Protein 4CP6 (pdb70)

Secondary structure (DSSP, 8-state):
--TT-EEEETTEEEEEEEEETTEEEEEES-SSSPPPPPGGGTTSEEE---EEEETTEEEEEEEEPTTTT-----TT-------SEEEEPTT--EE-TTTTTT---SEEEEPTT----EE-TTTTTT----EEEE-TT--EE-TTTTTT-TT--EEEE-TT----EE-TTTT-S-SS--EEEE-TT--EE-TTTTTT----SEEEE-TT-SSEEEETTEEEETTSSEEEE--TT---SEEE--TT--EEPTTTTTT--S--EEEPPTT--EE-TTTTTT--S--EEE--TT--EE-TTSEES-TT--EEEE-TT--EE-TT-EE--TT--EEEE-TT--EE-TT-EES--TT--EEEE----TT-EE-TTSB---TT-EEEES-HHHHHHHHHH-SS---EEEPP-

Sequence (405 aa):
TKVGSIIQQNNIKYKVLTVEGNIGTVQVGNGVTPVEFEAGQDGKPFTIPTKITVGDKVFTVTEVASQAFSSYYPDETGRIVYYPSSITIPSSSIKKIQKKGFHGSKAKTIIFDKGSQLEKIEDRAFDFSELEEIELPASLEYIGTSAFSFSQKLKKLTFSSSSSKLELISSHEAFANLSNLEKLTLPKSVKTLGSNLFRLTTSLKHVDVEEGNESFASVDGVLFSKDKTQLIYYPSQKNDESYKTPKETKELASSYSFNKNSYLKKKLELNEGLEKIGTFAFADAIKLEEISSLPNSLETIERLAFYGNLELKELILPDNVKNFGKHVMNGLPKLKSLTIGNNINSLPSFFLSGVLDSLKEIHIKNKSTEFSVKKDTFAIPETVKFYVTSEHIKDVLKSNLSTSNDIIVEKV

Structure (mmCIF, N/CA/C/O backbone):
data_4CP6
#
_entry.id   4CP6
#
_cell.length_a   61.060
_cell.length_b   61.850
_cell.length_c   121.200
_cell.angle_alpha   90.00
_cell.angle_beta   90.00
_cell.angle_gamma   90.00
#
_symmetry.space_group_name_H-M   'P 21 21 21'
#
loop_
_entity.id
_entity.type
_entity.pdbx_description
1 polymer 'CHOLINE BINDING PROTEIN PCPA'
2 water water
#
loop_
_atom_site.group_PDB
_atom_site.id
_atom_site.type_symbol
_atom_site.label_atom_id
_atom_site.label_alt_id
_atom_site.label_comp_id
_atom_site.label_asym_id
_atom_site.label_entity_id
_atom_site.label_seq_id
_atom_site.pdbx_PDB_ins_code
_atom_site.Cartn_x
_atom_site.Cartn_y
_atom_site.Cartn_z
_atom_site.occupancy
_atom_site.B_iso_or_equiv
_atom_site.auth_seq_id
_atom_site.auth_comp_id
_atom_site.auth_asym_id
_atom_site.auth_atom_id
_atom_site.pdbx_PDB_model_num
ATOM 1 N N . THR A 1 13 ? 43.392 -15.411 -38.868 1.00 39.38 38 THR A N 1
ATOM 2 C CA . THR A 1 13 ? 43.283 -16.271 -37.689 1.00 38.47 38 THR A CA 1
ATOM 3 C C . THR A 1 13 ? 44.041 -15.725 -36.453 1.00 39.61 38 THR A C 1
ATOM 4 O O . THR A 1 13 ? 43.887 -16.284 -35.364 1.00 40.84 38 THR A O 1
ATOM 8 N N . LYS A 1 14 ? 44.829 -14.638 -36.609 1.00 31.73 39 LYS A N 1
ATOM 9 C CA . LYS A 1 14 ? 45.619 -14.054 -35.512 1.00 29.78 39 LYS A CA 1
ATOM 10 C C . LYS A 1 14 ? 44.765 -13.329 -34.447 1.00 28.15 39 LYS A C 1
ATOM 11 O O . LYS A 1 14 ? 43.561 -13.147 -34.630 1.00 24.63 39 LYS A O 1
ATOM 17 N N . VAL A 1 15 ? 45.402 -12.916 -33.333 1.00 24.72 40 VAL A N 1
ATOM 18 C CA . VAL A 1 15 ? 44.699 -12.224 -32.251 1.00 23.06 40 VAL A CA 1
ATOM 19 C C . VAL A 1 15 ? 44.018 -10.969 -32.799 1.00 25.04 40 VAL A C 1
ATOM 20 O O . VAL A 1 15 ? 44.658 -10.156 -33.474 1.00 24.46 40 VAL A O 1
ATOM 24 N N . GLY A 1 16 ? 42.721 -10.833 -32.531 1.00 20.20 41 GLY A N 1
ATOM 25 C CA . GLY A 1 16 ? 41.960 -9.673 -32.977 1.00 19.83 41 GLY A CA 1
ATOM 26 C C . GLY A 1 16 ? 41.206 -9.858 -34.276 1.00 22.70 41 GLY A C 1
ATOM 27 O O . GLY A 1 16 ? 40.356 -9.024 -34.631 1.00 22.54 41 GLY A O 1
ATOM 28 N N . SER A 1 17 ? 41.482 -10.984 -34.970 1.00 20.48 42 SER A N 1
ATOM 29 C CA . SER A 1 17 ? 40.803 -11.345 -36.216 1.00 20.52 42 SER A CA 1
ATOM 30 C C . SER A 1 17 ? 39.331 -11.648 -35.966 1.00 22.79 42 SER A C 1
ATOM 31 O O . SER A 1 17 ? 38.975 -12.204 -34.913 1.00 19.63 42 SER A O 1
ATOM 34 N N . ILE A 1 18 ? 38.493 -11.317 -36.952 1.00 18.40 43 ILE A N 1
ATOM 35 C CA . ILE A 1 18 ? 37.063 -11.596 -36.933 1.00 17.70 43 ILE A CA 1
ATOM 36 C C . ILE A 1 18 ? 36.795 -12.834 -37.773 1.00 21.69 43 ILE A C 1
ATOM 37 O O . ILE A 1 18 ? 37.148 -12.855 -38.967 1.00 22.06 43 ILE A O 1
ATOM 42 N N . ILE A 1 19 ? 36.150 -13.848 -37.169 1.00 18.43 44 ILE A N 1
ATOM 43 C CA . ILE A 1 19 ? 35.706 -15.065 -37.843 1.00 17.71 44 ILE A CA 1
ATOM 44 C C . ILE A 1 19 ? 34.186 -14.985 -37.867 1.00 21.73 44 ILE A C 1
ATOM 45 O O . ILE A 1 19 ? 33.567 -14.779 -36.820 1.00 19.96 44 ILE A O 1
ATOM 50 N N . GLN A 1 20 ? 33.580 -15.080 -39.058 1.00 20.37 45 GLN A N 1
ATOM 51 C CA . GLN A 1 20 ? 32.133 -15.002 -39.178 1.00 19.60 45 GLN A CA 1
ATOM 52 C C . GLN A 1 20 ? 31.612 -16.326 -39.660 1.00 23.64 45 GLN A C 1
ATOM 53 O O . GLN A 1 20 ? 32.044 -16.802 -40.719 1.00 23.44 45 GLN A O 1
ATOM 59 N N . GLN A 1 21 ? 30.725 -16.948 -38.880 1.00 20.39 46 GLN A N 1
ATOM 60 C CA . GLN A 1 21 ? 30.115 -18.243 -39.206 1.00 19.97 46 GLN A CA 1
ATOM 61 C C . GLN A 1 21 ? 28.641 -18.189 -38.882 1.00 23.18 46 GLN A C 1
ATOM 62 O O . GLN A 1 21 ? 28.277 -17.773 -37.771 1.00 21.01 46 GLN A O 1
ATOM 68 N N . ASN A 1 22 ? 27.782 -18.595 -39.852 1.00 21.79 47 ASN A N 1
ATOM 69 C CA . ASN A 1 22 ? 26.325 -18.590 -39.718 1.00 22.20 47 ASN A CA 1
ATOM 70 C C . ASN A 1 22 ? 25.803 -17.225 -39.223 1.00 26.08 47 ASN A C 1
ATOM 71 O O . ASN A 1 22 ? 24.958 -17.156 -38.332 1.00 26.55 47 ASN A O 1
ATOM 76 N N . ASN A 1 23 ? 26.361 -16.141 -39.782 1.00 24.29 48 ASN A N 1
ATOM 77 C CA . ASN A 1 23 ? 25.995 -14.753 -39.488 1.00 25.06 48 ASN A CA 1
ATOM 78 C C . ASN A 1 23 ? 26.164 -14.366 -38.003 1.00 26.84 48 ASN A C 1
ATOM 79 O O . ASN A 1 23 ? 25.412 -13.542 -37.459 1.00 26.84 48 ASN A O 1
ATOM 84 N N . ILE A 1 24 ? 27.189 -14.951 -37.369 1.00 20.77 49 ILE A N 1
ATOM 85 C CA . ILE A 1 24 ? 27.616 -14.589 -36.018 1.00 18.01 49 ILE A CA 1
ATOM 86 C C . ILE A 1 24 ? 29.107 -14.277 -36.161 1.00 19.15 49 ILE A C 1
ATOM 87 O O . ILE A 1 24 ? 29.871 -15.114 -36.672 1.00 18.41 49 ILE A O 1
ATOM 92 N N . LYS A 1 25 ? 29.533 -13.107 -35.678 1.00 16.01 50 LYS A N 1
ATOM 93 C CA . LYS A 1 25 ? 30.938 -12.735 -35.686 1.00 14.88 50 LYS A CA 1
ATOM 94 C C . LYS A 1 25 ? 31.569 -13.124 -34.359 1.00 18.07 50 LYS A C 1
ATOM 95 O O . LYS A 1 25 ? 30.932 -12.969 -33.306 1.00 17.73 50 LYS A O 1
ATOM 101 N N . TYR A 1 26 ? 32.807 -13.602 -34.410 1.00 15.74 51 TYR A N 1
ATOM 102 C CA . TYR A 1 26 ? 33.633 -13.982 -33.272 1.00 14.52 51 TYR A CA 1
ATOM 103 C C . TYR A 1 26 ? 34.972 -13.279 -33.415 1.00 18.57 51 TYR A C 1
ATOM 104 O O . TYR A 1 26 ? 35.481 -13.148 -34.536 1.00 19.22 51 TYR A O 1
ATOM 113 N N . LYS A 1 27 ? 35.563 -12.832 -32.302 1.00 14.57 52 LYS A N 1
ATOM 114 C CA . LYS A 1 27 ? 36.851 -12.169 -32.377 1.00 13.86 52 LYS A CA 1
ATOM 115 C C . LYS A 1 27 ? 37.871 -12.960 -31.580 1.00 16.64 52 LYS A C 1
ATOM 116 O O . LYS A 1 27 ? 37.600 -13.318 -30.446 1.00 15.01 52 LYS A O 1
ATOM 122 N N . VAL A 1 28 ? 39.018 -13.302 -32.196 1.00 14.03 53 VAL A N 1
ATOM 123 C CA . VAL A 1 28 ? 40.066 -14.104 -31.589 1.00 13.97 53 VAL A CA 1
ATOM 124 C C . VAL A 1 28 ? 40.696 -13.356 -30.430 1.00 16.19 53 VAL A C 1
ATOM 125 O O . VAL A 1 28 ? 41.153 -12.211 -30.587 1.00 16.86 53 VAL A O 1
ATOM 129 N N . LEU A 1 29 ? 40.697 -14.023 -29.282 1.00 14.65 54 LEU A N 1
ATOM 130 C CA . LEU A 1 29 ? 41.288 -13.501 -28.049 1.00 15.13 54 LEU A CA 1
ATOM 131 C C . LEU A 1 29 ? 42.697 -14.034 -27.853 1.00 18.46 54 LEU A C 1
ATOM 132 O O . LEU A 1 29 ? 43.599 -13.277 -27.469 1.00 18.09 54 LEU A O 1
ATOM 137 N N . THR A 1 30 ? 42.876 -15.343 -28.070 1.00 17.58 55 THR A N 1
ATOM 138 C CA . THR A 1 30 ? 44.181 -16.015 -27.982 1.00 17.38 55 THR A CA 1
ATOM 139 C C . THR A 1 30 ? 44.265 -17.086 -29.075 1.00 21.10 55 THR A C 1
ATOM 140 O O . THR A 1 30 ? 43.235 -17.603 -29.547 1.00 18.69 55 THR A O 1
ATOM 144 N N . VAL A 1 31 ? 45.503 -17.437 -29.460 1.00 20.37 56 VAL A N 1
ATOM 145 C CA . VAL A 1 31 ? 45.759 -18.497 -30.438 1.00 21.33 56 VAL A CA 1
ATOM 146 C C . VAL A 1 31 ? 47.190 -18.972 -30.263 1.00 26.29 56 VAL A C 1
ATOM 147 O O . VAL A 1 31 ? 48.101 -18.148 -30.137 1.00 24.60 56 VAL A O 1
ATOM 151 N N . GLU A 1 32 ? 47.373 -20.287 -30.213 1.00 24.47 57 GLU A N 1
ATOM 152 C CA . GLU A 1 32 ? 48.679 -20.921 -30.111 1.00 25.30 57 GLU A CA 1
ATOM 153 C C . GLU A 1 32 ? 48.544 -22.244 -30.846 1.00 27.30 57 GLU A C 1
ATOM 154 O O . GLU A 1 32 ? 47.781 -23.120 -30.421 1.00 25.59 57 GLU A O 1
ATOM 160 N N . GLY A 1 33 ? 49.236 -22.341 -31.973 1.00 24.56 58 GLY A N 1
ATOM 161 C CA . GLY A 1 33 ? 49.159 -23.530 -32.811 1.00 23.46 58 GLY A CA 1
ATOM 162 C C . GLY A 1 33 ? 47.737 -23.675 -33.314 1.00 22.63 58 GLY A C 1
ATOM 163 O O . GLY A 1 33 ? 47.171 -22.722 -33.859 1.00 22.87 58 GLY A O 1
ATOM 164 N N . ASN A 1 34 ? 47.131 -24.842 -33.063 1.00 18.98 59 ASN A N 1
ATOM 165 C CA . ASN A 1 34 ? 45.763 -25.092 -33.521 1.00 18.10 59 ASN A CA 1
ATOM 166 C C . ASN A 1 34 ? 44.695 -24.965 -32.445 1.00 19.99 59 ASN A C 1
ATOM 167 O O . ASN A 1 34 ? 43.569 -25.451 -32.634 1.00 18.35 59 ASN A O 1
ATOM 172 N N . ILE A 1 35 ? 45.032 -24.295 -31.319 1.00 17.92 60 ILE A N 1
ATOM 173 C CA . ILE A 1 35 ? 44.105 -24.095 -30.182 1.00 17.52 60 ILE A CA 1
ATOM 174 C C . ILE A 1 35 ? 43.978 -22.610 -29.877 1.00 20.97 60 ILE A C 1
ATOM 175 O O . ILE A 1 35 ? 44.992 -21.952 -29.689 1.00 23.24 60 ILE A O 1
ATOM 180 N N . GLY A 1 36 ? 42.746 -22.098 -29.820 1.00 16.10 61 GLY A N 1
ATOM 181 C CA . GLY A 1 36 ? 42.542 -20.691 -29.500 1.00 16.95 61 GLY A CA 1
ATOM 182 C C . GLY A 1 36 ? 41.239 -20.426 -28.785 1.00 16.47 61 GLY A C 1
ATOM 183 O O . GLY A 1 36 ? 40.496 -21.357 -28.462 1.00 14.74 61 GLY A O 1
ATOM 184 N N . THR A 1 37 ? 41.009 -19.155 -28.460 1.00 14.77 62 THR A N 1
ATOM 185 C CA . THR A 1 37 ? 39.778 -18.738 -27.796 1.00 14.27 62 THR A CA 1
ATOM 186 C C . THR A 1 37 ? 39.219 -17.560 -28.516 1.00 14.75 62 THR A C 1
ATOM 187 O O . THR A 1 37 ? 39.990 -16.757 -29.074 1.00 15.36 62 THR A O 1
ATOM 191 N N . VAL A 1 38 ? 37.881 -17.445 -28.510 1.00 13.06 63 VAL A N 1
ATOM 192 C CA . VAL A 1 38 ? 37.193 -16.304 -29.095 1.00 12.94 63 VAL A CA 1
ATOM 193 C C . VAL A 1 38 ? 36.139 -15.726 -28.150 1.00 14.52 63 VAL A C 1
ATOM 194 O O . VAL A 1 38 ? 35.622 -16.429 -27.278 1.00 14.35 63 VAL A O 1
ATOM 198 N N . GLN A 1 39 ? 35.800 -14.454 -28.362 1.00 14.19 64 GLN A N 1
ATOM 199 C CA . GLN A 1 39 ? 34.604 -13.852 -27.808 1.00 13.54 64 GLN A CA 1
ATOM 200 C C . GLN A 1 39 ? 33.539 -13.959 -28.904 1.00 15.41 64 GLN A C 1
ATOM 201 O O . GLN A 1 39 ? 33.854 -13.883 -30.113 1.00 14.03 64 GLN A O 1
ATOM 207 N N . VAL A 1 40 ? 32.275 -14.163 -28.505 1.00 12.60 65 VAL A N 1
ATOM 208 C CA . VAL A 1 40 ? 31.132 -14.145 -29.406 1.00 12.41 65 VAL A CA 1
ATOM 209 C C . VAL A 1 40 ? 30.687 -12.691 -29.494 1.00 16.45 65 VAL A C 1
ATOM 210 O O . VAL A 1 40 ? 30.409 -12.058 -28.464 1.00 14.77 65 VAL A O 1
ATOM 214 N N . GLY A 1 41 ? 30.728 -12.152 -30.705 1.00 13.70 66 GLY A N 1
ATOM 215 C CA . GLY A 1 41 ? 30.401 -10.765 -31.007 1.00 13.96 66 GLY A CA 1
ATOM 216 C C . GLY A 1 41 ? 31.681 -9.998 -31.279 1.00 16.32 66 GLY A C 1
ATOM 217 O O . GLY A 1 41 ? 32.736 -10.316 -30.715 1.00 14.49 66 GLY A O 1
ATOM 218 N N . ASN A 1 42 ? 31.605 -8.972 -32.162 1.00 15.41 67 ASN A N 1
ATOM 219 C CA . ASN A 1 42 ? 32.796 -8.165 -32.463 1.00 15.72 67 ASN A CA 1
ATOM 220 C C . ASN A 1 42 ? 33.090 -7.112 -31.389 1.00 19.32 67 ASN A C 1
ATOM 221 O O . ASN A 1 42 ? 34.116 -6.439 -31.475 1.00 18.66 67 ASN A O 1
ATOM 226 N N . GLY A 1 43 ? 32.195 -6.984 -30.391 1.00 15.59 68 GLY A N 1
ATOM 227 C CA . GLY A 1 43 ? 32.347 -6.043 -29.278 1.00 15.71 68 GLY A CA 1
ATOM 228 C C . GLY A 1 43 ? 31.801 -4.652 -29.556 1.00 18.20 68 GLY A C 1
ATOM 229 O O . GLY A 1 43 ? 31.953 -3.742 -28.722 1.00 18.17 68 GLY A O 1
ATOM 230 N N . VAL A 1 44 ? 31.188 -4.482 -30.733 1.00 16.55 69 VAL A N 1
ATOM 231 C CA . VAL A 1 44 ? 30.660 -3.195 -31.206 1.00 17.43 69 VAL A CA 1
ATOM 232 C C . VAL A 1 44 ? 29.169 -3.305 -31.518 1.00 19.71 69 VAL A C 1
ATOM 233 O O . VAL A 1 44 ? 28.366 -2.495 -31.035 1.00 21.38 69 VAL A O 1
ATOM 237 N N . THR A 1 45 ? 28.795 -4.293 -32.349 1.00 16.47 70 THR A N 1
ATOM 238 C CA . THR A 1 45 ? 27.407 -4.449 -32.743 1.00 15.64 70 THR A CA 1
ATOM 239 C C . THR A 1 45 ? 26.802 -5.752 -32.216 1.00 17.31 70 THR A C 1
ATOM 240 O O . THR A 1 45 ? 27.508 -6.760 -32.036 1.00 17.34 70 THR A O 1
ATOM 244 N N . PRO A 1 46 ? 25.471 -5.762 -32.078 1.00 14.74 71 PRO A N 1
ATOM 245 C CA . PRO A 1 46 ? 24.806 -6.968 -31.607 1.00 15.52 71 PRO A CA 1
ATOM 246 C C . PRO A 1 46 ? 24.672 -8.009 -32.700 1.00 16.67 71 PRO A C 1
ATOM 247 O O . PRO A 1 46 ? 24.579 -7.697 -33.901 1.00 17.11 71 PRO A O 1
ATOM 251 N N . VAL A 1 47 ? 24.596 -9.247 -32.285 1.00 13.99 72 VAL A N 1
ATOM 252 C CA . VAL A 1 47 ? 24.253 -10.358 -33.148 1.00 13.85 72 VAL A CA 1
ATOM 253 C C . VAL A 1 47 ? 22.824 -10.086 -33.650 1.00 15.37 72 VAL A C 1
ATOM 254 O O . VAL A 1 47 ? 21.927 -9.692 -32.881 1.00 15.76 72 VAL A O 1
ATOM 258 N N . GLU A 1 48 ? 22.636 -10.251 -34.968 1.00 13.70 73 GLU A N 1
ATOM 259 C CA . GLU A 1 48 ? 21.331 -10.087 -35.585 1.00 14.21 73 GLU A CA 1
ATOM 260 C C . GLU A 1 48 ? 20.691 -11.465 -35.737 1.00 18.23 73 GLU A C 1
ATOM 261 O O . GLU A 1 48 ? 21.290 -12.354 -36.339 1.00 19.83 73 GLU A O 1
ATOM 267 N N . PHE A 1 49 ? 19.474 -11.630 -35.226 1.00 14.18 74 PHE A N 1
ATOM 268 C CA . PHE A 1 49 ? 18.741 -12.879 -35.273 1.00 13.28 74 PHE A CA 1
ATOM 269 C C . PHE A 1 49 ? 17.833 -12.929 -36.488 1.00 15.84 74 PHE A C 1
ATOM 270 O O . PHE A 1 49 ? 17.412 -11.888 -36.994 1.00 15.37 74 PHE A O 1
ATOM 278 N N . GLU A 1 50 ? 17.522 -14.145 -36.936 1.00 15.72 75 GLU A N 1
ATOM 279 C CA . GLU A 1 50 ? 16.613 -14.404 -38.044 1.00 14.39 75 GLU A CA 1
ATOM 280 C C . GLU A 1 50 ? 15.183 -14.232 -37.557 1.00 15.31 75 GLU A C 1
ATOM 281 O O . GLU A 1 50 ? 14.906 -14.409 -36.367 1.00 14.70 75 GLU A O 1
ATOM 287 N N . ALA A 1 51 ? 14.236 -13.940 -38.473 1.00 12.87 76 ALA A N 1
ATOM 288 C CA . ALA A 1 51 ? 12.829 -13.808 -38.107 1.00 13.37 76 ALA A CA 1
ATOM 289 C C . ALA A 1 51 ? 12.339 -15.017 -37.342 1.00 15.70 76 ALA A C 1
ATOM 290 O O . ALA A 1 51 ? 11.647 -14.861 -36.341 1.00 15.66 76 ALA A O 1
ATOM 292 N N . GLY A 1 52 ? 12.708 -16.218 -37.809 1.00 13.67 77 GLY A N 1
ATOM 293 C CA . GLY A 1 52 ? 12.273 -17.471 -37.199 1.00 13.73 77 GLY A CA 1
ATOM 294 C C . GLY A 1 52 ? 12.784 -17.695 -35.793 1.00 17.16 77 GLY A C 1
ATOM 295 O O . GLY A 1 52 ? 12.218 -18.520 -35.071 1.00 18.75 77 GLY A O 1
ATOM 296 N N . GLN A 1 53 ? 13.854 -16.968 -35.404 1.00 12.50 78 GLN A N 1
ATOM 297 C CA . GLN A 1 53 ? 14.455 -17.052 -34.058 1.00 12.07 78 GLN A CA 1
ATOM 298 C C . GLN A 1 53 ? 13.745 -16.134 -33.075 1.00 15.53 78 GLN A C 1
ATOM 299 O O . GLN A 1 53 ? 13.928 -16.302 -31.864 1.00 14.73 78 GLN A O 1
ATOM 305 N N . ASP A 1 54 ? 12.941 -15.172 -33.552 1.00 13.67 79 ASP A N 1
ATOM 306 C CA . ASP A 1 54 ? 12.224 -14.239 -32.672 1.00 13.31 79 ASP A CA 1
ATOM 307 C C . ASP A 1 54 ? 11.301 -14.981 -31.707 1.00 17.24 79 ASP A C 1
ATOM 308 O O . ASP A 1 54 ? 10.511 -15.826 -32.138 1.00 16.40 79 ASP A O 1
ATOM 313 N N . GLY A 1 55 ? 11.430 -14.701 -30.401 1.00 14.18 80 GLY A N 1
ATOM 314 C CA . GLY A 1 55 ? 10.567 -15.292 -29.380 1.00 14.41 80 GLY A CA 1
ATOM 315 C C . GLY A 1 55 ? 10.721 -16.787 -29.181 1.00 17.83 80 GLY A C 1
ATOM 316 O O . GLY A 1 55 ? 9.825 -17.434 -28.635 1.00 17.90 80 GLY A O 1
ATOM 317 N N . LYS A 1 56 ? 11.888 -17.341 -29.556 1.00 13.63 81 LYS A N 1
ATOM 318 C CA . LYS A 1 56 ? 12.171 -18.772 -29.386 1.00 14.17 81 LYS A CA 1
ATOM 319 C C . LYS A 1 56 ? 13.497 -18.929 -28.638 1.00 16.76 81 LYS A C 1
ATOM 320 O O . LYS A 1 56 ? 14.303 -17.997 -28.640 1.00 14.94 81 LYS A O 1
ATOM 326 N N . PRO A 1 57 ? 13.747 -20.081 -27.979 1.00 14.98 82 PRO A N 1
ATOM 327 C CA . PRO A 1 57 ? 15.010 -20.252 -27.249 1.00 14.44 82 PRO A CA 1
ATOM 328 C C . PRO A 1 57 ? 16.227 -20.273 -28.159 1.00 16.64 82 PRO A C 1
ATOM 329 O O . PRO A 1 57 ? 16.175 -20.754 -29.303 1.00 15.38 82 PRO A O 1
ATOM 333 N N . PHE A 1 58 ? 17.346 -19.736 -27.654 1.00 14.95 83 PHE A N 1
ATOM 334 C CA . PHE A 1 58 ? 18.585 -19.709 -28.400 1.00 13.72 83 PHE A CA 1
ATOM 335 C C . PHE A 1 58 ? 19.725 -20.166 -27.497 1.00 15.40 83 PHE A C 1
ATOM 336 O O . PHE A 1 58 ? 19.719 -19.836 -26.295 1.00 15.19 83 PHE A O 1
ATOM 344 N N . THR A 1 59 ? 20.695 -20.892 -28.044 1.00 14.24 84 THR A N 1
ATOM 345 C CA . THR A 1 59 ? 21.879 -21.333 -27.325 1.00 13.21 84 THR A CA 1
ATOM 346 C C . THR A 1 59 ? 23.120 -20.689 -27.925 1.00 15.91 84 THR A C 1
ATOM 347 O O . THR A 1 59 ? 23.345 -20.760 -29.136 1.00 14.62 84 THR A O 1
ATOM 351 N N . ILE A 1 60 ? 23.924 -20.041 -27.091 1.00 13.60 85 ILE A N 1
ATOM 352 C CA . ILE A 1 60 ? 25.161 -19.445 -27.565 1.00 13.30 85 ILE A CA 1
ATOM 353 C C . ILE A 1 60 ? 26.106 -20.571 -27.951 1.00 16.75 85 ILE A C 1
ATOM 354 O O . ILE A 1 60 ? 26.344 -21.483 -27.145 1.00 14.94 85 ILE A O 1
ATOM 359 N N . PRO A 1 61 ? 26.691 -20.517 -29.172 1.00 15.97 86 PRO A N 1
ATOM 360 C CA . PRO A 1 61 ? 27.663 -21.552 -29.539 1.00 15.33 86 PRO A CA 1
ATOM 361 C C . PRO A 1 61 ? 28.874 -21.617 -28.591 1.00 17.83 86 PRO A C 1
ATOM 362 O O . PRO A 1 61 ? 29.227 -20.612 -27.959 1.00 17.12 86 PRO A O 1
ATOM 366 N N . THR A 1 62 ? 29.502 -22.789 -28.482 1.00 16.30 87 THR A N 1
ATOM 367 C CA . THR A 1 62 ? 30.613 -23.002 -27.550 1.00 15.65 87 THR A CA 1
ATOM 368 C C . THR A 1 62 ? 31.965 -23.192 -28.216 1.00 17.80 87 THR A C 1
ATOM 369 O O . THR A 1 62 ? 33.015 -23.046 -27.571 1.00 15.83 87 THR A O 1
ATOM 373 N N . LYS A 1 63 ? 31.941 -23.580 -29.496 1.00 17.15 88 LYS A N 1
ATOM 374 C CA . LYS A 1 63 ? 33.158 -23.924 -30.206 1.00 18.80 88 LYS A CA 1
ATOM 375 C C . LYS A 1 63 ? 32.990 -23.589 -31.664 1.00 21.07 88 LYS A C 1
ATOM 376 O O . LYS A 1 63 ? 31.913 -23.805 -32.238 1.00 22.25 88 LYS A O 1
ATOM 382 N N . ILE A 1 64 ? 34.050 -23.044 -32.265 1.00 16.18 89 ILE A N 1
ATOM 383 C CA . ILE A 1 64 ? 34.072 -22.783 -33.705 1.00 17.64 89 ILE A CA 1
ATOM 384 C C . ILE A 1 64 ? 35.360 -23.361 -34.248 1.00 20.74 89 ILE A C 1
ATOM 385 O O . ILE A 1 64 ? 36.377 -23.423 -33.541 1.00 18.90 89 ILE A O 1
ATOM 390 N N . THR A 1 65 ? 35.300 -23.860 -35.483 1.00 17.54 90 THR A N 1
ATOM 391 C CA . THR A 1 65 ? 36.495 -24.430 -36.086 1.00 17.04 90 THR A CA 1
ATOM 392 C C . THR A 1 65 ? 36.813 -23.708 -37.376 1.00 19.70 90 THR A C 1
ATOM 393 O O . THR A 1 65 ? 35.898 -23.302 -38.103 1.00 20.40 90 THR A O 1
ATOM 397 N N . VAL A 1 66 ? 38.113 -23.515 -37.644 1.00 17.33 91 VAL A N 1
ATOM 398 C CA . VAL A 1 66 ? 38.574 -22.881 -38.881 1.00 19.12 91 VAL A CA 1
ATOM 399 C C . VAL A 1 66 ? 39.729 -23.758 -39.349 1.00 22.14 91 VAL A C 1
ATOM 400 O O . VAL A 1 66 ? 40.796 -23.769 -38.713 1.00 21.12 91 VAL A O 1
ATOM 404 N N . GLY A 1 67 ? 39.474 -24.564 -40.384 1.00 20.54 92 GLY A N 1
ATOM 405 C CA . GLY A 1 67 ? 40.468 -25.518 -40.867 1.00 19.49 92 GLY A CA 1
ATOM 406 C C . GLY A 1 67 ? 40.798 -26.511 -39.772 1.00 19.95 92 GLY A C 1
ATOM 407 O O . GLY A 1 67 ? 39.891 -27.151 -39.239 1.00 20.03 92 GLY A O 1
ATOM 408 N N . ASP A 1 68 ? 42.092 -26.627 -39.394 1.00 15.92 93 ASP A N 1
ATOM 409 C CA . ASP A 1 68 ? 42.492 -27.549 -38.336 1.00 14.43 93 ASP A CA 1
ATOM 410 C C . ASP A 1 68 ? 42.612 -26.838 -36.974 1.00 16.23 93 ASP A C 1
ATOM 411 O O . ASP A 1 68 ? 43.162 -27.415 -36.034 1.00 15.39 93 ASP A O 1
ATOM 416 N N . LYS A 1 69 ? 42.065 -25.616 -36.872 1.00 15.85 94 LYS A N 1
ATOM 417 C CA . LYS A 1 69 ? 42.124 -24.865 -35.605 1.00 16.41 94 LYS A CA 1
ATOM 418 C C . LYS A 1 69 ? 40.771 -24.901 -34.909 1.00 20.39 94 LYS A C 1
ATOM 419 O O . LYS A 1 69 ? 39.728 -24.895 -35.555 1.00 19.54 94 LYS A O 1
ATOM 425 N N . VAL A 1 70 ? 40.803 -24.952 -33.587 1.00 16.27 95 VAL A N 1
ATOM 426 C CA . VAL A 1 70 ? 39.593 -24.997 -32.769 1.00 15.33 95 VAL A CA 1
ATOM 427 C C . VAL A 1 70 ? 39.634 -23.819 -31.813 1.00 15.90 95 VAL A C 1
ATOM 428 O O . VAL A 1 70 ? 40.603 -23.662 -31.063 1.00 14.93 95 VAL A O 1
ATOM 432 N N . PHE A 1 71 ? 38.572 -23.021 -31.838 1.00 14.26 96 PHE A N 1
ATOM 433 C CA . PHE A 1 71 ? 38.452 -21.843 -30.966 1.00 13.50 96 PHE A CA 1
ATOM 434 C C . PHE A 1 71 ? 37.284 -22.060 -29.995 1.00 15.53 96 PHE A C 1
ATOM 435 O O . PHE A 1 71 ? 36.154 -22.269 -30.422 1.00 15.09 96 PHE A O 1
ATOM 443 N N . THR A 1 72 ? 37.578 -22.069 -28.689 1.00 14.56 97 THR A N 1
ATOM 444 C CA . THR A 1 72 ? 36.550 -22.219 -27.662 1.00 13.36 97 THR A CA 1
ATOM 445 C C . THR A 1 72 ? 35.982 -20.808 -27.414 1.00 14.39 97 THR A C 1
ATOM 446 O O . THR A 1 72 ? 36.751 -19.843 -27.384 1.00 15.22 97 THR A O 1
ATOM 450 N N . VAL A 1 73 ? 34.646 -20.704 -27.326 1.00 13.31 98 VAL A N 1
ATOM 451 C CA . VAL A 1 73 ? 33.971 -19.413 -27.067 1.00 13.25 98 VAL A CA 1
ATOM 452 C C . VAL A 1 73 ? 34.035 -19.211 -25.543 1.00 14.61 98 VAL A C 1
ATOM 453 O O . VAL A 1 73 ? 33.345 -19.935 -24.791 1.00 14.32 98 VAL A O 1
ATOM 457 N N . THR A 1 74 ? 34.909 -18.290 -25.080 1.00 12.09 99 THR A N 1
ATOM 458 C CA . THR A 1 74 ? 35.123 -18.092 -23.639 1.00 12.55 99 THR A CA 1
ATOM 459 C C . THR A 1 74 ? 34.484 -16.818 -23.101 1.00 14.90 99 THR A C 1
ATOM 460 O O . THR A 1 74 ? 34.452 -16.623 -21.877 1.00 13.62 99 THR A O 1
ATOM 464 N N . GLU A 1 75 ? 34.052 -15.918 -23.985 1.00 12.30 100 GLU A N 1
ATOM 465 C CA . GLU A 1 75 ? 33.483 -14.647 -23.537 1.00 12.30 100 GLU A CA 1
ATOM 466 C C . GLU A 1 75 ? 32.330 -14.205 -24.379 1.00 13.89 100 GLU A C 1
ATOM 467 O O . GLU A 1 75 ? 32.294 -14.475 -25.588 1.00 13.29 100 GLU A O 1
ATOM 473 N N . VAL A 1 76 ? 31.377 -13.502 -23.751 1.00 12.17 101 VAL A N 1
ATOM 474 C CA . VAL A 1 76 ? 30.317 -12.804 -24.459 1.00 11.38 101 VAL A CA 1
ATOM 475 C C . VAL A 1 76 ? 30.830 -11.366 -24.622 1.00 13.83 101 VAL A C 1
ATOM 476 O O . VAL A 1 76 ? 31.082 -10.677 -23.613 1.00 12.89 101 VAL A O 1
ATOM 480 N N . ALA A 1 77 ? 31.015 -10.919 -25.881 1.00 12.98 102 ALA A N 1
ATOM 481 C CA . ALA A 1 77 ? 31.534 -9.581 -26.124 1.00 12.19 102 ALA A CA 1
ATOM 482 C C . ALA A 1 77 ? 30.533 -8.495 -25.741 1.00 13.15 102 ALA A C 1
ATOM 483 O O . ALA A 1 77 ? 29.318 -8.710 -25.786 1.00 12.48 102 ALA A O 1
ATOM 485 N N . SER A 1 78 ? 31.035 -7.272 -25.476 1.00 12.01 103 SER A N 1
ATOM 486 C CA . SER A 1 78 ? 30.149 -6.156 -25.232 1.00 11.67 103 SER A CA 1
ATOM 487 C C . SER A 1 78 ? 29.170 -6.027 -26.417 1.00 14.46 103 SER A C 1
ATOM 488 O O . SER A 1 78 ? 29.574 -6.154 -27.593 1.00 13.69 103 SER A O 1
ATOM 491 N N . GLN A 1 79 ? 27.888 -5.752 -26.120 1.00 13.70 104 GLN A N 1
ATOM 492 C CA . GLN A 1 79 ? 26.807 -5.571 -27.094 1.00 14.06 104 GLN A CA 1
ATOM 493 C C . GLN A 1 79 ? 26.410 -6.841 -27.838 1.00 13.89 104 GLN A C 1
ATOM 494 O O . GLN A 1 79 ? 25.427 -6.789 -28.562 1.00 14.38 104 GLN A O 1
ATOM 500 N N . ALA A 1 80 ? 27.108 -7.983 -27.647 1.00 13.07 105 ALA A N 1
ATOM 501 C CA . ALA A 1 80 ? 26.803 -9.157 -28.488 1.00 12.71 105 ALA A CA 1
ATOM 502 C C . ALA A 1 80 ? 25.351 -9.583 -28.471 1.00 16.26 105 ALA A C 1
ATOM 503 O O . ALA A 1 80 ? 24.775 -9.871 -29.534 1.0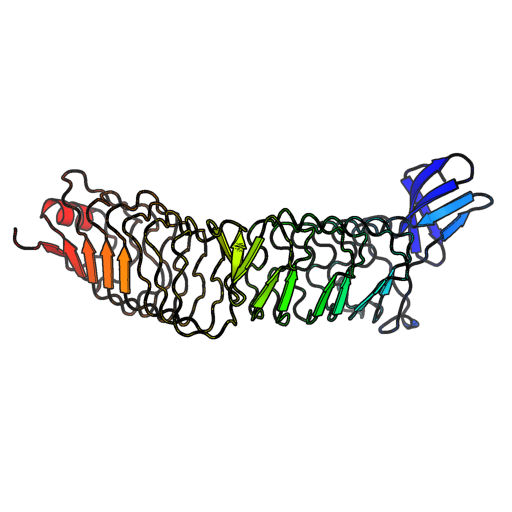0 15.39 105 ALA A O 1
ATOM 505 N N . PHE A 1 81 ? 24.747 -9.634 -27.279 1.00 12.71 106 PHE A N 1
ATOM 506 C CA . PHE A 1 81 ? 23.353 -10.025 -27.172 1.00 12.39 106 PHE A CA 1
ATOM 507 C C . PHE A 1 81 ? 22.507 -8.880 -26.632 1.00 14.35 106 PHE A C 1
ATOM 508 O O . PHE A 1 81 ? 21.515 -9.073 -25.918 1.00 13.86 106 PHE A O 1
ATOM 516 N N . SER A 1 82 ? 22.901 -7.658 -26.999 1.00 12.36 107 SER A N 1
ATOM 517 C CA A SER A 1 82 ? 22.105 -6.522 -26.601 0.50 11.89 107 SER A CA 1
ATOM 518 C CA B SER A 1 82 ? 22.135 -6.485 -26.639 0.50 12.18 107 SER A CA 1
ATOM 519 C C . SER A 1 82 ? 20.907 -6.376 -27.534 1.00 14.68 107 SER A C 1
ATOM 520 O O . SER A 1 82 ? 20.952 -6.801 -28.711 1.00 15.66 107 SER A O 1
ATOM 525 N N . TYR A 1 83 ? 19.864 -5.771 -27.025 1.00 13.26 108 TYR A N 1
ATOM 526 C CA . TYR A 1 83 ? 18.668 -5.508 -27.794 1.00 13.04 108 TYR A CA 1
ATOM 527 C C . TYR A 1 83 ? 18.559 -4.020 -27.874 1.00 16.94 108 TYR A C 1
ATOM 528 O O . TYR A 1 83 ? 18.523 -3.328 -26.841 1.00 17.18 108 TYR A O 1
ATOM 537 N N . TYR A 1 84 ? 18.471 -3.537 -29.113 1.00 16.04 109 TYR A N 1
ATOM 538 C CA . TYR A 1 84 ? 18.243 -2.136 -29.424 1.00 17.42 109 TYR A CA 1
ATOM 539 C C . TYR A 1 84 ? 17.183 -2.004 -30.486 1.00 20.74 109 TYR A C 1
ATOM 540 O O . TYR A 1 84 ? 17.188 -2.736 -31.477 1.00 21.29 109 TYR A O 1
ATOM 549 N N . PRO A 1 85 ? 16.319 -1.007 -30.343 1.00 18.45 110 PRO A N 1
ATOM 550 C CA . PRO A 1 85 ? 15.360 -0.718 -31.411 1.00 18.11 110 PRO A CA 1
ATOM 551 C C . PRO A 1 85 ? 16.093 -0.128 -32.614 1.00 21.35 110 PRO A C 1
ATOM 552 O O . PRO A 1 85 ? 17.223 0.375 -32.497 1.00 20.86 110 PRO A O 1
ATOM 556 N N . ASP A 1 86 ? 15.448 -0.202 -33.782 1.00 19.87 111 ASP A N 1
ATOM 557 C CA . ASP A 1 86 ? 16.009 0.328 -35.008 1.00 19.09 111 ASP A CA 1
ATOM 558 C C . ASP A 1 86 ? 15.358 1.669 -35.300 1.00 24.30 111 ASP A C 1
ATOM 559 O O . ASP A 1 86 ? 14.177 1.868 -34.980 1.00 21.34 111 ASP A O 1
ATOM 564 N N . GLU A 1 87 ? 16.113 2.592 -35.927 1.00 24.76 112 GLU A N 1
ATOM 565 C CA . GLU A 1 87 ? 15.606 3.918 -36.294 1.00 25.24 112 GLU A CA 1
ATOM 566 C C . GLU A 1 87 ? 14.317 3.826 -37.145 1.00 27.29 112 GLU A C 1
ATOM 567 O O . GLU A 1 87 ? 13.452 4.692 -37.029 1.00 26.93 112 GLU A O 1
ATOM 573 N N . THR A 1 88 ? 14.174 2.749 -37.956 1.00 23.48 113 THR A N 1
ATOM 574 C CA . THR A 1 88 ? 12.994 2.543 -38.801 1.00 21.75 113 THR A CA 1
ATOM 575 C C . THR A 1 88 ? 11.770 2.134 -37.997 1.00 23.02 113 THR A C 1
ATOM 576 O O . THR A 1 88 ? 10.655 2.252 -38.482 1.00 23.18 113 THR A O 1
ATOM 580 N N . GLY A 1 89 ? 11.964 1.576 -36.802 1.00 19.15 114 GLY A N 1
ATOM 581 C CA . GLY A 1 89 ? 10.803 1.085 -36.075 1.00 18.81 114 GLY A CA 1
ATOM 582 C C . GLY A 1 89 ? 10.407 -0.330 -36.487 1.00 21.41 114 GLY A C 1
ATOM 583 O O . GLY A 1 89 ? 9.409 -0.860 -35.990 1.00 19.85 114 GLY A O 1
ATOM 584 N N . ARG A 1 90 ? 11.197 -0.967 -37.392 1.00 19.15 115 ARG A N 1
ATOM 585 C CA . ARG A 1 90 ? 10.968 -2.361 -37.788 1.00 19.15 115 ARG A CA 1
ATOM 586 C C . ARG A 1 90 ? 11.155 -3.243 -36.542 1.00 21.76 115 ARG A C 1
ATOM 587 O O . ARG A 1 90 ? 11.844 -2.825 -35.589 1.00 21.89 115 ARG A O 1
ATOM 595 N N . ILE A 1 91 ? 10.551 -4.444 -36.536 1.00 17.20 116 ILE A N 1
ATOM 596 C CA . ILE A 1 91 ? 10.760 -5.403 -35.447 1.00 15.86 116 ILE A CA 1
ATOM 597 C C . ILE A 1 91 ? 12.229 -5.849 -35.525 1.00 19.92 116 ILE A C 1
ATOM 598 O O . ILE A 1 91 ? 12.739 -6.168 -36.624 1.00 17.87 116 ILE A O 1
ATOM 603 N N . VAL A 1 92 ? 12.921 -5.856 -34.354 1.00 14.67 117 VAL A N 1
ATOM 604 C CA . VAL A 1 92 ? 14.291 -6.325 -34.213 1.00 13.49 117 VAL A CA 1
ATOM 605 C C . VAL A 1 92 ? 14.112 -7.664 -33.490 1.00 16.50 117 VAL A C 1
ATOM 606 O O . VAL A 1 92 ? 13.545 -7.712 -32.381 1.00 15.62 117 VAL A O 1
ATOM 610 N N . TYR A 1 93 ? 14.489 -8.761 -34.163 1.00 13.30 118 TYR A N 1
ATOM 611 C CA . TYR A 1 93 ? 14.238 -10.108 -33.661 1.00 12.79 118 TYR A CA 1
ATOM 612 C C . TYR A 1 93 ? 15.102 -10.443 -32.467 1.00 13.51 118 TYR A C 1
ATOM 613 O O . TYR A 1 93 ? 16.252 -10.018 -32.400 1.00 12.53 118 TYR A O 1
ATOM 622 N N . TYR A 1 94 ? 14.560 -11.203 -31.518 1.00 12.07 119 TYR A N 1
ATOM 623 C CA . TYR A 1 94 ? 15.349 -11.519 -30.333 1.00 11.39 119 TYR A CA 1
ATOM 624 C C . TYR A 1 94 ? 14.772 -12.771 -29.687 1.00 13.20 119 TYR A C 1
ATOM 625 O O . TYR A 1 94 ? 13.561 -12.923 -29.637 1.00 12.50 119 TYR A O 1
ATOM 634 N N . PRO A 1 95 ? 15.631 -13.675 -29.180 1.00 11.83 120 PRO A N 1
ATOM 635 C CA . PRO A 1 95 ? 15.128 -14.908 -28.566 1.00 12.90 120 PRO A CA 1
ATOM 636 C C . PRO A 1 95 ? 14.339 -14.707 -27.278 1.00 14.33 120 PRO A C 1
ATOM 637 O O . PRO A 1 95 ? 14.470 -13.691 -26.602 1.00 14.81 120 PRO A O 1
ATOM 641 N N . SER A 1 96 ? 13.542 -15.722 -26.907 1.00 13.11 121 SER A N 1
ATOM 642 C CA . SER A 1 96 ? 12.755 -15.651 -25.665 1.00 13.30 121 SER A CA 1
ATOM 643 C C . SER A 1 96 ? 13.587 -16.069 -24.438 1.00 15.25 121 SER A C 1
ATOM 644 O O . SER A 1 96 ? 13.227 -15.751 -23.298 1.00 15.15 121 SER A O 1
ATOM 647 N N . SER A 1 97 ? 14.647 -16.832 -24.664 1.00 12.35 122 SER A N 1
ATOM 648 C CA . SER A 1 97 ? 15.551 -17.301 -23.609 1.00 13.41 122 SER A CA 1
ATOM 649 C C . SER A 1 97 ? 16.893 -17.552 -24.242 1.00 15.49 122 SER A C 1
ATOM 650 O O . SER A 1 97 ? 16.961 -17.796 -25.456 1.00 13.72 122 SER A O 1
ATOM 653 N N . ILE A 1 98 ? 17.970 -17.471 -23.460 1.00 14.33 123 ILE A N 1
ATOM 654 C CA . ILE A 1 98 ? 19.301 -17.713 -23.968 1.00 12.27 123 ILE A CA 1
ATOM 655 C C . ILE A 1 98 ? 19.976 -18.676 -23.029 1.00 15.48 123 ILE A C 1
ATOM 656 O O . ILE A 1 98 ? 19.929 -18.462 -21.801 1.00 14.69 123 ILE A O 1
ATOM 661 N N . THR A 1 99 ? 20.582 -19.734 -23.585 1.00 13.50 124 THR A N 1
ATOM 662 C CA . THR A 1 99 ? 21.344 -20.721 -22.833 1.00 13.80 124 THR A CA 1
ATOM 663 C C . THR A 1 99 ? 22.822 -20.426 -23.011 1.00 15.27 124 THR A C 1
ATOM 664 O O . THR A 1 99 ? 23.293 -20.224 -24.145 1.00 13.99 124 THR A O 1
ATOM 668 N N . ILE A 1 100 ? 23.556 -20.358 -21.875 1.00 13.34 125 ILE A N 1
ATOM 669 C CA . ILE A 1 100 ? 24.968 -20.047 -21.862 1.00 12.42 125 ILE A CA 1
ATOM 670 C C . ILE A 1 100 ? 25.750 -21.329 -21.639 1.00 15.05 125 ILE A C 1
ATOM 671 O O . ILE A 1 100 ? 25.548 -21.984 -20.615 1.00 14.82 125 ILE A O 1
ATOM 676 N N . PRO A 1 101 ? 26.659 -21.682 -22.569 1.00 13.36 126 PRO A N 1
ATOM 677 C CA . PRO A 1 101 ? 27.421 -22.929 -22.412 1.00 13.05 126 PRO A CA 1
ATOM 678 C C . PRO A 1 101 ? 28.449 -22.801 -21.304 1.00 14.16 126 PRO A C 1
ATOM 679 O O . PRO A 1 101 ? 28.813 -21.675 -20.945 1.00 14.58 126 PRO A O 1
ATOM 683 N N . SER A 1 102 ? 28.956 -23.945 -20.797 1.00 15.03 127 SER A N 1
ATOM 684 C CA A SER A 1 102 ? 29.926 -23.929 -19.707 0.50 14.41 127 SER A CA 1
ATOM 685 C CA B SER A 1 102 ? 29.950 -24.004 -19.734 0.50 14.55 127 SER A CA 1
ATOM 686 C C . SER A 1 102 ? 31.219 -23.187 -20.028 1.00 17.08 127 SER A C 1
ATOM 687 O O . SER A 1 102 ? 31.817 -22.619 -19.124 1.00 17.63 127 SER A O 1
ATOM 692 N N . SER A 1 103 ? 31.635 -23.140 -21.308 1.00 13.97 128 SER A N 1
ATOM 693 C CA . SER A 1 103 ? 32.863 -22.473 -21.716 1.00 12.88 128 SER A CA 1
ATOM 694 C C . SER A 1 103 ? 32.900 -20.954 -21.449 1.00 14.63 128 SER A C 1
ATOM 695 O O . SER A 1 103 ? 33.982 -20.382 -21.434 1.00 15.64 128 SER A O 1
ATOM 698 N N . ILE A 1 104 ? 31.727 -20.303 -21.302 1.00 13.98 129 ILE A N 1
ATOM 699 C CA . ILE A 1 104 ? 31.754 -18.839 -21.070 1.00 12.38 129 ILE A CA 1
ATOM 700 C C . ILE A 1 104 ? 32.326 -18.515 -19.680 1.00 14.30 129 ILE A C 1
ATOM 701 O O . ILE A 1 104 ? 31.724 -18.899 -18.676 1.00 14.97 129 ILE A O 1
ATOM 706 N N . LYS A 1 105 ? 33.456 -17.822 -19.637 1.00 12.95 130 LYS A N 1
ATOM 707 C CA . LYS A 1 105 ? 34.086 -17.412 -18.387 1.00 13.35 130 LYS A CA 1
ATOM 708 C C . LYS A 1 105 ? 33.797 -15.945 -18.038 1.00 14.93 130 LYS A C 1
ATOM 709 O O . LYS A 1 105 ? 33.926 -15.570 -16.880 1.00 14.71 130 LYS A O 1
ATOM 715 N N . LYS A 1 106 ? 33.479 -15.103 -19.027 1.00 12.99 131 LYS A N 1
ATOM 716 C CA . LYS A 1 106 ? 33.232 -13.692 -18.769 1.00 12.39 131 LYS A CA 1
ATOM 717 C C . LYS A 1 106 ? 32.138 -13.189 -19.657 1.00 13.80 131 LYS A C 1
ATOM 718 O O . LYS A 1 106 ? 32.102 -13.529 -20.842 1.00 13.53 131 LYS A O 1
ATOM 724 N N . ILE A 1 107 ? 31.272 -12.354 -19.119 1.00 12.31 132 ILE A N 1
ATOM 725 C CA . ILE A 1 107 ? 30.274 -11.585 -19.857 1.00 10.80 132 ILE A CA 1
ATOM 726 C C . ILE A 1 107 ? 30.787 -10.154 -19.781 1.00 11.91 132 ILE A C 1
ATOM 727 O O . ILE A 1 107 ? 30.881 -9.574 -18.688 1.00 12.05 132 ILE A O 1
ATOM 732 N N . GLN A 1 108 ? 31.227 -9.615 -20.905 1.00 11.14 133 GLN A N 1
ATOM 733 C CA . GLN A 1 108 ? 31.759 -8.259 -20.981 1.00 11.19 133 GLN A CA 1
ATOM 734 C C . GLN A 1 108 ? 30.672 -7.209 -20.730 1.00 11.71 133 GLN A C 1
ATOM 735 O O . GLN A 1 108 ? 29.470 -7.513 -20.725 1.00 11.88 133 GLN A O 1
ATOM 741 N N . LYS A 1 109 ? 31.101 -5.950 -20.551 1.00 11.18 134 LYS A N 1
ATOM 742 C CA . LYS A 1 109 ? 30.154 -4.868 -20.264 1.00 11.57 134 LYS A CA 1
ATOM 743 C C . LYS A 1 109 ? 29.065 -4.802 -21.319 1.00 11.20 134 LYS A C 1
ATOM 744 O O . LYS A 1 109 ? 29.353 -4.940 -22.518 1.00 10.97 134 LYS A O 1
ATOM 750 N N . LYS A 1 110 ? 27.812 -4.650 -20.888 1.00 10.70 135 LYS A N 1
ATOM 751 C CA . LYS A 1 110 ? 26.679 -4.539 -21.816 1.00 10.42 135 LYS A CA 1
ATOM 752 C C . LYS A 1 110 ? 26.548 -5.747 -22.744 1.00 12.82 135 LYS A C 1
ATOM 753 O O . LYS A 1 110 ? 25.925 -5.633 -23.811 1.00 12.00 135 LYS A O 1
ATOM 759 N N . GLY A 1 111 ? 27.028 -6.926 -22.319 1.00 11.07 136 GLY A N 1
ATOM 760 C CA . GLY A 1 111 ? 26.893 -8.105 -23.188 1.00 11.76 136 GLY A CA 1
ATOM 761 C C . GLY A 1 111 ? 25.451 -8.447 -23.511 1.00 12.66 136 GLY A C 1
ATOM 762 O O . GLY A 1 111 ? 25.179 -8.981 -24.594 1.00 12.47 136 GLY A O 1
ATOM 763 N N . PHE A 1 112 ? 24.503 -8.156 -22.594 1.00 10.95 137 PHE A N 1
ATOM 764 C CA . PHE A 1 112 ? 23.078 -8.447 -22.751 1.00 10.54 137 PHE A CA 1
ATOM 765 C C . PHE A 1 112 ? 22.252 -7.198 -22.457 1.00 12.22 137 PHE A C 1
ATOM 766 O O . PHE A 1 112 ? 21.118 -7.294 -21.983 1.00 11.83 137 PHE A O 1
ATOM 774 N N . HIS A 1 113 ? 22.793 -5.995 -22.780 1.00 11.48 138 HIS A N 1
ATOM 775 C CA . HIS A 1 113 ? 22.050 -4.776 -22.505 1.00 11.20 138 HIS A CA 1
ATOM 776 C C . HIS A 1 113 ? 20.636 -4.863 -23.120 1.00 12.31 138 HIS A C 1
ATOM 777 O O . HIS A 1 113 ? 20.526 -5.178 -24.316 1.00 12.02 138 HIS A O 1
ATOM 784 N N . GLY A 1 114 ? 19.612 -4.495 -22.367 1.00 11.20 139 GLY A N 1
ATOM 785 C CA . GLY A 1 114 ? 18.239 -4.457 -22.855 1.00 11.90 139 GLY A CA 1
ATOM 786 C C . GLY A 1 114 ? 17.672 -5.783 -23.308 1.00 13.06 139 GLY A C 1
ATOM 787 O O . GLY A 1 114 ? 16.590 -5.808 -23.918 1.00 12.90 139 GLY A O 1
ATOM 788 N N . SER A 1 115 ? 18.364 -6.894 -23.018 1.00 11.58 140 SER A N 1
ATOM 789 C CA . SER A 1 115 ? 17.930 -8.210 -23.473 1.00 11.30 140 SER A CA 1
ATOM 790 C C . SER A 1 115 ? 16.453 -8.474 -23.286 1.00 13.79 140 SER A C 1
ATOM 791 O O . SER A 1 115 ? 15.918 -8.265 -22.210 1.00 12.36 140 SER A O 1
ATOM 794 N N . LYS A 1 116 ? 15.802 -9.005 -24.325 1.00 13.38 141 LYS A N 1
ATOM 795 C CA . LYS A 1 116 ? 14.391 -9.364 -24.217 1.00 12.28 141 LYS A CA 1
ATOM 796 C C . LYS A 1 116 ? 14.206 -10.805 -23.732 1.00 15.81 141 LYS A C 1
ATOM 797 O O . LYS A 1 116 ? 13.058 -11.247 -23.589 1.00 17.37 141 LYS A O 1
ATOM 803 N N . ALA A 1 117 ? 15.306 -11.526 -23.445 1.00 12.92 142 ALA A N 1
ATOM 804 C CA . ALA A 1 117 ? 15.186 -12.889 -22.934 1.00 13.54 142 ALA A CA 1
ATOM 805 C C . ALA A 1 117 ? 14.547 -12.847 -21.525 1.00 16.72 142 ALA A C 1
ATOM 806 O O . ALA A 1 117 ? 14.945 -12.049 -20.650 1.00 16.22 142 ALA A O 1
ATOM 808 N N . LYS A 1 118 ? 13.534 -13.683 -21.317 1.00 14.33 143 LYS A N 1
ATOM 809 C CA . LYS A 1 118 ? 12.850 -13.740 -20.024 1.00 13.70 143 LYS A CA 1
ATOM 810 C C . LYS A 1 118 ? 13.666 -14.556 -19.036 1.00 14.16 143 LYS A C 1
ATOM 811 O O . LYS A 1 118 ? 13.553 -14.376 -17.816 1.00 13.07 143 LYS A O 1
ATOM 817 N N . THR A 1 119 ? 14.471 -15.464 -19.550 1.00 14.19 144 THR A N 1
ATOM 818 C CA . THR A 1 119 ? 15.384 -16.221 -18.724 1.00 14.53 144 THR A CA 1
ATOM 819 C C . THR A 1 119 ? 16.711 -16.442 -19.412 1.00 15.84 144 THR A C 1
ATOM 820 O O . THR A 1 119 ? 16.812 -16.397 -20.645 1.00 14.58 144 THR A O 1
ATOM 824 N N . ILE A 1 120 ? 17.739 -16.626 -18.595 1.00 14.44 145 ILE A N 1
ATOM 825 C CA . ILE A 1 120 ? 19.092 -16.959 -18.980 1.00 13.85 145 ILE A CA 1
ATOM 826 C C . ILE A 1 120 ? 19.353 -18.244 -18.263 1.00 16.77 145 ILE A C 1
ATOM 827 O O . ILE A 1 120 ? 19.216 -18.294 -17.021 1.00 16.15 145 ILE A O 1
ATOM 832 N N . ILE A 1 121 ? 19.656 -19.298 -19.024 1.00 14.84 146 ILE A N 1
ATOM 833 C CA . ILE A 1 121 ? 19.874 -20.620 -18.471 1.00 14.41 146 ILE A CA 1
ATOM 834 C C . ILE A 1 121 ? 21.336 -20.972 -18.577 1.00 16.70 146 ILE A C 1
ATOM 835 O O . ILE A 1 121 ? 21.945 -20.803 -19.642 1.00 16.92 146 ILE A O 1
ATOM 840 N N . PHE A 1 122 ? 21.909 -21.506 -17.502 1.00 14.30 147 PHE A N 1
ATOM 841 C CA . PHE A 1 122 ? 23.292 -21.949 -17.554 1.00 14.57 147 PHE A CA 1
ATOM 842 C C . PHE A 1 122 ? 23.350 -23.449 -17.727 1.00 21.27 147 PHE A C 1
ATOM 843 O O . PHE A 1 122 ? 22.684 -24.192 -16.992 1.00 21.07 147 PHE A O 1
ATOM 851 N N . ASP A 1 123 ? 24.184 -23.908 -18.671 1.00 18.21 148 ASP A N 1
ATOM 852 C CA . ASP A 1 123 ? 24.414 -25.342 -18.817 1.00 18.00 148 ASP A CA 1
ATOM 853 C C . ASP A 1 123 ? 25.161 -25.774 -17.569 1.00 22.06 148 ASP A C 1
ATOM 854 O O . ASP A 1 123 ? 25.865 -24.966 -16.949 1.00 19.00 148 ASP A O 1
ATOM 859 N N . LYS A 1 124 ? 25.059 -27.063 -17.222 1.00 21.56 149 LYS A N 1
ATOM 860 C CA . LYS A 1 124 ? 25.759 -27.610 -16.072 1.00 21.98 149 LYS A CA 1
ATOM 861 C C . LYS A 1 124 ? 27.287 -27.345 -16.172 1.00 21.85 149 LYS A C 1
ATOM 862 O O . LYS A 1 124 ? 27.832 -27.304 -17.276 1.00 22.20 149 LYS A O 1
ATOM 868 N N . GLY A 1 125 ? 27.936 -27.118 -15.031 1.00 18.24 150 GLY A N 1
ATOM 869 C CA . GLY A 1 125 ? 29.371 -26.891 -14.964 1.00 17.05 150 GLY A CA 1
ATOM 870 C C . GLY A 1 125 ? 29.824 -25.547 -15.500 1.00 19.17 150 GLY A C 1
ATOM 871 O O . GLY A 1 125 ? 30.943 -25.433 -16.011 1.00 18.66 150 GLY A O 1
ATOM 872 N N . SER A 1 126 ? 28.984 -24.502 -15.339 1.00 16.47 151 SER A N 1
ATOM 873 C CA . SER A 1 126 ? 29.388 -23.170 -15.804 1.00 15.19 151 SER A CA 1
ATOM 874 C C . SER A 1 126 ? 30.763 -22.757 -15.280 1.00 16.82 151 SER A C 1
ATOM 875 O O . SER A 1 126 ? 31.121 -22.991 -14.109 1.00 16.82 151 SER A O 1
ATOM 878 N N . GLN A 1 127 ? 31.525 -22.104 -16.129 1.00 14.77 152 GLN A N 1
ATOM 879 C CA . GLN A 1 127 ? 32.817 -21.553 -15.796 1.00 14.13 152 GLN A CA 1
ATOM 880 C C . GLN A 1 127 ? 32.730 -20.025 -15.627 1.00 14.99 152 GLN A C 1
ATOM 881 O O . GLN A 1 127 ? 33.763 -19.381 -15.495 1.00 14.61 152 GLN A O 1
ATOM 887 N N . LEU A 1 128 ? 31.508 -19.471 -15.621 1.00 12.69 153 LEU A N 1
ATOM 888 C CA . LEU A 1 128 ? 31.312 -18.019 -15.558 1.00 11.88 153 LEU A CA 1
ATOM 889 C C . LEU A 1 128 ? 31.924 -17.440 -14.277 1.00 13.89 153 LEU A C 1
ATOM 890 O O . LEU A 1 128 ? 31.451 -17.777 -13.190 1.00 14.23 153 LEU A O 1
ATOM 895 N N . GLU A 1 129 ? 32.920 -16.571 -14.401 1.00 12.52 154 GLU A N 1
ATOM 896 C CA . GLU A 1 129 ? 33.593 -15.979 -13.244 1.00 12.63 154 GLU A CA 1
ATOM 897 C C . GLU A 1 129 ? 33.204 -14.513 -13.037 1.00 13.88 154 GLU A C 1
ATOM 898 O O . GLU A 1 129 ? 33.168 -14.063 -11.873 1.00 12.38 154 GLU A O 1
ATOM 904 N N . LYS A 1 130 ? 32.980 -13.765 -14.138 1.00 11.94 155 LYS A N 1
ATOM 905 C CA . LYS A 1 130 ? 32.719 -12.329 -14.021 1.00 11.31 155 LYS A CA 1
ATOM 906 C C . LYS A 1 130 ? 31.574 -11.912 -14.935 1.00 12.86 155 LYS A C 1
ATOM 907 O O . LYS A 1 130 ? 31.559 -12.299 -16.105 1.00 12.33 155 LYS A O 1
ATOM 913 N N . ILE A 1 131 ? 30.645 -11.116 -14.401 1.00 10.59 156 ILE A N 1
ATOM 914 C CA . ILE A 1 131 ? 29.610 -10.435 -15.157 1.00 9.99 156 ILE A CA 1
ATOM 915 C C . ILE A 1 131 ? 30.036 -8.968 -15.026 1.00 10.97 156 ILE A C 1
ATOM 916 O O . ILE A 1 131 ? 29.996 -8.410 -13.918 1.00 11.47 156 ILE A O 1
ATOM 921 N N . GLU A 1 132 ? 30.448 -8.355 -16.140 1.00 9.89 157 GLU A N 1
ATOM 922 C CA . GLU A 1 132 ? 30.940 -6.991 -16.106 1.00 9.83 157 GLU A CA 1
ATOM 923 C C . GLU A 1 132 ? 29.820 -5.960 -16.125 1.00 11.24 157 GLU A C 1
ATOM 924 O O . GLU A 1 132 ? 28.633 -6.304 -16.149 1.00 11.59 157 GLU A O 1
ATOM 930 N N . ASP A 1 133 ? 30.207 -4.679 -16.044 1.00 10.35 158 ASP A N 1
ATOM 931 C CA . ASP A 1 133 ? 29.288 -3.585 -15.869 1.00 10.11 158 ASP A CA 1
ATOM 932 C C . ASP A 1 133 ? 28.126 -3.591 -16.811 1.00 10.62 158 ASP A C 1
ATOM 933 O O . ASP A 1 133 ? 28.303 -3.797 -18.011 1.00 10.52 158 ASP A O 1
ATOM 938 N N . ARG A 1 134 ? 26.931 -3.351 -16.273 1.00 9.74 159 ARG A N 1
ATOM 939 C CA . ARG A 1 134 ? 25.729 -3.185 -17.105 1.00 9.54 159 ARG A CA 1
ATOM 940 C C . ARG A 1 134 ? 25.461 -4.356 -18.044 1.00 11.22 159 ARG A C 1
ATOM 941 O O . ARG A 1 134 ? 24.824 -4.176 -19.100 1.00 11.73 159 ARG A O 1
ATOM 949 N N . ALA A 1 135 ? 25.915 -5.561 -17.678 1.00 9.34 160 ALA A N 1
ATOM 950 C CA . ALA A 1 135 ? 25.693 -6.690 -18.587 1.00 10.21 160 ALA A CA 1
ATOM 951 C C . ALA A 1 135 ? 24.228 -6.935 -18.907 1.00 11.70 160 ALA A C 1
ATOM 952 O O . ALA A 1 135 ? 23.920 -7.335 -20.042 1.00 11.23 160 ALA A O 1
ATOM 954 N N . PHE A 1 136 ? 23.328 -6.692 -17.953 1.00 10.58 161 PHE A N 1
ATOM 955 C CA . PHE A 1 136 ? 21.902 -6.938 -18.123 1.00 9.87 161 PHE A CA 1
ATOM 956 C C . PHE A 1 136 ? 21.116 -5.692 -17.769 1.00 12.15 161 PHE A C 1
ATOM 957 O O . PHE A 1 136 ? 19.952 -5.812 -17.368 1.00 13.01 161 PHE A O 1
ATOM 965 N N . ASP A 1 137 ? 21.688 -4.480 -17.972 1.00 10.41 162 ASP A N 1
ATOM 966 C CA . ASP A 1 137 ? 20.893 -3.321 -17.609 1.00 10.99 162 ASP A CA 1
ATOM 967 C C . ASP A 1 137 ? 19.706 -3.151 -18.563 1.00 11.04 162 ASP A C 1
ATOM 968 O O . ASP A 1 137 ? 19.794 -3.485 -19.751 1.00 11.47 162 ASP A O 1
ATOM 973 N N . PHE A 1 138 ? 18.574 -2.685 -18.037 1.00 10.99 163 PHE A N 1
ATOM 974 C CA . PHE A 1 138 ? 17.338 -2.461 -18.810 1.00 11.16 163 PHE A CA 1
ATOM 975 C C . PHE A 1 138 ? 16.817 -3.771 -19.425 1.00 14.58 163 PHE A C 1
ATOM 976 O O . PHE A 1 138 ? 16.023 -3.740 -20.372 1.00 14.36 163 PHE A O 1
ATOM 984 N N . SER A 1 139 ? 17.230 -4.931 -18.882 1.00 11.89 164 SER A N 1
ATOM 985 C CA . SER A 1 139 ? 16.780 -6.187 -19.462 1.00 11.21 164 SER A CA 1
ATOM 986 C C . SER A 1 139 ? 15.329 -6.522 -19.079 1.00 14.95 164 SER A C 1
ATOM 987 O O . SER A 1 139 ? 14.762 -5.956 -18.116 1.00 14.14 164 SER A O 1
ATOM 990 N N . GLU A 1 140 ? 14.745 -7.475 -19.828 1.00 12.65 165 GLU A N 1
ATOM 991 C CA . GLU A 1 140 ? 13.397 -7.992 -19.548 1.00 12.41 165 GLU A CA 1
ATOM 992 C C . GLU A 1 140 ? 13.479 -9.330 -18.799 1.00 14.27 165 GLU A C 1
ATOM 993 O O . GLU A 1 140 ? 12.493 -10.060 -18.706 1.00 14.05 165 GLU A O 1
ATOM 999 N N . LEU A 1 141 ? 14.659 -9.632 -18.217 1.00 12.53 166 LEU A N 1
ATOM 1000 C CA . LEU A 1 141 ? 14.877 -10.852 -17.468 1.00 13.83 166 LEU A CA 1
ATOM 1001 C C . LEU A 1 141 ? 13.854 -10.990 -16.342 1.00 15.76 166 LEU A C 1
ATOM 1002 O O . LEU A 1 141 ? 13.611 -10.030 -15.620 1.00 14.21 166 LEU A O 1
ATOM 1007 N N . GLU A 1 142 ? 13.277 -12.175 -16.203 1.00 13.74 167 GLU A N 1
ATOM 1008 C CA . GLU A 1 142 ? 12.337 -12.426 -15.125 1.00 13.80 167 GLU A CA 1
ATOM 1009 C C . GLU A 1 142 ? 12.926 -13.301 -14.071 1.00 14.23 167 GLU A C 1
ATOM 1010 O O . GLU A 1 142 ? 12.561 -13.155 -12.913 1.00 15.60 167 GLU A O 1
ATOM 1016 N N . GLU A 1 143 ? 13.780 -14.247 -14.458 1.00 13.12 168 GLU A N 1
ATOM 1017 C CA . GLU A 1 143 ? 14.383 -15.201 -13.530 1.00 14.63 168 GLU A CA 1
ATOM 1018 C C . GLU A 1 143 ? 15.782 -15.564 -13.973 1.00 15.79 168 GLU A C 1
ATOM 1019 O O . GLU A 1 143 ? 16.019 -15.790 -15.168 1.00 15.64 168 GLU A O 1
ATOM 1025 N N . ILE A 1 144 ? 16.700 -15.700 -13.005 1.00 12.78 169 ILE A N 1
ATOM 1026 C CA . ILE A 1 144 ? 18.054 -16.152 -13.286 1.00 11.32 169 ILE A CA 1
ATOM 1027 C C . ILE A 1 144 ? 18.635 -16.774 -12.034 1.00 13.13 169 ILE A C 1
ATOM 1028 O O . ILE A 1 144 ? 18.444 -16.250 -10.924 1.00 12.74 169 ILE A O 1
ATOM 1033 N N . GLU A 1 145 ? 19.333 -17.893 -12.207 1.00 11.94 170 GLU A N 1
ATOM 1034 C CA . GLU A 1 145 ? 20.051 -18.555 -11.132 1.00 12.17 170 GLU A CA 1
ATOM 1035 C C . GLU A 1 145 ? 21.520 -18.480 -11.521 1.00 13.21 170 GLU A C 1
ATOM 1036 O O . GLU A 1 145 ? 21.932 -19.091 -12.527 1.00 13.50 170 GLU A O 1
ATOM 1042 N N . LEU A 1 146 ? 22.318 -17.678 -10.772 1.00 11.87 171 LEU A N 1
ATOM 1043 C CA . LEU A 1 146 ? 23.718 -17.460 -11.105 1.00 11.78 171 LEU A CA 1
ATOM 1044 C C . LEU A 1 146 ? 24.568 -18.615 -10.659 1.00 13.07 171 LEU A C 1
ATOM 1045 O O . LEU A 1 146 ? 24.334 -19.147 -9.562 1.00 13.76 171 LEU A O 1
ATOM 1050 N N . PRO A 1 147 ? 25.525 -19.063 -11.480 1.00 10.84 172 PRO A N 1
ATOM 1051 C CA . PRO A 1 147 ? 26.264 -20.296 -11.151 1.00 10.86 172 PRO A CA 1
ATOM 1052 C C . PRO A 1 147 ? 27.246 -20.103 -10.020 1.00 13.24 172 PRO A C 1
ATOM 1053 O O . PRO A 1 147 ? 27.659 -18.978 -9.737 1.00 11.85 172 PRO A O 1
ATOM 1057 N N . ALA A 1 148 ? 27.667 -21.218 -9.420 1.00 13.21 173 ALA A N 1
ATOM 1058 C CA . ALA A 1 148 ? 28.596 -21.207 -8.305 1.00 12.54 173 ALA A CA 1
ATOM 1059 C C . ALA A 1 148 ? 29.953 -20.594 -8.626 1.00 13.92 173 ALA A C 1
ATOM 1060 O O . ALA A 1 148 ? 30.604 -20.011 -7.762 1.00 14.08 173 ALA A O 1
ATOM 1062 N N . SER A 1 149 ? 30.401 -20.706 -9.898 1.00 11.04 174 SER A N 1
ATOM 1063 C CA . SER A 1 149 ? 31.680 -20.178 -10.321 1.00 11.23 174 SER A CA 1
ATOM 1064 C C . SER A 1 149 ? 31.726 -18.646 -10.279 1.00 12.72 174 SER A C 1
ATOM 1065 O O . SER A 1 149 ? 32.811 -18.101 -10.285 1.00 12.78 174 SER A O 1
ATOM 1068 N N . LEU A 1 150 ? 30.563 -17.979 -10.293 1.00 10.85 175 LEU A N 1
ATOM 1069 C CA . LEU A 1 150 ? 30.562 -16.517 -10.390 1.00 10.49 175 LEU A CA 1
ATOM 1070 C C . LEU A 1 150 ? 31.174 -15.861 -9.162 1.00 10.95 175 LEU A C 1
ATOM 1071 O O . LEU A 1 150 ? 30.720 -16.107 -8.053 1.00 12.75 175 LEU A O 1
ATOM 1076 N N . GLU A 1 151 ? 32.203 -15.032 -9.382 1.00 10.83 176 GLU A N 1
ATOM 1077 C CA . GLU A 1 151 ? 32.902 -14.347 -8.294 1.00 11.12 176 GLU A CA 1
ATOM 1078 C C . GLU A 1 151 ? 32.646 -12.840 -8.221 1.00 12.52 176 GLU A C 1
ATOM 1079 O O . GLU A 1 151 ? 32.873 -12.251 -7.148 1.00 12.19 176 GLU A O 1
ATOM 1085 N N . TYR A 1 152 ? 32.273 -12.214 -9.351 1.00 9.41 177 TYR A N 1
ATOM 1086 C CA . TYR A 1 152 ? 32.199 -10.773 -9.429 1.00 9.97 177 TYR A CA 1
ATOM 1087 C C . TYR A 1 152 ? 30.990 -10.353 -10.241 1.00 11.88 177 TYR A C 1
ATOM 1088 O O . TYR A 1 152 ? 30.791 -10.839 -11.353 1.00 10.79 177 TYR A O 1
ATOM 1097 N N . ILE A 1 153 ? 30.217 -9.395 -9.716 1.00 9.72 178 ILE A N 1
ATOM 1098 C CA . ILE A 1 153 ? 29.106 -8.764 -10.446 1.00 9.18 178 ILE A CA 1
ATOM 1099 C C . ILE A 1 153 ? 29.438 -7.283 -10.555 1.00 10.69 178 ILE A C 1
ATOM 1100 O O . ILE A 1 153 ? 29.639 -6.632 -9.522 1.00 10.37 178 ILE A O 1
ATOM 1105 N N . GLY A 1 154 ? 29.527 -6.777 -11.781 1.00 9.46 179 GLY A N 1
ATOM 1106 C CA . GLY A 1 154 ? 29.888 -5.400 -12.065 1.00 9.27 179 GLY A CA 1
ATOM 1107 C C . GLY A 1 154 ? 28.832 -4.344 -11.802 1.00 10.59 179 GLY A C 1
ATOM 1108 O O . GLY A 1 154 ? 27.703 -4.641 -11.427 1.00 11.40 179 GLY A O 1
ATOM 1109 N N . THR A 1 155 ? 29.257 -3.076 -11.980 1.00 9.13 180 THR A N 1
ATOM 1110 C CA . THR A 1 155 ? 28.445 -1.908 -11.700 1.00 9.67 180 THR A CA 1
ATOM 1111 C C . THR A 1 155 ? 27.171 -1.938 -12.508 1.00 11.39 180 THR A C 1
ATOM 1112 O O . THR A 1 155 ? 27.202 -2.178 -13.711 1.00 9.74 180 THR A O 1
ATOM 1116 N N . SER A 1 156 ? 26.036 -1.702 -11.838 1.00 9.29 181 SER A N 1
ATOM 1117 C CA . SER A 1 156 ? 24.744 -1.594 -12.510 1.00 8.93 181 SER A CA 1
ATOM 1118 C C . SER A 1 156 ? 24.430 -2.834 -13.354 1.00 10.83 181 SER A C 1
ATOM 1119 O O . SER A 1 156 ? 23.671 -2.735 -14.333 1.00 10.43 181 SER A O 1
ATOM 1122 N N . ALA A 1 157 ? 24.965 -4.009 -12.966 1.00 9.19 182 ALA A N 1
ATOM 1123 C CA . ALA A 1 157 ? 24.775 -5.191 -13.821 1.00 8.83 182 ALA A CA 1
ATOM 1124 C C . ALA A 1 157 ? 23.342 -5.549 -14.131 1.00 10.98 182 ALA A C 1
ATOM 1125 O O . ALA A 1 157 ? 23.072 -5.967 -15.260 1.00 11.09 182 ALA A O 1
ATOM 1127 N N . PHE A 1 158 ? 22.413 -5.406 -13.185 1.00 9.78 183 PHE A N 1
ATOM 1128 C CA . PHE A 1 158 ? 21.009 -5.748 -13.444 1.00 9.86 183 PHE A CA 1
ATOM 1129 C C . PHE A 1 158 ? 20.114 -4.534 -13.328 1.00 11.16 183 PHE A C 1
ATOM 1130 O O . PHE A 1 158 ? 18.896 -4.678 -13.336 1.00 11.83 183 PHE A O 1
ATOM 1138 N N . SER A 1 159 ? 20.701 -3.337 -13.239 1.00 10.09 184 SER A N 1
ATOM 1139 C CA . SER A 1 159 ? 19.951 -2.115 -13.035 1.00 10.83 184 SER A CA 1
ATOM 1140 C C . SER A 1 159 ? 18.847 -1.979 -14.066 1.00 12.50 184 SER A C 1
ATOM 1141 O O . SER A 1 159 ? 19.077 -2.194 -15.270 1.00 11.76 184 SER A O 1
ATOM 1144 N N . PHE A 1 160 ? 17.661 -1.575 -13.610 1.00 10.52 185 PHE A N 1
ATOM 1145 C CA . PHE A 1 160 ? 16.512 -1.309 -14.478 1.00 10.53 185 PHE A CA 1
ATOM 1146 C C . PHE A 1 160 ? 15.943 -2.572 -15.132 1.00 12.86 185 PHE A C 1
ATOM 1147 O O . PHE A 1 160 ? 15.214 -2.470 -16.132 1.00 13.40 185 PHE A O 1
ATOM 1155 N N . SER A 1 161 ? 16.239 -3.753 -14.566 1.00 11.62 186 SER A N 1
ATOM 1156 C CA . SER A 1 161 ? 15.593 -4.997 -14.993 1.00 10.88 186 SER A CA 1
ATOM 1157 C C . SER A 1 161 ? 14.250 -5.042 -14.237 1.00 13.11 186 SER A C 1
ATOM 1158 O O . SER A 1 161 ? 14.131 -5.672 -13.182 1.00 12.33 186 SER A O 1
ATOM 1161 N N . GLN A 1 162 ? 13.280 -4.304 -14.753 1.00 12.61 187 GLN A N 1
ATOM 1162 C CA . GLN A 1 162 ? 12.023 -4.052 -14.055 1.00 13.46 187 GLN A CA 1
ATOM 1163 C C . GLN A 1 162 ? 11.133 -5.255 -13.861 1.00 16.36 187 GLN A C 1
ATOM 1164 O O . GLN A 1 162 ? 10.292 -5.193 -12.968 1.00 17.79 187 GLN A O 1
ATOM 1170 N N . LYS A 1 163 ? 11.301 -6.325 -14.655 1.00 13.46 188 LYS A N 1
ATOM 1171 C CA . LYS A 1 163 ? 10.466 -7.510 -14.513 1.00 13.55 188 LYS A CA 1
ATOM 1172 C C . LYS A 1 163 ? 11.180 -8.621 -13.742 1.00 15.24 188 LYS A C 1
ATOM 1173 O O . LYS A 1 163 ? 10.607 -9.690 -13.544 1.00 15.92 188 LYS A O 1
ATOM 1179 N N . LEU A 1 164 ? 12.427 -8.375 -13.300 1.00 12.99 189 LEU A N 1
ATOM 1180 C CA . LEU A 1 164 ? 13.198 -9.406 -12.585 1.00 12.64 189 LEU A CA 1
ATOM 1181 C C . LEU A 1 164 ? 12.492 -9.756 -11.269 1.00 13.45 189 LEU A C 1
ATOM 1182 O O . LEU A 1 164 ? 12.297 -8.897 -10.4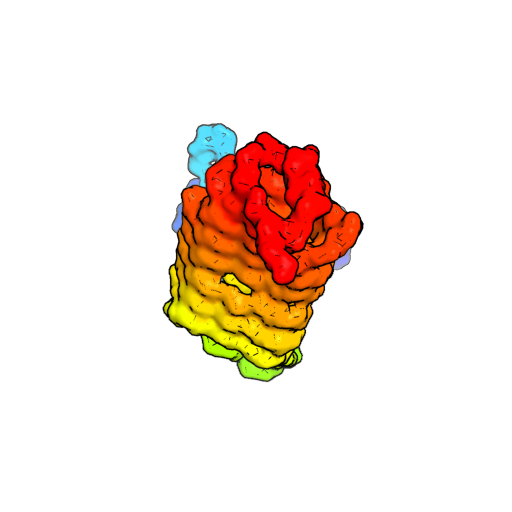12 1.00 13.67 189 LEU A O 1
ATOM 1187 N N . LYS A 1 165 ? 12.035 -11.015 -11.157 1.00 13.44 190 LYS A N 1
ATOM 1188 C CA . LYS A 1 165 ? 11.280 -11.435 -9.987 1.00 13.91 190 LYS A CA 1
ATOM 1189 C C . LYS A 1 165 ? 12.021 -12.460 -9.138 1.00 16.28 190 LYS A C 1
ATOM 1190 O O . LYS A 1 165 ? 11.709 -12.593 -7.958 1.00 17.17 190 LYS A O 1
ATOM 1196 N N . LYS A 1 166 ? 12.965 -13.189 -9.709 1.00 13.07 191 LYS A N 1
ATOM 1197 C CA . LYS A 1 166 ? 13.725 -14.176 -8.951 1.00 14.39 191 LYS A CA 1
ATOM 1198 C C . LYS A 1 166 ? 15.176 -14.112 -9.354 1.00 16.48 191 LYS A C 1
ATOM 1199 O O . LYS A 1 166 ? 15.484 -14.263 -10.532 1.00 16.03 191 LYS A O 1
ATOM 1205 N N . LEU A 1 167 ? 16.064 -13.869 -8.395 1.00 13.40 192 LEU A N 1
ATOM 1206 C CA . LEU A 1 167 ? 17.493 -13.822 -8.652 1.00 12.89 192 LEU A CA 1
ATOM 1207 C C . LEU A 1 167 ? 18.101 -14.623 -7.542 1.00 13.98 192 LEU A C 1
ATOM 1208 O O . LEU A 1 167 ? 18.004 -14.219 -6.379 1.00 13.86 192 LEU A O 1
ATOM 1213 N N . THR A 1 168 ? 18.674 -15.777 -7.878 1.00 11.77 193 THR A N 1
ATOM 1214 C CA . THR A 1 168 ? 19.254 -16.669 -6.879 1.00 11.62 193 THR A CA 1
ATOM 1215 C C . THR A 1 168 ? 20.664 -17.064 -7.282 1.00 12.27 193 THR A C 1
ATOM 1216 O O . THR A 1 168 ? 21.104 -16.799 -8.405 1.00 11.72 193 THR A O 1
ATOM 1220 N N . PHE A 1 169 ? 21.381 -17.686 -6.347 1.00 12.45 194 PHE A N 1
ATOM 1221 C CA . PHE A 1 169 ? 22.76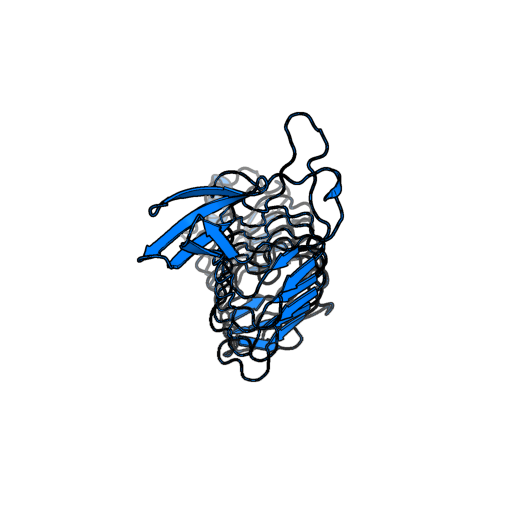3 -18.103 -6.521 1.00 12.54 194 PHE A CA 1
ATOM 1222 C C . PHE A 1 169 ? 22.841 -19.562 -6.205 1.00 16.92 194 PHE A C 1
ATOM 1223 O O . PHE A 1 169 ? 22.356 -19.994 -5.150 1.00 16.18 194 PHE A O 1
ATOM 1231 N N . SER A 1 170 ? 23.396 -20.341 -7.135 1.00 14.31 195 SER A N 1
ATOM 1232 C CA . SER A 1 170 ? 23.569 -21.781 -6.968 1.00 14.42 195 SER A CA 1
ATOM 1233 C C . SER A 1 170 ? 24.346 -22.093 -5.680 1.00 16.75 195 SER A C 1
ATOM 1234 O O . SER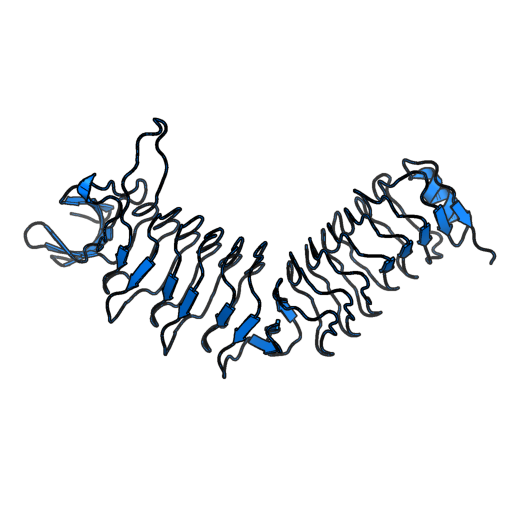 A 1 170 ? 25.086 -21.236 -5.151 1.00 15.83 195 SER A O 1
ATOM 1237 N N . SER A 1 171 ? 24.181 -23.358 -5.180 1.00 14.93 196 SER A N 1
ATOM 1238 C CA A SER A 1 171 ? 24.873 -23.785 -3.962 0.50 13.47 196 SER A CA 1
ATOM 1239 C CA B SER A 1 171 ? 24.869 -23.820 -3.972 0.50 13.27 196 SER A CA 1
ATOM 1240 C C . SER A 1 171 ? 26.381 -23.708 -4.152 1.00 16.45 196 SER A C 1
ATOM 1241 O O . SER A 1 171 ? 26.870 -23.807 -5.276 1.00 16.09 196 SER A O 1
ATOM 1246 N N . SER A 1 172 ? 27.115 -23.499 -3.070 1.00 14.47 197 SER A N 1
ATOM 1247 C CA . SER A 1 172 ? 28.561 -23.373 -3.065 1.00 14.04 197 SER A CA 1
ATOM 1248 C C . SER A 1 172 ? 29.012 -22.164 -3.899 1.00 16.10 197 SER A C 1
ATOM 1249 O O . SER A 1 172 ? 30.084 -22.195 -4.503 1.00 14.91 197 SER A O 1
ATOM 1252 N N . SER A 1 173 ? 28.239 -21.052 -3.833 1.00 13.17 198 SER A N 1
ATOM 1253 C CA . SER A 1 173 ? 28.589 -19.845 -4.536 1.00 11.56 198 SER A CA 1
ATOM 1254 C C . SER A 1 173 ? 29.965 -19.327 -4.144 1.00 13.01 198 SER A C 1
ATOM 1255 O O . SER A 1 173 ? 30.331 -19.358 -2.949 1.00 14.49 198 SER A O 1
ATOM 1258 N N . LYS A 1 174 ? 30.712 -18.826 -5.120 1.00 11.08 199 LYS A N 1
ATOM 1259 C CA . LYS A 1 174 ? 32.010 -18.185 -4.913 1.00 10.95 199 LYS A CA 1
ATOM 1260 C C . LYS A 1 174 ? 31.881 -16.649 -5.056 1.00 12.49 199 LYS A C 1
ATOM 1261 O O . LYS A 1 174 ? 32.900 -15.961 -5.172 1.00 13.05 199 LYS A O 1
ATOM 1267 N N . LEU A 1 175 ? 30.626 -16.133 -5.027 1.00 10.37 200 LEU A N 1
ATOM 1268 C CA . LEU A 1 175 ? 30.400 -14.704 -5.241 1.00 9.37 200 LEU A CA 1
ATOM 1269 C C . LEU A 1 175 ? 31.016 -13.878 -4.127 1.00 10.69 200 LEU A C 1
ATOM 1270 O O . LEU A 1 175 ? 30.629 -14.061 -2.962 1.00 11.62 200 LEU A O 1
ATOM 1275 N N . GLU A 1 176 ? 31.987 -13.009 -4.474 1.00 9.91 201 GLU A N 1
ATOM 1276 C CA . GLU A 1 176 ? 32.713 -12.289 -3.446 1.00 9.69 201 GLU A CA 1
ATOM 1277 C C . GLU A 1 176 ? 32.437 -10.790 -3.448 1.00 12.25 201 GLU A C 1
ATOM 1278 O O . GLU A 1 176 ? 32.593 -10.144 -2.397 1.00 11.20 201 GLU A O 1
ATOM 1284 N N . LEU A 1 177 ? 32.118 -10.242 -4.626 1.00 10.57 202 LEU A N 1
ATOM 1285 C CA . LEU A 1 177 ? 31.947 -8.801 -4.754 1.00 10.16 202 LEU A CA 1
ATOM 1286 C C . LEU A 1 177 ? 30.753 -8.503 -5.631 1.00 12.59 202 LEU A C 1
ATOM 1287 O O . LEU A 1 177 ? 30.642 -9.054 -6.737 1.00 11.60 202 LEU A O 1
ATOM 1292 N N . ILE A 1 178 ? 29.878 -7.609 -5.160 1.00 11.18 203 ILE A N 1
ATOM 1293 C CA . ILE A 1 178 ? 28.720 -7.132 -5.935 1.00 9.82 203 ILE A CA 1
ATOM 1294 C C . ILE A 1 178 ? 28.911 -5.629 -5.968 1.00 10.73 203 ILE A C 1
ATOM 1295 O O . ILE A 1 178 ? 28.912 -4.981 -4.914 1.00 11.00 203 ILE A O 1
ATOM 1300 N N . SER A 1 179 ? 29.081 -5.067 -7.168 1.00 9.21 204 SER A N 1
ATOM 1301 C CA A SER A 1 179 ? 29.414 -3.669 -7.346 0.50 8.07 204 SER A CA 1
ATOM 1302 C CA B SER A 1 179 ? 29.390 -3.650 -7.357 0.50 8.32 204 SER A CA 1
ATOM 1303 C C . SER A 1 179 ? 28.236 -2.680 -7.218 1.00 10.20 204 SER A C 1
ATOM 1304 O O . SER A 1 179 ? 27.064 -3.049 -7.118 1.00 10.64 204 SER A O 1
ATOM 1309 N N . HIS A 1 180 ? 28.592 -1.408 -7.235 1.00 9.87 205 HIS A N 1
ATOM 1310 C CA . HIS A 1 180 ? 27.728 -0.237 -7.144 1.00 10.03 205 HIS A CA 1
ATOM 1311 C C . HIS A 1 180 ? 26.473 -0.411 -8.001 1.00 10.46 205 HIS A C 1
ATOM 1312 O O . HIS A 1 180 ? 26.555 -0.729 -9.192 1.00 10.17 205 HIS A O 1
ATOM 1319 N N . GLU A 1 181 ? 25.295 -0.179 -7.403 1.00 9.67 206 GLU A N 1
ATOM 1320 C CA . GLU A 1 181 ? 24.005 -0.158 -8.105 1.00 9.57 206 GLU A CA 1
ATOM 1321 C C . GLU A 1 181 ? 23.695 -1.412 -8.901 1.00 10.69 206 GLU A C 1
ATOM 1322 O O . GLU A 1 181 ? 22.844 -1.356 -9.800 1.00 9.82 206 GLU A O 1
ATOM 1328 N N . ALA A 1 182 ? 24.270 -2.559 -8.523 1.00 8.96 207 ALA A N 1
ATOM 1329 C CA . ALA A 1 182 ? 23.997 -3.775 -9.317 1.00 8.81 207 ALA A CA 1
ATOM 1330 C C . ALA A 1 182 ? 22.526 -4.158 -9.340 1.00 10.64 207 ALA A C 1
ATOM 1331 O O . ALA A 1 182 ? 22.076 -4.757 -10.324 1.00 10.80 207 ALA A O 1
ATOM 1333 N N . PHE A 1 183 ? 21.797 -3.842 -8.252 1.00 9.38 208 PHE A N 1
ATOM 1334 C CA . PHE A 1 183 ? 20.384 -4.217 -8.115 1.00 8.98 208 PHE A CA 1
ATOM 1335 C C . PHE A 1 183 ? 19.519 -2.981 -7.967 1.00 11.41 208 PHE A C 1
ATOM 1336 O O . PHE A 1 183 ? 18.536 -2.987 -7.208 1.00 11.08 208 PHE A O 1
ATOM 1344 N N . ALA A 1 184 ? 19.880 -1.925 -8.717 1.00 9.09 209 ALA A N 1
ATOM 1345 C CA . ALA A 1 184 ? 19.181 -0.647 -8.671 1.00 9.30 209 ALA A CA 1
ATOM 1346 C C . ALA A 1 184 ? 18.006 -0.614 -9.660 1.00 10.69 209 ALA A C 1
ATOM 1347 O O . ALA A 1 184 ? 17.967 -1.371 -10.645 1.00 10.56 209 ALA A O 1
ATOM 1349 N N . ASN A 1 185 ? 17.036 0.278 -9.392 1.00 9.41 210 ASN A N 1
ATOM 1350 C CA . ASN A 1 185 ? 15.892 0.515 -10.296 1.00 9.46 210 ASN A CA 1
ATOM 1351 C C . ASN A 1 185 ? 15.074 -0.721 -10.585 1.00 11.24 210 ASN A C 1
ATOM 1352 O O . ASN A 1 185 ? 14.554 -0.869 -11.720 1.00 12.05 210 ASN A O 1
ATOM 1357 N N . LEU A 1 186 ? 14.948 -1.614 -9.589 1.00 10.43 211 LEU A N 1
ATOM 1358 C CA . LEU A 1 186 ? 14.140 -2.807 -9.775 1.00 9.53 211 LEU A CA 1
ATOM 1359 C C . LEU A 1 186 ? 12.721 -2.601 -9.277 1.00 11.69 211 LEU A C 1
ATOM 1360 O O . LEU A 1 186 ? 12.502 -1.833 -8.346 1.00 12.80 211 LEU A O 1
ATOM 1365 N N . SER A 1 187 ? 11.755 -3.332 -9.857 1.00 11.06 212 SER A N 1
ATOM 1366 C CA . SER A 1 187 ? 10.346 -3.108 -9.530 1.00 11.44 212 SER A CA 1
ATOM 1367 C C . SER A 1 187 ? 9.602 -4.370 -9.138 1.00 13.56 212 SER A C 1
ATOM 1368 O O .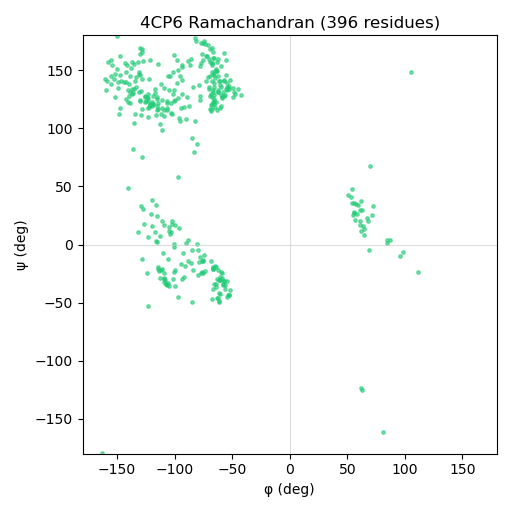 SER A 1 187 ? 8.475 -4.248 -8.644 1.00 13.75 212 SER A O 1
ATOM 1371 N N . ASN A 1 188 ? 10.172 -5.566 -9.364 1.00 11.21 213 ASN A N 1
ATOM 1372 C CA . ASN A 1 188 ? 9.457 -6.811 -9.111 1.00 12.78 213 ASN A CA 1
ATOM 1373 C C . ASN A 1 188 ? 10.239 -7.832 -8.316 1.00 13.29 213 ASN A C 1
ATOM 1374 O O . ASN A 1 188 ? 9.806 -8.990 -8.234 1.00 13.94 213 ASN A O 1
ATOM 1379 N N . LEU A 1 189 ? 11.388 -7.431 -7.733 1.00 10.87 214 LEU A N 1
ATOM 1380 C CA . LEU A 1 189 ? 12.216 -8.360 -6.960 1.00 10.73 214 LEU A CA 1
ATOM 1381 C C . LEU A 1 189 ? 11.880 -8.224 -5.468 1.00 12.46 214 LEU A C 1
ATOM 1382 O O . LEU A 1 189 ? 12.189 -7.212 -4.845 1.00 12.92 214 LEU A O 1
ATOM 1387 N N . GLU A 1 190 ? 11.224 -9.230 -4.902 1.00 11.31 215 GLU A N 1
ATOM 1388 C CA . GLU A 1 190 ? 10.771 -9.098 -3.523 1.00 11.48 215 GLU A CA 1
ATOM 1389 C C . GLU A 1 190 ? 11.755 -9.590 -2.478 1.00 13.67 215 GLU A C 1
ATOM 1390 O O . GLU A 1 190 ? 11.636 -9.231 -1.301 1.00 13.62 215 GLU A O 1
ATOM 1396 N N . LYS A 1 191 ? 12.720 -10.398 -2.880 1.00 12.01 216 LYS A N 1
ATOM 1397 C CA . LYS A 1 191 ? 13.691 -10.913 -1.912 1.00 12.33 216 LYS A CA 1
ATOM 1398 C C . LYS A 1 191 ? 14.963 -11.267 -2.602 1.00 13.54 216 LYS A C 1
ATOM 1399 O O . LYS A 1 191 ? 14.978 -11.496 -3.824 1.00 13.26 216 LYS A O 1
ATOM 1405 N N . LEU A 1 192 ? 16.047 -11.324 -1.819 1.00 13.41 217 LEU A N 1
ATOM 1406 C CA . LEU A 1 192 ? 17.377 -11.679 -2.281 1.00 14.41 217 LEU A CA 1
ATOM 1407 C C . LEU A 1 192 ? 18.103 -12.288 -1.092 1.00 14.23 217 LEU A C 1
ATOM 1408 O O . LEU A 1 192 ? 17.915 -11.807 0.023 1.00 13.33 217 LEU A O 1
ATOM 1413 N N . THR A 1 193 ? 18.935 -13.323 -1.326 1.00 13.21 218 THR A N 1
ATOM 1414 C CA . THR A 1 193 ? 19.794 -13.900 -0.291 1.00 12.52 218 THR A CA 1
ATOM 1415 C C . THR A 1 193 ? 21.234 -13.773 -0.722 1.00 13.37 218 THR A C 1
ATOM 1416 O O . THR A 1 193 ? 21.639 -14.378 -1.738 1.00 13.40 218 THR A O 1
ATOM 1420 N N . LEU A 1 194 ? 22.030 -13.041 0.076 1.00 10.74 219 LEU A N 1
ATOM 1421 C CA . LEU A 1 194 ? 23.450 -12.906 -0.219 1.00 11.02 219 LEU A CA 1
ATOM 1422 C C . LEU A 1 194 ? 24.197 -14.174 0.215 1.00 12.83 219 LEU A C 1
ATOM 1423 O O . LEU A 1 194 ? 24.129 -14.558 1.385 1.00 11.90 219 LEU A O 1
ATOM 1428 N N . PRO A 1 195 ? 24.989 -14.769 -0.678 1.00 10.62 220 PRO A N 1
ATOM 1429 C CA . PRO A 1 195 ? 25.740 -15.971 -0.279 1.00 10.38 220 PRO A CA 1
ATOM 1430 C C . PRO A 1 195 ? 26.744 -15.693 0.844 1.00 11.74 220 PRO A C 1
ATOM 1431 O O . PRO A 1 195 ? 27.192 -14.550 1.051 1.00 10.28 220 PRO A O 1
ATOM 1435 N N . LYS A 1 196 ? 27.140 -16.767 1.540 1.00 11.56 221 LYS A N 1
ATOM 1436 C CA . LYS A 1 196 ? 28.114 -16.709 2.621 1.00 12.29 221 LYS A CA 1
ATOM 1437 C C . LYS A 1 196 ? 29.463 -16.135 2.142 1.00 12.47 221 LYS A C 1
ATOM 1438 O O . LYS A 1 196 ? 30.183 -15.515 2.928 1.00 12.97 221 LYS A O 1
ATOM 1444 N N . SER A 1 197 ? 29.795 -16.318 0.857 1.00 9.86 222 SER A N 1
ATOM 1445 C CA . SER A 1 197 ? 31.076 -15.870 0.322 1.00 9.68 222 SER A CA 1
ATOM 1446 C C . SER A 1 197 ? 31.196 -14.333 0.068 1.00 10.67 222 SER A C 1
ATOM 1447 O O . SER A 1 197 ? 32.301 -13.847 -0.192 1.00 12.83 222 SER A O 1
ATOM 1450 N N . VAL A 1 198 ? 30.055 -13.600 0.074 1.00 10.70 223 VAL A N 1
ATOM 1451 C CA . VAL A 1 198 ? 30.066 -12.177 -0.283 1.00 9.51 223 VAL A CA 1
ATOM 1452 C C . VAL A 1 198 ? 30.813 -11.383 0.766 1.00 10.52 223 VAL A C 1
ATOM 1453 O O . VAL A 1 198 ? 30.431 -11.405 1.949 1.00 10.79 223 VAL A O 1
ATOM 1457 N N . LYS A 1 199 ? 31.887 -10.696 0.325 1.00 10.90 224 LYS A N 1
ATOM 1458 C CA . LYS A 1 199 ? 32.716 -9.903 1.232 1.00 10.26 224 LYS A CA 1
ATOM 1459 C C . LYS A 1 199 ? 32.541 -8.408 1.027 1.00 11.87 224 LYS A C 1
ATOM 1460 O O . LYS A 1 199 ? 32.738 -7.654 1.988 1.00 12.58 224 LYS A O 1
ATOM 1466 N N . THR A 1 200 ? 32.235 -7.967 -0.213 1.00 10.60 225 THR A N 1
ATOM 1467 C CA . THR A 1 200 ? 32.192 -6.545 -0.535 1.00 10.23 225 THR A CA 1
ATOM 1468 C C . THR A 1 200 ? 30.940 -6.245 -1.314 1.00 11.57 225 THR A C 1
ATOM 1469 O O . THR A 1 200 ? 30.620 -6.961 -2.280 1.00 10.93 225 THR A O 1
ATOM 1473 N N . LEU A 1 201 ? 30.269 -5.143 -0.921 1.00 9.88 226 LEU A N 1
ATOM 1474 C CA . LEU A 1 201 ? 29.108 -4.585 -1.623 1.00 10.24 226 LEU A CA 1
ATOM 1475 C C . LEU A 1 201 ? 29.401 -3.157 -1.977 1.00 11.59 226 LEU A C 1
ATOM 1476 O O . LEU A 1 201 ? 29.817 -2.393 -1.105 1.00 11.80 226 LEU A O 1
ATOM 1481 N N . GLY A 1 202 ? 29.188 -2.796 -3.233 1.00 10.55 227 GLY A N 1
ATOM 1482 C CA . GLY A 1 202 ? 29.370 -1.412 -3.642 1.00 9.62 227 GLY A CA 1
ATOM 1483 C C . GLY A 1 202 ? 28.239 -0.543 -3.124 1.00 12.48 227 GLY A C 1
ATOM 1484 O O . GLY A 1 202 ? 27.267 -1.032 -2.533 1.00 13.15 227 GLY A O 1
ATOM 1485 N N . SER A 1 203 ? 28.387 0.745 -3.310 1.00 9.88 228 SER A N 1
ATOM 1486 C CA . SER A 1 203 ? 27.384 1.673 -2.771 1.00 10.22 228 SER A CA 1
ATOM 1487 C C . SER A 1 203 ? 26.099 1.676 -3.599 1.00 11.01 228 SER A C 1
ATOM 1488 O O . SER A 1 203 ? 26.068 1.282 -4.777 1.00 10.46 228 SER A O 1
ATOM 1491 N N . ASN A 1 204 ? 24.999 2.122 -2.958 1.00 11.49 229 ASN A N 1
ATOM 1492 C CA . ASN A 1 204 ? 23.696 2.308 -3.606 1.00 11.72 229 ASN A CA 1
ATOM 1493 C C . ASN A 1 204 ? 23.252 1.068 -4.326 1.00 12.12 229 ASN A C 1
ATOM 1494 O O . ASN A 1 204 ? 22.690 1.137 -5.420 1.00 11.31 229 ASN A O 1
ATOM 1499 N N . LEU A 1 205 ? 23.484 -0.085 -3.690 1.00 10.31 230 LEU A N 1
ATOM 1500 C CA . LEU A 1 205 ? 23.225 -1.365 -4.328 1.00 11.07 230 LEU A CA 1
ATOM 1501 C C . LEU A 1 205 ? 21.809 -1.521 -4.822 1.00 11.41 230 LEU A C 1
ATOM 1502 O O . LEU A 1 205 ? 21.596 -2.168 -5.851 1.00 10.52 230 LEU A O 1
ATOM 1507 N N . PHE A 1 206 ? 20.859 -0.948 -4.070 1.00 9.88 231 PHE A N 1
ATOM 1508 C CA . PHE A 1 206 ? 19.443 -1.065 -4.365 1.00 9.30 231 PHE A CA 1
ATOM 1509 C C . PHE A 1 206 ? 18.832 0.297 -4.728 1.00 10.73 231 PHE A C 1
ATOM 1510 O O . PHE A 1 206 ? 17.626 0.484 -4.568 1.00 10.63 231 PHE A O 1
ATOM 1518 N N . ARG A 1 207 ? 19.639 1.246 -5.217 1.00 10.29 232 ARG A N 1
ATOM 1519 C CA . ARG A 1 207 ? 19.157 2.598 -5.485 1.00 9.85 232 ARG A CA 1
ATOM 1520 C C . ARG A 1 207 ? 17.868 2.597 -6.289 1.00 10.38 232 ARG A C 1
ATOM 1521 O O . ARG A 1 207 ? 17.825 1.996 -7.342 1.00 10.80 232 ARG A O 1
ATOM 1529 N N . LEU A 1 208 ? 16.824 3.293 -5.803 1.00 10.13 233 LEU A N 1
ATOM 1530 C CA . LEU A 1 208 ? 15.530 3.460 -6.482 1.00 11.27 233 LEU A CA 1
ATOM 1531 C C . LEU A 1 208 ? 14.749 2.169 -6.669 1.00 11.80 233 LEU A C 1
ATOM 1532 O O . LEU A 1 208 ? 13.672 2.190 -7.285 1.00 12.87 233 LEU A O 1
ATOM 1537 N N . THR A 1 209 ? 15.209 1.062 -6.070 1.00 10.32 234 THR A N 1
ATOM 1538 C CA . THR A 1 209 ? 14.428 -0.171 -6.103 1.00 9.69 234 THR A CA 1
ATOM 1539 C C . THR A 1 209 ? 13.195 -0.036 -5.171 1.00 11.15 234 THR A C 1
ATOM 1540 O O . THR A 1 209 ? 13.285 0.568 -4.103 1.00 11.18 234 THR A O 1
ATOM 1544 N N . THR A 1 210 ? 12.048 -0.579 -5.616 1.00 10.47 235 THR A N 1
ATOM 1545 C CA . THR A 1 210 ? 10.782 -0.353 -4.928 1.00 10.87 235 THR A CA 1
ATOM 1546 C C . THR A 1 210 ? 10.077 -1.621 -4.485 1.00 13.76 235 THR A C 1
ATOM 1547 O O . THR A 1 210 ? 8.945 -1.530 -3.999 1.00 13.06 235 THR A O 1
ATOM 1551 N N . SER A 1 211 ? 10.719 -2.779 -4.640 1.00 11.30 236 SER A N 1
ATOM 1552 C CA . SER A 1 211 ? 10.060 -4.063 -4.474 1.00 10.84 236 SER A CA 1
ATOM 1553 C C . SER A 1 211 ? 10.498 -4.947 -3.318 1.00 12.90 236 SER A C 1
ATOM 1554 O O . SER A 1 211 ? 9.774 -5.896 -2.965 1.00 12.49 236 SER A O 1
ATOM 1557 N N . LEU A 1 212 ? 11.693 -4.710 -2.768 1.00 10.49 237 LEU A N 1
ATOM 1558 C CA . LEU A 1 212 ? 12.221 -5.649 -1.766 1.00 10.02 237 LEU A CA 1
ATOM 1559 C C . LEU A 1 212 ? 11.485 -5.624 -0.448 1.00 11.79 237 LEU A C 1
ATOM 1560 O O . LEU A 1 212 ? 11.248 -4.550 0.105 1.00 11.04 237 LEU A O 1
ATOM 1565 N N . LYS A 1 213 ? 11.160 -6.826 0.071 1.00 11.66 238 LYS A N 1
ATOM 1566 C CA . LYS A 1 213 ? 10.561 -6.950 1.401 1.00 11.76 238 LYS A CA 1
ATOM 1567 C C . LYS A 1 213 ? 11.623 -7.373 2.419 1.00 13.79 238 LYS A C 1
ATOM 1568 O O . LYS A 1 213 ? 11.522 -7.032 3.598 1.00 13.85 238 LYS A O 1
ATOM 1574 N N . HIS A 1 214 ? 12.634 -8.117 1.959 1.00 12.46 239 HIS A N 1
ATOM 1575 C CA . HIS A 1 214 ? 13.682 -8.578 2.856 1.00 13.73 239 HIS A CA 1
ATOM 1576 C C . HIS A 1 214 ? 14.914 -8.959 2.061 1.00 14.85 239 HIS A C 1
ATOM 1577 O O . HIS A 1 214 ? 14.835 -9.454 0.931 1.00 14.21 239 HIS A O 1
ATOM 1584 N N . VAL A 1 215 ? 16.064 -8.639 2.636 1.00 12.84 240 VAL A N 1
ATOM 1585 C CA . VAL A 1 215 ? 17.371 -9.028 2.098 1.00 12.03 240 VAL A CA 1
ATOM 1586 C C . VAL A 1 215 ? 17.942 -9.969 3.159 1.00 16.37 240 VAL A C 1
ATOM 1587 O O . VAL A 1 215 ? 18.143 -9.556 4.301 1.00 16.83 240 VAL A O 1
ATOM 1591 N N . ASP A 1 216 ? 18.141 -11.228 2.794 1.00 13.64 241 ASP A N 1
ATOM 1592 C CA . ASP A 1 216 ? 18.684 -12.254 3.701 1.00 13.34 241 ASP A CA 1
ATOM 1593 C C . ASP A 1 216 ? 20.181 -12.428 3.473 1.00 13.77 241 ASP A C 1
ATOM 1594 O O . ASP A 1 216 ? 20.698 -12.057 2.413 1.00 12.53 241 ASP A O 1
ATOM 1599 N N . VAL A 1 217 ? 20.878 -12.970 4.476 1.00 13.04 242 VAL A N 1
ATOM 1600 C CA . VAL A 1 217 ? 22.312 -13.209 4.398 1.00 11.58 242 VAL A CA 1
ATOM 1601 C C . VAL A 1 217 ? 22.539 -14.647 4.836 1.00 13.35 242 VAL A C 1
ATOM 1602 O O . VAL A 1 217 ? 22.095 -15.035 5.939 1.00 14.31 242 VAL A O 1
ATOM 1606 N N . GLU A 1 218 ? 23.164 -15.446 3.980 1.00 12.28 243 GLU A N 1
ATOM 1607 C CA . GLU A 1 218 ? 23.409 -16.854 4.278 1.00 12.36 243 GLU A CA 1
ATOM 1608 C C . GLU A 1 218 ? 24.196 -16.980 5.579 1.00 15.05 243 GLU A C 1
ATOM 1609 O O . GLU A 1 218 ? 25.094 -16.183 5.860 1.00 13.53 243 GLU A O 1
ATOM 1615 N N . GLU A 1 219 ? 23.846 -18.002 6.387 1.00 14.09 244 GLU A N 1
ATOM 1616 C CA . GLU A 1 219 ? 24.553 -18.268 7.640 1.00 13.82 244 GLU A CA 1
ATOM 1617 C C . GLU A 1 219 ? 26.061 -18.403 7.390 1.00 14.51 244 GLU A C 1
ATOM 1618 O O . GLU A 1 219 ? 26.471 -19.088 6.448 1.00 14.93 244 GLU A O 1
ATOM 1624 N N . GLY A 1 220 ? 26.864 -17.752 8.230 1.00 14.20 245 GLY A N 1
ATOM 1625 C CA . GLY A 1 220 ? 28.305 -17.864 8.114 1.00 14.21 245 GLY A CA 1
ATOM 1626 C C . GLY A 1 220 ? 28.983 -16.727 7.377 1.00 16.34 245 GLY A C 1
ATOM 1627 O O . GLY A 1 220 ? 30.213 -16.689 7.325 1.00 16.02 245 GLY A O 1
ATOM 1628 N N . ASN A 1 221 ? 28.203 -15.794 6.780 1.00 12.64 246 ASN A N 1
ATOM 1629 C CA . ASN A 1 221 ? 28.822 -14.659 6.094 1.00 11.76 246 ASN A CA 1
ATOM 1630 C C . ASN A 1 221 ? 29.614 -13.856 7.131 1.00 14.28 246 ASN A C 1
ATOM 1631 O O . ASN A 1 221 ? 29.098 -13.587 8.207 1.00 13.62 246 ASN A O 1
ATOM 1636 N N . GLU A 1 222 ? 30.865 -13.525 6.814 1.00 13.00 247 GLU A N 1
ATOM 1637 C CA . GLU A 1 222 ? 31.729 -12.843 7.783 1.00 14.37 247 GLU A CA 1
ATOM 1638 C C . GLU A 1 222 ? 31.701 -11.328 7.693 1.00 15.02 247 GLU A C 1
ATOM 1639 O O . GLU A 1 222 ? 32.307 -10.669 8.546 1.00 15.60 247 GLU A O 1
ATOM 1645 N N . SER A 1 223 ? 31.027 -10.760 6.661 1.00 11.64 248 SER A N 1
ATOM 1646 C CA . SER A 1 223 ? 31.065 -9.314 6.421 1.00 10.48 248 SER A CA 1
ATOM 1647 C C . SER A 1 223 ? 29.733 -8.614 6.603 1.00 12.44 248 SER A C 1
ATOM 1648 O O . SER A 1 223 ? 29.721 -7.386 6.805 1.00 11.93 248 SER A O 1
ATOM 1651 N N . PHE A 1 224 ? 28.626 -9.367 6.530 1.00 10.09 249 PHE A N 1
ATOM 1652 C CA . PHE A 1 224 ? 27.267 -8.802 6.565 1.00 9.64 249 PHE A CA 1
ATOM 1653 C C . PHE A 1 224 ? 26.349 -9.595 7.438 1.00 12.13 249 PHE A C 1
ATOM 1654 O O . PHE A 1 224 ? 26.616 -10.773 7.714 1.00 12.10 249 PHE A O 1
ATOM 1662 N N . ALA A 1 225 ? 25.285 -8.936 7.906 1.00 11.83 250 ALA A N 1
ATOM 1663 C CA . ALA A 1 225 ? 24.223 -9.553 8.685 1.00 11.88 250 ALA A CA 1
ATOM 1664 C C . ALA A 1 225 ? 22.873 -9.058 8.240 1.00 13.48 250 ALA A C 1
ATOM 1665 O O . ALA A 1 225 ? 22.751 -7.942 7.708 1.00 13.20 250 ALA A O 1
ATOM 1667 N N . SER A 1 226 ? 21.860 -9.896 8.426 1.00 11.87 251 SER A N 1
ATOM 1668 C CA . SER A 1 226 ? 20.468 -9.570 8.112 1.00 12.52 251 SER A CA 1
ATOM 1669 C C . SER A 1 226 ? 19.692 -9.686 9.417 1.00 15.18 251 SER A C 1
ATOM 1670 O O . SER A 1 226 ? 19.724 -10.744 10.046 1.00 14.18 251 SER A O 1
ATOM 1673 N N . VAL A 1 227 ? 19.026 -8.600 9.833 1.00 12.97 252 VAL A N 1
ATOM 1674 C CA . VAL A 1 227 ? 18.206 -8.612 11.048 1.00 13.13 252 VAL A CA 1
ATOM 1675 C C . VAL A 1 227 ? 16.797 -8.203 10.669 1.00 16.27 252 VAL A C 1
ATOM 1676 O O . VAL A 1 227 ? 16.574 -7.051 10.270 1.00 14.80 252 VAL A O 1
ATOM 1680 N N . ASP A 1 228 ? 15.847 -9.146 10.712 1.00 16.44 253 ASP A N 1
ATOM 1681 C CA . ASP A 1 228 ? 14.456 -8.854 10.348 1.00 17.07 253 ASP A CA 1
ATOM 1682 C C . ASP A 1 228 ? 14.364 -8.273 8.928 1.00 18.13 253 ASP A C 1
ATOM 1683 O O . ASP A 1 228 ? 13.506 -7.434 8.615 1.00 18.54 253 ASP A O 1
ATOM 1688 N N . GLY A 1 229 ? 15.243 -8.781 8.073 1.00 15.27 254 GLY A N 1
ATOM 1689 C CA . GLY A 1 229 ? 15.276 -8.445 6.657 1.00 14.27 254 GLY A CA 1
ATOM 1690 C C . GLY A 1 229 ? 16.041 -7.181 6.316 1.00 12.90 254 GLY A C 1
ATOM 1691 O O . GLY A 1 229 ? 16.144 -6.856 5.132 1.00 12.70 254 GLY A O 1
ATOM 1692 N N . VAL A 1 230 ? 16.622 -6.521 7.322 1.00 10.87 255 VAL A N 1
ATOM 1693 C CA . VAL A 1 230 ? 17.428 -5.291 7.171 1.00 10.19 255 VAL A CA 1
ATOM 1694 C C . VAL A 1 230 ? 18.886 -5.669 7.044 1.00 13.78 255 VAL A C 1
ATOM 1695 O O . VAL A 1 230 ? 19.389 -6.439 7.867 1.00 13.07 255 VAL A O 1
ATOM 1699 N N . LEU A 1 231 ? 19.566 -5.142 6.018 1.00 11.74 256 LEU A N 1
ATOM 1700 C CA . LEU A 1 231 ? 20.964 -5.460 5.761 1.00 10.67 256 LEU A CA 1
ATOM 1701 C C . LEU A 1 231 ? 21.911 -4.523 6.496 1.00 10.99 256 LEU A C 1
ATOM 1702 O O . LEU A 1 231 ? 21.814 -3.303 6.348 1.00 11.07 256 LEU A O 1
ATOM 1707 N N . PHE A 1 232 ? 22.854 -5.097 7.263 1.00 10.66 257 PHE A N 1
ATOM 1708 C CA . PHE A 1 232 ? 23.875 -4.402 8.006 1.00 10.26 257 PHE A CA 1
ATOM 1709 C C . PHE A 1 232 ? 25.240 -4.988 7.681 1.00 11.79 257 PHE A C 1
ATOM 1710 O O . PHE A 1 232 ? 25.349 -6.130 7.210 1.00 11.11 257 PHE A O 1
ATOM 1718 N N . SER A 1 233 ? 26.278 -4.267 8.059 1.00 10.28 258 SER A N 1
ATOM 1719 C CA . SER A 1 233 ? 27.610 -4.866 8.153 1.00 10.29 258 SER A CA 1
ATOM 1720 C C . SER A 1 233 ? 27.534 -5.878 9.326 1.00 12.88 258 SER A C 1
ATOM 1721 O O . SER A 1 233 ? 26.697 -5.736 10.225 1.00 13.07 258 SER A O 1
ATOM 1724 N N . LYS A 1 234 ? 28.386 -6.920 9.314 1.00 11.42 259 LYS A N 1
ATOM 1725 C CA . LYS A 1 234 ? 28.349 -7.929 10.368 1.00 11.94 259 LYS A CA 1
ATOM 1726 C C . LYS A 1 234 ? 28.404 -7.321 11.791 1.00 15.63 259 LYS A C 1
ATOM 1727 O O . LYS A 1 234 ? 27.673 -7.766 12.688 1.00 17.22 259 LYS A O 1
ATOM 1733 N N . ASP A 1 235 ? 29.215 -6.272 11.965 1.00 13.52 260 ASP A N 1
ATOM 1734 C CA . ASP A 1 235 ? 29.359 -5.610 13.276 1.00 15.09 260 ASP A CA 1
ATOM 1735 C C . ASP A 1 235 ? 28.222 -4.613 13.613 1.00 17.84 260 ASP A C 1
ATOM 1736 O O . ASP A 1 235 ? 28.238 -4.018 14.700 1.00 17.53 260 ASP A O 1
ATOM 1741 N N . LYS A 1 236 ? 27.227 -4.461 12.701 1.00 14.82 261 LYS A N 1
ATOM 1742 C CA . LYS A 1 236 ? 26.045 -3.600 12.871 1.00 14.77 261 LYS A CA 1
ATOM 1743 C C . LYS A 1 236 ? 26.397 -2.117 12.969 1.00 15.40 261 LYS A C 1
ATOM 1744 O O . LYS A 1 236 ? 25.502 -1.316 13.269 1.00 15.96 261 LYS A O 1
ATOM 1750 N N . THR A 1 237 ? 27.645 -1.724 12.619 1.00 12.12 262 THR A N 1
ATOM 1751 C CA . THR A 1 237 ? 27.987 -0.302 12.603 1.00 12.39 262 THR A CA 1
ATOM 1752 C C . THR A 1 237 ? 27.399 0.410 11.393 1.00 13.68 262 THR A C 1
ATOM 1753 O O . THR A 1 237 ? 27.225 1.632 11.437 1.00 13.24 262 THR A O 1
ATOM 1757 N N . GLN A 1 238 ? 27.122 -0.336 10.306 1.00 11.74 263 GLN A N 1
ATOM 1758 C CA . GLN A 1 238 ? 26.572 0.267 9.087 1.00 10.88 263 GLN A CA 1
ATOM 1759 C C . GLN A 1 238 ? 25.233 -0.336 8.813 1.00 11.79 263 GLN A C 1
ATOM 1760 O O . GLN A 1 238 ? 25.147 -1.559 8.629 1.00 11.45 263 GLN A O 1
ATOM 1766 N N . LEU A 1 239 ? 24.171 0.486 8.759 1.00 10.96 264 LEU A N 1
ATOM 1767 C CA . LEU A 1 239 ? 22.876 0.023 8.304 1.00 9.94 264 LEU A CA 1
ATOM 1768 C C . LEU A 1 239 ? 22.935 0.298 6.800 1.00 11.35 264 LEU A C 1
ATOM 1769 O O . LEU A 1 239 ? 22.954 1.461 6.364 1.00 11.15 264 LEU A O 1
ATOM 1774 N N . ILE A 1 240 ? 23.040 -0.788 6.012 1.00 9.45 265 ILE A N 1
ATOM 1775 C CA . ILE A 1 240 ? 23.252 -0.654 4.583 1.00 9.50 265 ILE A CA 1
ATOM 1776 C C . ILE A 1 240 ? 21.933 -0.462 3.839 1.00 10.65 265 ILE A C 1
ATOM 1777 O O . ILE A 1 240 ? 21.842 0.422 2.981 1.00 10.48 265 ILE A O 1
ATOM 1782 N N . TYR A 1 241 ? 20.936 -1.321 4.107 1.00 9.69 266 TYR A N 1
ATOM 1783 C CA . TYR A 1 241 ? 19.689 -1.202 3.365 1.00 10.02 266 TYR A CA 1
ATOM 1784 C C . TYR A 1 241 ? 18.511 -1.686 4.150 1.00 9.87 266 TYR A C 1
ATOM 1785 O O . TYR A 1 241 ? 18.506 -2.834 4.620 1.00 11.20 266 TYR A O 1
ATOM 1794 N N . TYR A 1 242 ? 17.476 -0.817 4.262 1.00 10.35 267 TYR A N 1
ATOM 1795 C CA . TYR A 1 242 ? 16.211 -1.150 4.892 1.00 10.79 267 TYR A CA 1
ATOM 1796 C C . TYR A 1 242 ? 15.240 -1.383 3.729 1.00 11.29 267 TYR A C 1
ATOM 1797 O O . TYR A 1 242 ? 14.926 -0.436 2.983 1.00 11.16 267 TYR A O 1
ATOM 1806 N N . PRO A 1 243 ? 14.744 -2.619 3.519 1.00 9.94 268 PRO A N 1
ATOM 1807 C CA . PRO A 1 243 ? 13.883 -2.867 2.344 1.00 10.29 268 PRO A CA 1
ATOM 1808 C C . PRO A 1 243 ? 12.691 -1.942 2.242 1.00 12.13 268 PRO A C 1
ATOM 1809 O O . PRO A 1 243 ? 12.000 -1.759 3.236 1.00 12.57 268 PRO A O 1
ATOM 1813 N N . SER A 1 244 ? 12.448 -1.365 1.048 1.00 10.99 269 SER A N 1
ATOM 1814 C CA . SER A 1 244 ? 11.386 -0.383 0.897 1.00 10.81 269 SER A CA 1
ATOM 1815 C C . SER A 1 244 ? 10.022 -0.943 1.241 1.00 13.45 269 SER A C 1
ATOM 1816 O O . SER A 1 244 ? 9.127 -0.175 1.645 1.00 13.09 269 SER A O 1
ATOM 1819 N N . GLN A 1 245 ? 9.840 -2.281 1.053 1.00 11.23 270 GLN A N 1
ATOM 1820 C CA . GLN A 1 245 ? 8.507 -2.880 1.268 1.00 12.00 270 GLN A CA 1
ATOM 1821 C C . GLN A 1 245 ? 8.397 -3.628 2.585 1.00 14.28 270 GLN A C 1
ATOM 1822 O O . GLN A 1 245 ? 7.379 -4.295 2.815 1.00 14.39 270 GLN A O 1
ATOM 1828 N N . LYS A 1 246 ? 9.381 -3.494 3.470 1.00 12.05 271 LYS A N 1
ATOM 1829 C CA . LYS A 1 246 ? 9.322 -4.060 4.835 1.00 12.63 271 LYS A CA 1
ATOM 1830 C C . LYS A 1 246 ? 8.186 -3.274 5.543 1.00 18.74 271 LYS A C 1
ATOM 1831 O O . LYS A 1 246 ? 8.204 -2.044 5.568 1.00 16.80 271 LYS A O 1
ATOM 1837 N N . ASN A 1 247 ? 7.152 -3.973 6.024 1.00 17.89 272 ASN A N 1
ATOM 1838 C CA . ASN A 1 247 ? 5.932 -3.261 6.401 1.00 18.09 272 ASN A CA 1
ATOM 1839 C C . ASN A 1 247 ? 5.807 -2.706 7.828 1.00 19.38 272 ASN A C 1
ATOM 1840 O O . ASN A 1 247 ? 4.778 -2.086 8.126 1.00 18.43 272 ASN A O 1
ATOM 1845 N N . ASP A 1 248 ? 6.829 -2.806 8.659 1.00 16.70 273 ASP A N 1
ATOM 1846 C CA . ASP A 1 248 ? 6.719 -2.310 10.028 1.00 15.45 273 ASP A CA 1
ATOM 1847 C C . ASP A 1 248 ? 6.409 -0.807 10.120 1.00 17.48 273 ASP A C 1
ATOM 1848 O O . ASP A 1 248 ? 7.021 -0.004 9.414 1.00 16.50 273 ASP A O 1
ATOM 1853 N N . GLU A 1 249 ? 5.468 -0.412 11.007 1.00 14.29 274 GLU A N 1
ATOM 1854 C CA . GLU A 1 249 ? 5.166 1.017 11.127 1.00 13.75 274 GLU A CA 1
ATOM 1855 C C . GLU A 1 249 ? 6.210 1.776 11.914 1.00 15.14 274 GLU A C 1
ATOM 1856 O O . GLU A 1 249 ? 6.331 2.997 11.757 1.00 14.31 274 GLU A O 1
ATOM 1862 N N . SER A 1 250 ? 6.949 1.098 12.803 1.00 14.75 275 SER A N 1
ATOM 1863 C CA . SER A 1 250 ? 7.953 1.779 13.609 1.00 14.79 275 SER A CA 1
ATOM 1864 C C . SER A 1 250 ? 9.218 0.939 13.610 1.00 15.79 275 SER A C 1
ATOM 1865 O O . SER A 1 250 ? 9.162 -0.279 13.422 1.00 15.29 275 SER A O 1
ATOM 1868 N N . TYR A 1 251 ? 10.346 1.583 13.830 1.00 13.29 276 TYR A N 1
ATOM 1869 C CA . TYR A 1 251 ? 11.641 0.897 13.827 1.00 13.04 276 TYR A CA 1
ATOM 1870 C C . TYR A 1 251 ? 12.611 1.662 14.659 1.00 15.59 276 TYR A C 1
ATOM 1871 O O . TYR A 1 251 ? 12.578 2.906 14.685 1.00 13.67 276 TYR A O 1
ATOM 1880 N N . LYS A 1 252 ? 13.503 0.920 15.348 1.00 13.60 277 LYS A N 1
ATOM 1881 C CA . LYS A 1 252 ? 14.567 1.486 16.127 1.00 13.12 277 LYS A CA 1
ATOM 1882 C C . LYS A 1 252 ? 15.887 0.909 15.613 1.00 15.50 277 LYS A C 1
ATOM 1883 O O . LYS A 1 252 ? 16.041 -0.306 15.580 1.00 15.89 277 LYS A O 1
ATOM 1889 N N . THR A 1 253 ? 16.838 1.760 15.207 1.00 12.97 278 THR A N 1
ATOM 1890 C CA . THR A 1 253 ? 18.139 1.239 14.789 1.00 12.26 278 THR A CA 1
ATOM 1891 C C . THR A 1 253 ? 18.844 0.658 16.025 1.00 15.42 278 THR A C 1
ATOM 1892 O O . THR A 1 253 ? 18.698 1.152 17.158 1.00 14.27 278 THR A O 1
ATOM 1896 N N . PRO A 1 254 ? 19.669 -0.385 15.817 1.00 13.65 279 PRO A N 1
ATOM 1897 C CA . PRO A 1 254 ? 20.386 -0.978 16.964 1.00 13.92 279 PRO A CA 1
ATOM 1898 C C . PRO A 1 254 ? 21.416 -0.043 17.557 1.00 16.35 279 PRO A C 1
ATOM 1899 O O . PRO A 1 254 ? 21.891 0.889 16.903 1.00 15.22 279 PRO A O 1
ATOM 1903 N N . LYS A 1 255 ? 21.757 -0.265 18.843 1.00 15.67 280 LYS A N 1
ATOM 1904 C CA . LYS A 1 255 ? 22.673 0.603 19.560 1.00 15.20 280 LYS A CA 1
ATOM 1905 C C . LYS A 1 255 ? 24.071 0.737 18.930 1.00 16.17 280 LYS A C 1
ATOM 1906 O O . LYS A 1 255 ? 24.738 1.742 19.153 1.00 16.04 280 LYS A O 1
ATOM 1912 N N . GLU A 1 256 ? 24.498 -0.268 18.134 1.00 14.80 281 GLU A N 1
ATOM 1913 C CA . GLU A 1 256 ? 25.819 -0.280 17.506 1.00 14.31 281 GLU A CA 1
ATOM 1914 C C . GLU A 1 256 ? 25.900 0.592 16.268 1.00 14.30 281 GLU A C 1
ATOM 1915 O O . GLU A 1 256 ? 26.994 0.840 15.817 1.00 15.04 281 GLU A O 1
ATOM 1921 N N . THR A 1 257 ? 24.749 1.021 15.702 1.00 12.91 282 THR A N 1
ATOM 1922 C CA . THR A 1 257 ? 24.781 1.763 14.440 1.00 12.64 282 THR A CA 1
ATOM 1923 C C . THR A 1 257 ? 25.586 3.040 14.521 1.00 14.37 282 THR A C 1
ATOM 1924 O O . THR A 1 257 ? 25.352 3.854 15.423 1.00 13.24 282 THR A O 1
ATOM 1928 N N . LYS A 1 258 ? 26.525 3.230 13.586 1.00 11.96 283 LYS A N 1
ATOM 1929 C CA . LYS A 1 258 ? 27.333 4.450 13.489 1.00 11.29 283 LYS A CA 1
ATOM 1930 C C . LYS A 1 258 ? 26.908 5.252 12.248 1.00 11.63 283 LYS A C 1
ATOM 1931 O O . LYS A 1 258 ? 27.060 6.480 12.217 1.00 10.79 283 LYS A O 1
ATOM 1937 N N . GLU A 1 259 ? 26.411 4.571 11.204 1.00 11.40 284 GLU A N 1
ATOM 1938 C CA . GLU A 1 259 ? 25.996 5.301 10.016 1.00 12.80 284 GLU A CA 1
ATOM 1939 C C . GLU A 1 259 ? 24.881 4.623 9.284 1.00 13.51 284 GLU A C 1
ATOM 1940 O O . GLU A 1 259 ? 24.783 3.375 9.266 1.00 12.37 284 GLU A O 1
ATOM 1946 N N . LEU A 1 260 ? 24.060 5.467 8.605 1.00 10.81 285 LEU A N 1
ATOM 1947 C CA . LEU A 1 260 ? 23.054 4.985 7.668 1.00 9.83 285 LEU A CA 1
ATOM 1948 C C . LEU A 1 260 ? 23.680 5.182 6.308 1.00 9.98 285 LEU A C 1
ATOM 1949 O O . LEU A 1 260 ? 24.099 6.306 5.982 1.00 10.55 285 LEU A O 1
ATOM 1954 N N . ALA A 1 261 ? 23.788 4.114 5.519 1.00 9.03 286 ALA A N 1
ATOM 1955 C CA . ALA A 1 261 ? 24.407 4.224 4.200 1.00 8.76 286 ALA A CA 1
ATOM 1956 C C . ALA A 1 261 ? 23.570 5.097 3.294 1.00 10.42 286 ALA A C 1
ATOM 1957 O O . ALA A 1 261 ? 22.362 5.297 3.506 1.00 9.57 286 ALA A O 1
ATOM 1959 N N . SER A 1 262 ? 24.203 5.583 2.249 1.00 9.42 287 SER A N 1
ATOM 1960 C CA A SER A 1 262 ? 23.477 6.328 1.249 0.50 8.04 287 SER A CA 1
ATOM 1961 C CA B SER A 1 262 ? 23.487 6.326 1.236 0.50 8.66 287 SER A CA 1
ATOM 1962 C C . SER A 1 262 ? 22.346 5.455 0.689 1.00 10.83 287 SER A C 1
ATOM 1963 O O . SER A 1 262 ? 22.526 4.232 0.514 1.00 10.03 287 SER A O 1
ATOM 1968 N N . TYR A 1 263 ? 21.171 6.078 0.433 1.00 9.55 288 TYR A N 1
ATOM 1969 C CA . TYR A 1 263 ? 19.976 5.415 -0.114 1.00 9.44 288 TYR A CA 1
ATOM 1970 C C . TYR A 1 263 ? 19.433 4.282 0.785 1.00 9.57 288 TYR A C 1
ATOM 1971 O O . TYR A 1 263 ? 18.569 3.504 0.333 1.00 9.84 288 TYR A O 1
ATOM 1980 N N . SER A 1 264 ? 19.849 4.238 2.063 1.00 8.16 289 SER A N 1
ATOM 1981 C CA . SER A 1 264 ? 19.437 3.112 2.903 1.00 9.39 289 SER A CA 1
ATOM 1982 C C . SER A 1 264 ? 17.940 2.965 3.163 1.00 11.37 289 SER A C 1
ATOM 1983 O O . SER A 1 264 ? 17.511 1.829 3.408 1.00 10.84 289 SER A O 1
ATOM 1986 N N . PHE A 1 265 ? 17.150 4.056 3.179 1.00 10.21 290 PHE A N 1
ATOM 1987 C CA . PHE A 1 265 ? 15.680 3.983 3.356 1.00 9.76 290 PHE A CA 1
ATOM 1988 C C . PHE A 1 265 ? 15.017 4.598 2.135 1.00 11.13 290 PHE A C 1
ATOM 1989 O O . PHE A 1 265 ? 13.871 5.061 2.209 1.00 10.88 290 PHE A O 1
ATOM 1997 N N . ASN A 1 266 ? 15.697 4.582 0.990 1.00 9.61 291 ASN A N 1
ATOM 1998 C CA . ASN A 1 266 ? 15.129 5.139 -0.222 1.00 10.28 291 ASN A CA 1
ATOM 1999 C C . ASN A 1 266 ? 13.844 4.401 -0.611 1.00 11.15 291 ASN A C 1
ATOM 2000 O O . ASN A 1 266 ? 13.800 3.175 -0.550 1.00 11.68 291 ASN A O 1
ATOM 2005 N N . LYS A 1 267 ? 12.845 5.152 -1.080 1.00 10.64 292 LYS A N 1
ATOM 2006 C CA . LYS A 1 267 ? 11.549 4.633 -1.568 1.00 10.35 292 LYS A CA 1
ATOM 2007 C C . LYS A 1 267 ? 10.743 3.933 -0.490 1.00 12.53 292 LYS A C 1
ATOM 2008 O O . LYS A 1 267 ? 9.810 3.207 -0.822 1.00 13.44 292 LYS A O 1
ATOM 2014 N N . ASN A 1 268 ? 11.077 4.129 0.767 1.00 11.56 293 ASN A N 1
ATOM 2015 C CA . ASN A 1 268 ? 10.400 3.429 1.838 1.00 11.55 293 ASN A CA 1
ATOM 2016 C C . ASN A 1 268 ? 8.894 3.672 1.791 1.00 14.27 293 ASN A C 1
ATOM 2017 O O . ASN A 1 268 ? 8.451 4.822 1.783 1.00 14.36 293 ASN A O 1
ATOM 2022 N N . SER A 1 269 ? 8.095 2.590 1.818 1.00 11.94 294 SER A N 1
ATOM 2023 C CA . SER A 1 269 ? 6.657 2.693 1.662 1.00 11.73 294 SER A CA 1
ATOM 2024 C C . SER A 1 269 ? 5.839 2.638 2.949 1.00 14.11 294 SER A C 1
ATOM 2025 O O . SER A 1 269 ? 4.691 3.099 2.922 1.00 14.98 294 SER A O 1
ATOM 2028 N N . TYR A 1 270 ? 6.373 2.072 4.041 1.00 12.19 295 TYR A N 1
ATOM 2029 C CA . TYR A 1 270 ? 5.529 1.793 5.203 1.00 13.01 295 TYR A CA 1
ATOM 2030 C C . TYR A 1 270 ? 5.959 2.383 6.507 1.00 15.96 295 TYR A C 1
ATOM 2031 O O . TYR A 1 270 ? 5.124 2.529 7.405 1.00 14.79 295 TYR A O 1
ATOM 2040 N N . LEU A 1 271 ? 7.254 2.674 6.684 1.00 12.51 296 LEU A N 1
ATOM 2041 C CA . LEU A 1 271 ? 7.711 3.163 7.969 1.00 12.55 296 LEU A CA 1
ATOM 2042 C C . LEU A 1 271 ? 7.146 4.543 8.328 1.00 13.68 296 LEU A C 1
ATOM 2043 O O . LEU A 1 271 ? 7.302 5.481 7.552 1.00 13.90 296 LEU A O 1
ATOM 2048 N N . LYS A 1 272 ? 6.566 4.681 9.536 1.00 12.88 297 LYS A N 1
ATOM 2049 C CA . LYS A 1 272 ? 6.020 5.947 10.008 1.00 12.07 297 LYS A CA 1
ATOM 2050 C C . LYS A 1 272 ? 6.840 6.568 11.103 1.00 12.45 297 LYS A C 1
ATOM 2051 O O . LYS A 1 272 ? 6.874 7.791 11.200 1.00 12.95 297 LYS A O 1
ATOM 2057 N N . LYS A 1 273 ? 7.487 5.766 11.969 1.00 11.94 298 LYS A N 1
ATOM 2058 C CA A LYS A 1 273 ? 8.246 6.298 13.086 0.50 12.38 298 LYS A CA 1
ATOM 2059 C CA B LYS A 1 273 ? 8.252 6.302 13.083 0.50 12.35 298 LYS A CA 1
ATOM 2060 C C . LYS A 1 273 ? 9.614 5.635 13.121 1.00 14.37 298 LYS A C 1
ATOM 2061 O O . LYS A 1 273 ? 9.697 4.402 13.148 1.00 14.76 298 LYS A O 1
ATOM 2072 N N . LEU A 1 274 ? 10.663 6.443 13.106 1.00 12.56 299 LEU A N 1
ATOM 2073 C CA . LEU A 1 274 ? 12.027 5.926 13.118 1.00 11.97 299 LEU A CA 1
ATOM 2074 C C . LEU A 1 274 ? 12.772 6.539 14.269 1.00 14.65 299 LEU A C 1
ATOM 2075 O O . LEU A 1 274 ? 12.821 7.775 14.407 1.00 15.27 299 LEU A O 1
ATOM 2080 N N . GLU A 1 275 ? 13.318 5.687 15.141 1.00 14.60 300 GLU A N 1
ATOM 2081 C CA . GLU A 1 275 ? 14.124 6.185 16.241 1.00 14.39 300 GLU A CA 1
ATOM 2082 C C . GLU A 1 275 ? 15.562 5.825 15.999 1.00 14.89 300 GLU A C 1
ATOM 2083 O O . GLU A 1 275 ? 15.862 4.629 15.909 1.00 16.19 300 GLU A O 1
ATOM 2089 N N . LEU A 1 276 ? 16.426 6.824 15.813 1.00 12.55 301 LEU A N 1
ATOM 2090 C CA . LEU A 1 276 ? 17.858 6.579 15.639 1.00 12.68 301 LEU A CA 1
ATOM 2091 C C . LEU A 1 276 ? 18.499 6.520 17.001 1.00 15.48 301 LEU A C 1
ATOM 2092 O O . LEU A 1 276 ? 17.965 7.050 17.998 1.00 15.81 301 LEU A O 1
ATOM 2097 N N . ASN A 1 277 ? 19.619 5.811 17.074 1.00 12.11 302 ASN A N 1
ATOM 2098 C CA . ASN A 1 277 ? 20.259 5.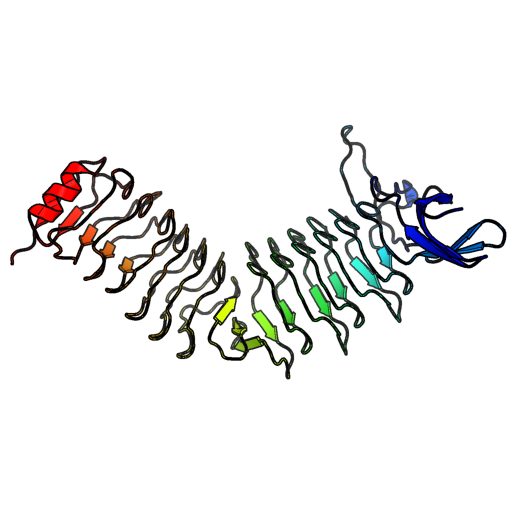568 18.354 1.00 11.31 302 ASN A CA 1
ATOM 2099 C C . ASN A 1 277 ? 21.395 6.533 18.678 1.00 13.53 302 ASN A C 1
ATOM 2100 O O . ASN A 1 277 ? 22.134 6.962 17.784 1.00 12.40 302 ASN A O 1
ATOM 2105 N N . GLU A 1 278 ? 21.623 6.803 19.989 1.00 12.32 303 GLU A N 1
ATOM 2106 C CA . GLU A 1 278 ? 22.831 7.500 20.362 1.00 11.97 303 GLU A CA 1
ATOM 2107 C C . GLU A 1 278 ? 24.009 6.632 19.914 1.00 13.93 303 GLU A C 1
ATOM 2108 O O . GLU A 1 278 ? 23.977 5.397 20.086 1.00 13.32 303 GLU A O 1
ATOM 2114 N N . GLY A 1 279 ? 25.014 7.280 19.350 1.00 13.47 304 GLY A N 1
ATOM 2115 C CA . GLY A 1 279 ? 26.193 6.634 18.797 1.00 13.60 304 GLY A CA 1
ATOM 2116 C C . GLY A 1 279 ? 26.199 6.781 17.279 1.00 14.95 304 GLY A C 1
ATOM 2117 O O . GLY A 1 279 ? 27.260 6.719 16.658 1.00 15.27 304 GLY A O 1
ATOM 2118 N N . LEU A 1 280 ? 25.008 6.983 16.675 1.00 12.24 305 LEU A N 1
ATOM 2119 C CA . LEU A 1 280 ? 24.919 7.201 15.219 1.00 10.78 305 LEU A CA 1
ATOM 2120 C C . LEU A 1 280 ? 25.537 8.561 14.913 1.00 13.43 305 LEU A C 1
ATOM 2121 O O . LEU A 1 280 ? 25.205 9.575 15.540 1.00 12.55 305 LEU A O 1
ATOM 2126 N N . GLU A 1 281 ? 26.474 8.580 13.966 1.00 11.25 306 GLU A N 1
ATOM 2127 C CA . GLU A 1 281 ? 27.206 9.792 13.613 1.00 11.36 306 GLU A CA 1
ATOM 2128 C C . GLU A 1 281 ? 26.857 10.381 12.257 1.00 11.44 306 GLU A C 1
ATOM 2129 O O . GLU A 1 281 ? 27.038 11.581 12.069 1.00 11.39 306 GLU A O 1
ATOM 2135 N N . LYS A 1 282 ? 26.453 9.550 11.306 1.00 10.65 307 LYS A N 1
ATOM 2136 C CA . LYS A 1 282 ? 26.267 9.999 9.934 1.00 10.42 307 LYS A CA 1
ATOM 2137 C C . LYS A 1 282 ? 25.055 9.424 9.266 1.00 12.58 307 LYS A C 1
ATOM 2138 O O . LYS A 1 282 ? 24.796 8.220 9.362 1.00 11.44 307 LYS A O 1
ATOM 2144 N N . ILE A 1 283 ? 24.354 10.290 8.521 1.00 10.17 308 ILE A N 1
ATOM 2145 C CA . ILE A 1 283 ? 23.221 9.903 7.688 1.00 9.84 308 ILE A CA 1
ATOM 2146 C C . ILE A 1 283 ? 23.644 10.160 6.236 1.00 10.94 308 ILE A C 1
ATOM 2147 O O . ILE A 1 283 ? 23.913 11.315 5.857 1.00 10.35 308 ILE A O 1
ATOM 2152 N N . GLY A 1 284 ? 23.721 9.083 5.449 1.00 10.57 309 GLY A N 1
ATOM 2153 C CA . GLY A 1 284 ? 24.184 9.130 4.063 1.00 9.80 309 GLY A CA 1
ATOM 2154 C C . GLY A 1 284 ? 23.283 9.881 3.108 1.00 10.56 309 GLY A C 1
ATOM 2155 O O . GLY A 1 284 ? 22.095 10.091 3.374 1.00 10.17 309 GLY A O 1
ATOM 2156 N N . THR A 1 285 ? 23.821 10.182 1.922 1.00 9.29 310 THR A N 1
ATOM 2157 C CA . THR A 1 285 ? 23.072 10.916 0.906 1.00 9.22 310 THR A CA 1
ATOM 2158 C C . THR A 1 285 ? 21.807 10.134 0.493 1.00 10.16 310 THR A C 1
ATOM 2159 O O . THR A 1 285 ? 21.832 8.904 0.363 1.00 9.63 310 THR A O 1
ATOM 2163 N N . PHE A 1 286 ? 20.678 10.852 0.279 1.00 9.03 311 PHE A N 1
ATOM 2164 C CA . PHE A 1 286 ? 19.398 10.254 -0.089 1.00 8.64 311 PHE A CA 1
ATOM 2165 C C . PHE A 1 286 ? 18.924 9.206 0.915 1.00 10.14 311 PHE A C 1
ATOM 2166 O O . PHE A 1 286 ? 18.083 8.363 0.556 1.00 10.18 311 PHE A O 1
ATOM 2174 N N . ALA A 1 287 ? 19.423 9.230 2.179 1.00 9.07 312 ALA A N 1
ATOM 2175 C CA . ALA A 1 287 ? 19.032 8.146 3.078 1.00 9.28 312 ALA A CA 1
ATOM 2176 C C . ALA A 1 287 ? 17.525 7.967 3.180 1.00 10.19 312 ALA A C 1
ATOM 2177 O O . ALA A 1 287 ? 17.072 6.820 3.181 1.00 10.20 312 ALA A O 1
ATOM 2179 N N . PHE A 1 288 ? 16.749 9.064 3.301 1.00 8.92 313 PHE A N 1
ATOM 2180 C CA . PHE A 1 288 ? 15.296 8.954 3.450 1.00 9.80 313 PHE A CA 1
ATOM 2181 C C . PHE A 1 288 ? 14.578 9.466 2.233 1.00 11.90 313 PHE A C 1
ATOM 2182 O O . PHE A 1 288 ? 13.372 9.767 2.315 1.00 11.56 313 PHE A O 1
ATOM 2190 N N . ALA A 1 289 ? 15.262 9.550 1.083 1.00 10.02 314 ALA A N 1
ATOM 2191 C CA . ALA A 1 289 ? 14.623 10.066 -0.111 1.00 10.42 314 ALA A CA 1
ATOM 2192 C C . ALA A 1 289 ? 13.404 9.236 -0.496 1.00 10.71 314 ALA A C 1
ATOM 2193 O O . ALA A 1 289 ? 13.487 8.022 -0.623 1.00 11.31 314 ALA A O 1
ATOM 2195 N N . ASP A 1 290 ? 12.259 9.888 -0.657 1.00 10.40 315 ASP A N 1
ATOM 2196 C CA . ASP A 1 290 ? 11.000 9.217 -1.027 1.00 10.53 315 ASP A CA 1
ATOM 2197 C C . ASP A 1 290 ? 10.559 8.163 0.014 1.00 12.33 315 ASP A C 1
ATOM 2198 O O . ASP A 1 290 ? 9.854 7.201 -0.347 1.00 12.97 315 ASP A O 1
ATOM 2203 N N . ALA A 1 291 ? 10.904 8.368 1.304 1.00 11.44 316 ALA A N 1
ATOM 2204 C CA . ALA A 1 291 ? 10.325 7.548 2.386 1.00 12.11 316 ALA A CA 1
ATOM 2205 C C . ALA A 1 291 ? 9.016 8.290 2.651 1.00 12.45 316 ALA A C 1
ATOM 2206 O O . ALA A 1 291 ? 8.969 9.290 3.405 1.00 12.78 316 ALA A O 1
ATOM 2208 N N . ILE A 1 292 ? 7.956 7.850 1.959 1.00 11.37 317 ILE A N 1
ATOM 2209 C CA . ILE A 1 292 ? 6.719 8.646 1.869 1.00 11.56 317 ILE A CA 1
ATOM 2210 C C . ILE A 1 292 ? 5.726 8.484 3.010 1.00 14.45 317 ILE A C 1
ATOM 2211 O O . ILE A 1 292 ? 4.732 9.240 3.044 1.00 13.88 317 I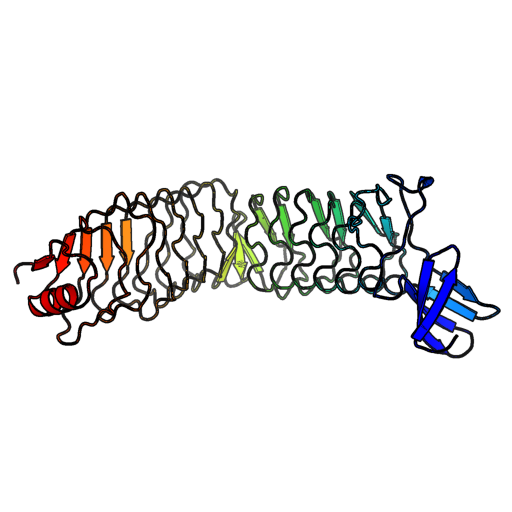LE A O 1
ATOM 2216 N N . LYS A 1 293 ? 5.980 7.580 3.956 1.00 11.81 318 LYS A N 1
ATOM 2217 C CA . LYS A 1 293 ? 5.082 7.479 5.105 1.00 12.14 318 LYS A CA 1
ATOM 2218 C C . LYS A 1 293 ? 5.731 7.973 6.408 1.00 14.42 318 LYS A C 1
ATOM 2219 O O . LYS A 1 293 ? 5.051 8.088 7.422 1.00 13.51 318 LYS A O 1
ATOM 2225 N N . LEU A 1 294 ? 7.052 8.295 6.391 1.00 11.96 319 LEU A N 1
ATOM 2226 C CA . LEU A 1 294 ? 7.775 8.710 7.588 1.00 11.86 319 LEU A CA 1
ATOM 2227 C C . LEU A 1 294 ? 7.150 9.962 8.182 1.00 13.10 319 LEU A C 1
ATOM 2228 O O . LEU A 1 294 ? 7.073 10.974 7.490 1.00 12.52 319 LEU A O 1
ATOM 2233 N N . GLU A 1 295 ? 6.672 9.882 9.423 1.00 11.72 320 GLU A N 1
ATOM 2234 C CA . GLU A 1 295 ? 6.008 11.007 10.091 1.00 12.57 320 GLU A CA 1
ATOM 2235 C C . GLU A 1 295 ? 6.910 11.637 11.117 1.00 13.40 320 GLU A C 1
ATOM 2236 O O . GLU A 1 295 ? 6.841 12.843 11.370 1.00 12.88 320 GLU A O 1
ATOM 2242 N N . GLU A 1 296 ? 7.714 10.791 11.780 1.00 12.80 321 GLU A N 1
ATOM 2243 C CA . GLU A 1 296 ? 8.576 11.236 12.847 1.00 13.35 321 GLU A CA 1
ATOM 2244 C C . GLU A 1 296 ? 9.897 10.513 12.828 1.00 13.21 321 GLU A C 1
ATOM 2245 O O . GLU A 1 296 ? 9.957 9.327 12.558 1.00 14.13 321 GLU A O 1
ATOM 2251 N N . ILE A 1 297 ? 10.957 11.268 13.084 1.00 12.85 322 ILE A N 1
ATOM 2252 C CA . ILE A 1 297 ? 12.303 10.729 13.157 1.00 13.10 322 ILE A CA 1
ATOM 2253 C C . ILE A 1 297 ? 13.018 11.312 14.342 1.00 16.57 322 ILE A C 1
ATOM 2254 O O . ILE A 1 297 ? 12.989 12.533 14.523 1.00 18.50 322 ILE A O 1
ATOM 2259 N N . SER A 1 298 ? 13.646 10.469 15.177 1.00 12.05 323 SER A N 1
ATOM 2260 C CA A SER A 1 298 ? 14.399 10.971 16.316 0.50 11.56 323 SER A CA 1
ATOM 2261 C CA B SER A 1 298 ? 14.400 10.990 16.312 0.50 11.78 323 SER A CA 1
ATOM 2262 C C . SER A 1 298 ? 15.881 11.000 15.918 1.00 14.29 323 SER A C 1
ATOM 2263 O O . SER A 1 298 ? 16.428 9.947 15.545 1.00 16.20 323 SER A O 1
ATOM 2268 N N . LEU A 1 299 ? 16.516 12.174 15.972 1.00 11.33 324 LEU A N 1
ATOM 2269 C CA . LEU A 1 299 ? 17.922 12.345 15.602 1.00 11.53 324 LEU A CA 1
ATOM 2270 C C . LEU A 1 299 ? 18.740 12.508 16.870 1.00 13.11 324 LEU A C 1
ATOM 2271 O O . LEU A 1 299 ? 18.381 13.302 17.741 1.00 12.95 324 LEU A O 1
ATOM 2276 N N . PRO A 1 300 ? 19.862 11.778 16.973 1.00 11.05 325 PRO A N 1
ATOM 2277 C CA . PRO A 1 300 ? 20.602 11.731 18.244 1.00 10.10 325 PRO A CA 1
ATOM 2278 C C . PRO A 1 300 ? 21.615 12.839 18.490 1.00 12.03 325 PRO A C 1
ATOM 2279 O O . PRO A 1 300 ? 22.064 13.500 17.561 1.00 12.07 325 PRO A O 1
ATOM 2283 N N . ASN A 1 301 ? 21.978 13.047 19.780 1.00 11.56 326 ASN A N 1
ATOM 2284 C CA . ASN A 1 301 ? 22.988 14.024 20.155 1.00 11.91 326 ASN A CA 1
ATOM 2285 C C . ASN A 1 301 ? 24.321 13.777 19.458 1.00 11.62 326 ASN A C 1
ATOM 2286 O O . ASN A 1 301 ? 25.040 14.719 19.192 1.00 13.39 326 ASN A O 1
ATOM 2291 N N . SER A 1 302 ? 24.640 12.495 19.161 1.00 10.87 327 SER A N 1
ATOM 2292 C CA . SER A 1 302 ? 25.892 12.127 18.506 1.00 11.15 327 SER A CA 1
ATOM 2293 C C . SER A 1 302 ? 25.937 12.457 17.011 1.00 13.22 327 SER A C 1
ATOM 2294 O O . SER A 1 302 ? 27.017 12.336 16.415 1.00 14.49 327 SER A O 1
ATOM 2297 N N . LEU A 1 303 ? 24.801 12.857 16.401 1.00 10.45 328 LEU A N 1
ATOM 2298 C CA . LEU A 1 303 ? 24.797 13.072 14.945 1.00 10.57 328 LEU A CA 1
ATOM 2299 C C . LEU A 1 303 ? 25.715 14.203 14.517 1.00 14.32 328 LEU A C 1
ATOM 2300 O O . LEU A 1 303 ? 25.540 15.346 14.925 1.00 13.58 328 LEU A O 1
ATOM 2305 N N . GLU A 1 304 ? 26.680 13.880 13.619 1.00 11.78 329 GLU A N 1
ATOM 2306 C CA . GLU A 1 304 ? 27.642 14.856 13.148 1.00 11.98 329 GLU A CA 1
ATOM 2307 C C . GLU A 1 304 ? 27.401 15.310 11.710 1.00 12.68 329 GLU A C 1
ATOM 2308 O O . GLU A 1 304 ? 27.787 16.432 11.359 1.00 11.78 329 GLU A O 1
ATOM 2314 N N . THR A 1 305 ? 26.912 14.407 10.851 1.00 10.92 330 THR A N 1
ATOM 2315 C CA . THR A 1 305 ? 26.837 14.667 9.423 1.00 10.86 330 THR A CA 1
ATOM 2316 C C . THR A 1 305 ? 25.515 14.231 8.866 1.00 11.75 330 THR A C 1
ATOM 2317 O O . THR A 1 305 ? 25.114 13.080 9.068 1.00 10.82 330 THR A O 1
ATOM 2321 N N . ILE A 1 306 ? 24.896 15.100 8.046 1.00 10.22 331 ILE A N 1
ATOM 2322 C CA . ILE A 1 306 ? 23.675 14.770 7.325 1.00 9.79 331 ILE A CA 1
ATOM 2323 C C . ILE A 1 306 ? 23.951 15.149 5.880 1.00 10.80 331 ILE A C 1
ATOM 2324 O O . ILE A 1 306 ? 24.092 16.330 5.568 1.00 11.87 331 ILE A O 1
ATOM 2329 N N . GLU A 1 307 ? 24.057 14.153 4.985 1.00 9.97 332 GLU A N 1
ATOM 2330 C CA . GLU A 1 307 ? 24.451 14.383 3.609 1.00 10.24 332 GLU A CA 1
ATOM 2331 C C . GLU A 1 307 ? 23.336 14.858 2.698 1.00 10.90 332 GLU A C 1
ATOM 2332 O O . GLU A 1 307 ? 22.157 14.924 3.080 1.00 10.18 332 GLU A O 1
ATOM 2338 N N . ARG A 1 308 ? 23.727 15.170 1.466 1.00 10.16 333 ARG A N 1
ATOM 2339 C CA . ARG A 1 308 ? 22.858 15.697 0.436 1.00 9.14 333 ARG A CA 1
ATOM 2340 C C . ARG A 1 308 ? 21.549 14.940 0.272 1.00 11.25 333 ARG A C 1
ATOM 2341 O O . ARG A 1 308 ? 21.545 13.715 0.155 1.00 10.14 333 ARG A O 1
ATOM 2349 N N . LEU A 1 309 ? 20.445 15.661 0.273 1.00 10.09 334 LEU A N 1
ATOM 2350 C CA . LEU A 1 309 ? 19.115 15.132 0.005 1.00 9.86 334 LEU A CA 1
ATOM 2351 C C . LEU A 1 309 ? 18.767 13.963 0.905 1.00 10.68 334 LEU A C 1
ATOM 2352 O O . LEU A 1 309 ? 17.994 13.091 0.513 1.00 10.64 334 LEU A O 1
ATOM 2357 N N . ALA A 1 310 ? 19.221 14.008 2.161 1.00 9.14 335 ALA A N 1
ATOM 2358 C CA . ALA A 1 310 ? 18.841 12.940 3.096 1.00 9.94 335 ALA A CA 1
ATOM 2359 C C . ALA A 1 310 ? 17.321 13.002 3.381 1.00 10.96 335 ALA A C 1
ATOM 2360 O O . ALA A 1 310 ? 16.682 11.965 3.527 1.00 10.43 335 ALA A O 1
ATOM 2362 N N . PHE A 1 311 ? 16.766 14.219 3.483 1.00 10.52 336 PHE A N 1
ATOM 2363 C CA . PHE A 1 311 ? 15.345 14.465 3.704 1.00 8.72 336 PHE A CA 1
ATOM 2364 C C . PHE A 1 311 ? 14.818 15.061 2.416 1.00 10.86 336 PHE A C 1
ATOM 2365 O O . PHE A 1 311 ? 15.001 16.253 2.159 1.00 12.03 336 PHE A O 1
ATOM 2373 N N . TYR A 1 312 ? 14.207 14.230 1.585 1.00 10.01 337 TYR A N 1
ATOM 2374 C CA . TYR A 1 312 ? 13.791 14.636 0.244 1.00 10.16 337 TYR A CA 1
ATOM 2375 C C . TYR A 1 312 ? 12.540 13.895 -0.120 1.00 13.04 337 TYR A C 1
ATOM 2376 O O . TYR A 1 312 ? 12.544 12.676 -0.195 1.00 12.18 337 TYR A O 1
ATOM 2385 N N . GLY A 1 313 ? 11.458 14.619 -0.337 1.00 11.56 338 GLY A N 1
ATOM 2386 C CA . GLY A 1 313 ? 10.208 13.970 -0.730 1.00 11.31 338 GLY A CA 1
ATOM 2387 C C . GLY A 1 313 ? 9.547 13.175 0.378 1.00 12.73 338 GLY A C 1
ATOM 2388 O O . GLY A 1 313 ? 8.788 12.227 0.105 1.00 12.59 338 GLY A O 1
ATOM 2389 N N . ASN A 1 314 ? 9.811 13.532 1.645 1.00 11.57 339 ASN A N 1
ATOM 2390 C CA . ASN A 1 314 ? 9.163 12.871 2.778 1.00 11.17 339 ASN A CA 1
ATOM 2391 C C . ASN A 1 314 ? 7.764 13.483 2.942 1.00 12.12 339 ASN A C 1
ATOM 2392 O O . ASN A 1 314 ? 7.561 14.433 3.710 1.00 11.86 339 ASN A O 1
ATOM 2397 N N . LEU A 1 315 ? 6.809 12.897 2.191 1.00 12.19 340 LEU A N 1
ATOM 2398 C CA . LEU A 1 315 ? 5.448 13.431 2.045 1.00 12.61 340 LEU A CA 1
ATOM 2399 C C . LEU A 1 315 ? 4.666 13.567 3.345 1.00 14.20 340 LEU A C 1
ATOM 2400 O O . LEU A 1 315 ? 3.742 14.401 3.395 1.00 14.61 340 LEU A O 1
ATOM 2405 N N . GLU A 1 316 ? 5.027 12.797 4.390 1.00 11.87 341 GLU A N 1
ATOM 2406 C CA . GLU A 1 316 ? 4.306 12.837 5.654 1.00 11.77 341 GLU A CA 1
ATOM 2407 C C . GLU A 1 316 ? 5.097 13.330 6.842 1.00 12.81 341 GLU A C 1
ATOM 2408 O O . GLU A 1 316 ? 4.596 13.318 7.968 1.00 13.17 341 GLU A O 1
ATOM 2414 N N . LEU A 1 317 ? 6.373 13.752 6.633 1.00 10.94 342 LEU A N 1
ATOM 2415 C CA . LEU A 1 317 ? 7.188 14.152 7.779 1.00 11.47 342 LEU A CA 1
ATOM 2416 C C . LEU A 1 317 ? 6.651 15.396 8.436 1.00 12.83 342 LEU A C 1
ATOM 2417 O O . LEU A 1 317 ? 6.539 16.426 7.772 1.00 12.11 342 LEU A O 1
ATOM 2422 N N . LYS A 1 318 ? 6.339 15.336 9.738 1.00 11.88 343 LYS A N 1
ATOM 2423 C CA . LYS A 1 318 ? 5.655 16.454 10.394 1.00 12.29 343 LYS A CA 1
ATOM 2424 C C . LYS A 1 318 ? 6.541 17.486 11.043 1.00 14.23 343 LYS A C 1
ATOM 2425 O O . LYS A 1 318 ? 6.126 18.641 11.172 1.00 13.62 343 LYS A O 1
ATOM 2431 N N . GLU A 1 319 ? 7.736 17.084 11.486 1.00 13.73 344 GLU A N 1
ATOM 2432 C CA . GLU A 1 319 ? 8.638 17.970 12.217 1.00 15.01 344 GLU A CA 1
ATOM 2433 C C . GLU A 1 319 ? 10.021 17.424 12.075 1.00 15.71 344 GLU A C 1
ATOM 2434 O O . GLU A 1 319 ? 10.187 16.222 11.825 1.00 14.49 344 GLU A O 1
ATOM 24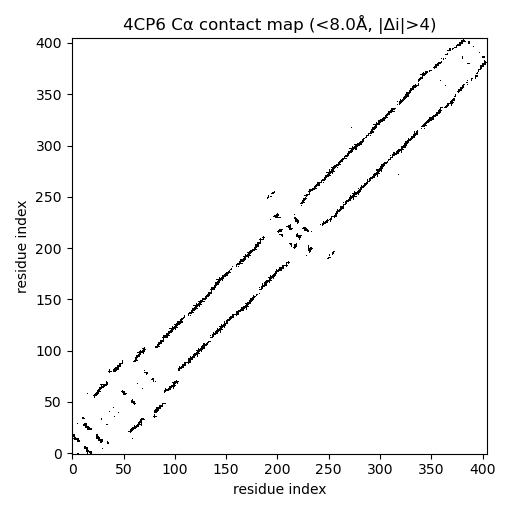40 N N . LEU A 1 320 ? 11.026 18.299 12.250 1.00 13.33 345 LEU A N 1
ATOM 2441 C CA . LEU A 1 320 ? 12.413 17.872 12.282 1.00 13.25 345 LEU A CA 1
ATOM 2442 C C . LEU A 1 320 ? 13.101 18.657 13.350 1.00 12.87 345 LEU A C 1
ATOM 2443 O O . LEU A 1 320 ? 13.010 19.895 13.362 1.00 12.38 345 LEU A O 1
ATOM 2448 N N . ILE A 1 321 ? 13.779 17.958 14.254 1.00 11.66 346 ILE A N 1
ATOM 2449 C CA . ILE A 1 321 ? 14.589 18.576 15.264 1.00 12.61 346 ILE A CA 1
ATOM 2450 C C . ILE A 1 321 ? 16.039 18.221 14.970 1.00 15.12 346 ILE A C 1
ATOM 2451 O O . ILE A 1 321 ? 16.453 17.079 15.214 1.00 16.12 346 ILE A O 1
ATOM 2456 N N . LEU A 1 322 ? 16.803 19.163 14.428 1.00 12.81 347 LEU A N 1
ATOM 2457 C CA . LEU A 1 322 ? 18.220 18.927 14.146 1.00 11.43 347 LEU A CA 1
ATOM 2458 C C . LEU A 1 322 ? 18.975 19.041 15.474 1.00 14.83 347 LEU A C 1
ATOM 2459 O O . LEU A 1 322 ? 18.828 20.029 16.205 1.00 15.15 347 LEU A O 1
ATOM 2464 N N . PRO A 1 323 ? 19.724 17.997 15.827 1.00 11.06 348 PRO A N 1
ATOM 2465 C CA . PRO A 1 323 ? 20.365 17.970 17.144 1.00 10.81 348 PRO A CA 1
ATOM 2466 C C . PRO A 1 323 ? 21.467 18.975 17.299 1.00 13.12 348 PRO A C 1
ATOM 2467 O O . PRO A 1 323 ? 21.904 19.632 16.340 1.00 13.76 348 PRO A O 1
ATOM 2471 N N . ASP A 1 324 ? 21.889 19.144 18.550 1.00 12.89 349 ASP A N 1
ATOM 2472 C CA . ASP A 1 324 ? 22.706 20.281 18.914 1.00 13.80 349 ASP A CA 1
ATOM 2473 C C . ASP A 1 324 ? 24.094 20.371 18.337 1.00 16.29 349 ASP A C 1
ATOM 2474 O O . ASP A 1 324 ? 24.663 21.464 18.324 1.00 15.66 349 ASP A O 1
ATOM 2479 N N . ASN A 1 325 ? 24.649 19.240 17.871 1.00 14.42 350 ASN A N 1
ATOM 2480 C CA . ASN A 1 325 ? 26.051 19.155 17.504 1.00 14.42 350 ASN A CA 1
ATOM 2481 C C . ASN A 1 325 ? 26.335 18.793 16.038 1.00 15.12 350 ASN A C 1
ATOM 2482 O O . ASN A 1 325 ? 27.456 18.388 15.723 1.00 15.73 350 ASN A O 1
ATOM 2487 N N . VAL A 1 326 ? 25.329 18.909 15.139 1.00 12.28 351 VAL A N 1
ATOM 2488 C CA . VAL A 1 326 ? 25.592 18.586 13.746 1.00 11.84 351 VAL A CA 1
ATOM 2489 C C . VAL A 1 326 ? 26.657 19.559 13.234 1.00 15.14 351 VAL A C 1
ATOM 2490 O O . VAL A 1 326 ? 26.552 20.792 13.447 1.00 14.37 351 VAL A O 1
ATOM 2494 N N . LYS A 1 327 ? 27.689 19.017 12.574 1.00 12.85 352 LYS A N 1
ATOM 2495 C CA . LYS A 1 327 ? 28.807 19.794 12.060 1.00 15.07 352 LYS A CA 1
ATOM 2496 C C . LYS A 1 327 ? 28.754 19.962 10.555 1.00 17.37 352 LYS A C 1
ATOM 2497 O O . LYS A 1 327 ? 29.251 20.961 10.033 1.00 17.77 352 LYS A O 1
ATOM 2503 N N . ASN A 1 328 ? 28.225 18.954 9.841 1.00 14.04 353 ASN A N 1
ATOM 2504 C CA . ASN A 1 328 ? 28.298 18.949 8.388 1.00 14.41 353 ASN A CA 1
ATOM 2505 C C . ASN A 1 328 ? 26.953 18.693 7.783 1.00 15.56 353 ASN A C 1
ATOM 2506 O O . ASN A 1 328 ? 26.340 17.659 8.052 1.00 14.47 353 ASN A O 1
ATOM 2511 N N . PHE A 1 329 ? 26.513 19.603 6.923 1.00 13.53 354 PHE A N 1
ATOM 2512 C CA . PHE A 1 329 ? 25.290 19.428 6.148 1.00 13.68 354 PHE A CA 1
ATOM 2513 C C . PHE A 1 329 ? 25.654 19.385 4.675 1.00 16.84 354 PHE A C 1
ATOM 2514 O O . PHE A 1 329 ? 26.348 20.297 4.200 1.00 18.31 354 PHE A O 1
ATOM 2522 N N . GLY A 1 330 ? 25.165 18.385 3.937 1.00 13.27 355 GLY A N 1
ATOM 2523 C CA . GLY A 1 330 ? 25.396 18.378 2.503 1.00 12.81 355 GLY A CA 1
ATOM 2524 C C . GLY A 1 330 ? 24.489 19.395 1.821 1.00 14.64 355 GLY A C 1
ATOM 2525 O O . GLY A 1 330 ? 23.567 19.971 2.428 1.00 15.13 355 GLY A O 1
ATOM 2526 N N . LYS A 1 331 ? 24.708 19.571 0.520 1.00 11.77 356 LYS A N 1
ATOM 2527 C CA . LYS A 1 331 ? 23.905 20.478 -0.312 1.00 12.58 356 LYS A CA 1
ATOM 2528 C C . LYS A 1 331 ? 22.466 19.937 -0.387 1.00 13.84 356 LYS A C 1
ATOM 2529 O O . LYS A 1 331 ? 22.271 18.728 -0.504 1.00 13.45 356 LYS A O 1
ATOM 2535 N N . HIS A 1 332 ? 21.452 20.795 -0.317 1.00 11.03 357 HIS A N 1
ATOM 2536 C CA . HIS A 1 332 ? 20.047 20.366 -0.405 1.00 10.66 357 HIS A CA 1
ATOM 2537 C C . HIS A 1 332 ? 19.723 19.292 0.619 1.00 11.97 357 HIS A C 1
ATOM 2538 O O . HIS A 1 332 ? 19.100 18.284 0.298 1.00 12.22 357 HIS A O 1
ATOM 2545 N N . VAL A 1 333 ? 20.115 19.516 1.879 1.00 10.07 358 VAL A N 1
ATOM 2546 C CA . VAL A 1 333 ? 19.902 18.498 2.886 1.00 9.82 358 VAL A CA 1
ATOM 2547 C C . VAL A 1 333 ? 18.411 18.263 3.151 1.00 11.85 358 VAL A C 1
ATOM 2548 O O . VAL A 1 333 ? 18.029 17.127 3.462 1.00 11.92 358 VAL A O 1
ATOM 2552 N N . MET A 1 334 ? 17.572 19.333 3.059 1.00 9.39 359 MET A N 1
ATOM 2553 C CA . MET A 1 334 ? 16.120 19.213 3.277 1.00 8.81 359 MET A CA 1
ATOM 2554 C C . MET A 1 334 ? 15.406 19.829 2.092 1.00 11.76 359 MET A C 1
ATOM 2555 O O . MET A 1 334 ? 15.501 21.050 1.857 1.00 12.32 359 MET A O 1
ATOM 2560 N N . ASN A 1 335 ? 14.664 19.021 1.359 1.00 9.70 360 ASN A N 1
ATOM 2561 C CA . ASN A 1 335 ? 13.955 19.563 0.202 1.00 10.82 360 ASN A CA 1
ATOM 2562 C C . ASN A 1 335 ? 12.661 18.772 -0.002 1.00 13.02 360 ASN A C 1
ATOM 2563 O O . ASN A 1 335 ? 12.683 17.533 -0.023 1.00 11.48 360 ASN A O 1
ATOM 2568 N N . GLY A 1 336 ? 11.560 19.469 -0.242 1.00 11.32 361 GLY A N 1
ATOM 2569 C CA . GLY A 1 336 ? 10.303 18.809 -0.609 1.00 11.51 361 GLY A CA 1
ATOM 2570 C C . GLY A 1 336 ? 9.694 18.025 0.531 1.00 13.72 361 GLY A C 1
ATOM 2571 O O . GLY A 1 336 ? 9.663 16.776 0.514 1.00 12.93 361 GLY A O 1
ATOM 2572 N N . LEU A 1 337 ? 9.249 18.764 1.545 1.00 11.63 362 LEU A N 1
ATOM 2573 C CA . LEU A 1 337 ? 8.693 18.231 2.807 1.00 11.23 362 LEU A CA 1
ATOM 2574 C C . LEU A 1 337 ? 7.338 18.907 3.028 1.00 12.44 362 LEU A C 1
ATOM 2575 O O . LEU A 1 337 ? 7.225 19.851 3.803 1.00 12.88 362 LEU A O 1
ATOM 2580 N N . PRO A 1 338 ? 6.327 18.449 2.236 1.00 12.35 363 PRO A N 1
ATOM 2581 C CA . PRO A 1 338 ? 5.061 19.199 2.187 1.00 12.87 363 PRO A CA 1
ATOM 2582 C C . PRO A 1 338 ? 4.195 19.212 3.433 1.00 16.32 363 PRO A C 1
ATOM 2583 O O . PRO A 1 338 ? 3.262 20.043 3.495 1.00 15.11 363 PRO A O 1
ATOM 2587 N N . LYS A 1 339 ? 4.469 18.324 4.413 1.00 13.09 364 LYS A N 1
ATOM 2588 C CA . LYS A 1 339 ? 3.707 18.287 5.652 1.00 13.39 364 LYS A CA 1
ATOM 2589 C C . LYS A 1 339 ? 4.551 18.702 6.838 1.00 15.83 364 LYS A C 1
ATOM 2590 O O . LYS A 1 339 ? 4.091 18.650 7.981 1.00 15.77 364 LYS A O 1
ATOM 2596 N N . LEU A 1 340 ? 5.803 19.176 6.570 1.00 13.18 365 LEU A N 1
ATOM 2597 C CA . LEU A 1 340 ? 6.675 19.632 7.639 1.00 11.96 365 LEU A CA 1
ATOM 2598 C C . LEU A 1 340 ? 6.088 20.901 8.248 1.00 13.80 365 LEU A C 1
ATOM 2599 O O . LEU A 1 340 ? 5.970 21.905 7.534 1.00 13.17 365 LEU A O 1
ATOM 2604 N N . LYS A 1 341 ? 5.706 20.871 9.526 1.00 12.86 366 LYS A N 1
ATOM 2605 C CA . LYS A 1 341 ? 5.122 22.025 10.197 1.00 12.80 366 LYS A CA 1
ATOM 2606 C C . LYS A 1 341 ? 6.152 22.854 10.937 1.00 14.05 366 LYS A C 1
ATOM 2607 O O . LYS A 1 341 ? 6.011 24.076 11.076 1.00 13.11 366 LYS A O 1
ATOM 2613 N N . SER A 1 342 ? 7.218 22.200 11.414 1.00 12.45 367 SER A N 1
ATOM 2614 C CA . SER A 1 342 ? 8.190 22.880 12.225 1.00 12.31 367 SER A CA 1
ATOM 2615 C C . SER A 1 342 ? 9.575 22.312 12.014 1.00 13.04 367 SER A C 1
ATOM 2616 O O . SER A 1 342 ? 9.716 21.091 11.867 1.00 13.04 367 SER A O 1
ATOM 2619 N N . LEU A 1 343 ? 10.583 23.183 12.087 1.00 11.23 368 LEU A N 1
ATOM 2620 C CA . LEU A 1 343 ? 11.990 22.798 12.044 1.00 10.54 368 LEU A CA 1
ATOM 2621 C C . LEU A 1 343 ? 12.693 23.451 13.229 1.00 11.81 368 LEU A C 1
ATOM 2622 O O . LEU A 1 343 ? 12.515 24.664 13.452 1.00 11.44 368 LEU A O 1
ATOM 2627 N N . THR A 1 344 ? 13.493 22.684 13.988 1.00 11.03 369 THR A N 1
ATOM 2628 C CA . THR A 1 344 ? 14.310 23.241 15.053 1.00 11.77 369 THR A CA 1
ATOM 2629 C C . THR A 1 344 ? 15.768 23.001 14.718 1.00 13.66 369 THR A C 1
ATOM 2630 O O . THR A 1 344 ? 16.118 21.894 14.292 1.00 12.12 369 THR A O 1
ATOM 2634 N N . ILE A 1 345 ? 16.595 24.030 14.876 1.00 11.89 370 ILE A N 1
ATOM 2635 C CA . ILE A 1 345 ? 18.014 23.953 14.581 1.00 11.52 370 ILE A CA 1
ATOM 2636 C C . ILE A 1 345 ? 18.718 24.034 15.931 1.00 15.53 370 ILE A C 1
ATOM 2637 O O . ILE A 1 345 ? 18.639 25.059 16.619 1.00 14.59 370 ILE A O 1
ATOM 2642 N N . GLY A 1 346 ? 19.438 22.959 16.266 1.00 14.27 371 GLY A N 1
ATOM 2643 C CA . GLY A 1 346 ? 20.107 22.769 17.551 1.00 15.66 371 GLY A CA 1
ATOM 2644 C C . GLY A 1 346 ? 21.112 23.818 17.977 1.00 16.17 371 GLY A C 1
ATOM 2645 O O . GLY A 1 346 ? 21.578 24.641 17.188 1.00 14.78 371 GLY A O 1
ATOM 2646 N N . ASN A 1 347 ? 21.464 23.770 19.287 1.00 15.26 372 ASN A N 1
ATOM 2647 C CA . ASN A 1 347 ? 22.248 24.799 19.982 1.00 16.52 372 ASN A CA 1
ATOM 2648 C C . ASN A 1 347 ? 23.567 25.210 19.372 1.00 19.17 372 ASN A C 1
ATOM 2649 O O . ASN A 1 347 ? 23.879 26.402 19.373 1.00 19.27 372 ASN A O 1
ATOM 2654 N N . ASN A 1 348 ? 24.379 24.253 18.910 1.00 15.39 373 ASN A N 1
ATOM 2655 C CA . ASN A 1 348 ? 25.709 24.616 18.471 1.00 14.84 373 ASN A CA 1
ATOM 2656 C C . ASN A 1 348 ? 25.848 24.701 16.955 1.00 16.02 373 ASN A C 1
ATOM 2657 O O . ASN A 1 348 ? 26.965 24.704 16.452 1.00 16.76 373 ASN A O 1
ATOM 2662 N N . ILE A 1 349 ? 24.712 24.861 16.232 1.00 14.32 374 ILE A N 1
ATOM 2663 C CA . ILE A 1 349 ? 24.744 25.043 14.781 1.00 13.19 374 ILE A CA 1
ATOM 2664 C C . ILE A 1 349 ? 24.713 26.546 14.592 1.00 16.89 374 ILE A C 1
ATOM 2665 O O . ILE A 1 349 ? 23.670 27.178 14.830 1.00 15.40 374 ILE A O 1
ATOM 2670 N N . ASN A 1 350 ? 25.863 27.114 14.208 1.00 14.97 375 ASN A N 1
ATOM 2671 C CA . ASN A 1 350 ? 26.011 28.572 14.101 1.00 15.91 375 ASN A CA 1
ATOM 2672 C C . ASN A 1 350 ? 26.265 29.053 12.684 1.00 18.23 375 ASN A C 1
ATOM 2673 O O . ASN A 1 350 ? 26.464 30.244 12.481 1.00 18.33 375 ASN A O 1
ATOM 2678 N N . SER A 1 351 ? 26.286 28.144 11.701 1.00 15.32 376 SER A N 1
ATOM 2679 C CA . SER A 1 351 ? 26.524 28.508 10.318 1.00 15.48 376 SER A CA 1
ATOM 2680 C C . SER A 1 351 ? 25.585 27.659 9.481 1.00 18.19 376 SER A C 1
ATOM 2681 O O . SER A 1 351 ? 25.582 26.431 9.614 1.00 18.89 376 SER A O 1
ATOM 2684 N N . LEU A 1 352 ? 24.736 28.309 8.688 1.00 13.86 377 LEU A N 1
ATOM 2685 C CA . LEU A 1 352 ? 23.796 27.584 7.836 1.00 13.36 377 LEU A CA 1
ATOM 2686 C C . LEU A 1 352 ? 24.264 27.673 6.415 1.00 16.92 377 LEU A C 1
ATOM 2687 O O . LEU A 1 352 ? 24.461 28.784 5.900 1.00 15.59 377 LEU A O 1
ATOM 2692 N N . PRO A 1 353 ? 24.509 26.518 5.773 1.00 13.63 378 PRO A N 1
ATOM 2693 C CA . PRO A 1 353 ? 25.069 26.545 4.423 1.00 12.65 378 PRO A CA 1
ATOM 2694 C C . PRO A 1 353 ? 24.079 26.894 3.334 1.00 13.28 378 PRO A C 1
ATOM 2695 O O . PRO A 1 353 ? 22.865 26.975 3.564 1.00 12.31 378 PRO A O 1
ATOM 2699 N N . SER A 1 354 ? 24.594 27.055 2.109 1.00 12.47 379 SER A N 1
ATOM 2700 C CA . SER A 1 354 ? 23.761 27.285 0.958 1.00 11.17 379 SER A CA 1
ATOM 2701 C C . SER A 1 354 ? 22.876 26.068 0.760 1.00 11.10 379 SER A C 1
ATOM 2702 O O . SER A 1 354 ? 23.289 24.930 1.041 1.00 11.97 379 SER A O 1
ATOM 2705 N N . PHE A 1 355 ? 21.676 26.283 0.228 1.00 10.73 380 PHE A N 1
ATOM 2706 C CA . PHE A 1 355 ? 20.759 25.203 -0.178 1.00 10.97 380 PHE A CA 1
ATOM 2707 C C . PHE A 1 355 ? 20.308 24.315 0.983 1.00 12.46 380 PHE A C 1
ATOM 2708 O O . PHE A 1 355 ? 19.982 23.136 0.791 1.00 13.50 380 PHE A O 1
ATOM 2716 N N . PHE A 1 356 ? 20.231 24.880 2.172 1.00 10.20 381 PHE A N 1
ATOM 2717 C CA . PHE A 1 356 ? 19.851 24.171 3.386 1.00 9.56 381 PHE A CA 1
ATOM 2718 C C . PHE A 1 356 ? 18.399 23.704 3.393 1.00 11.61 381 PHE A C 1
ATOM 2719 O O . PHE A 1 356 ? 18.115 22.527 3.691 1.00 10.55 381 PHE A O 1
ATOM 2727 N N . LEU A 1 357 ? 17.460 24.611 3.023 1.00 9.86 382 LEU A N 1
ATOM 2728 C CA . LEU A 1 357 ? 16.040 24.289 3.091 1.00 9.63 382 LEU A CA 1
ATOM 2729 C C . LEU A 1 357 ? 15.346 24.903 1.896 1.00 10.98 382 LEU A C 1
ATOM 2730 O O . LEU A 1 357 ? 15.513 26.104 1.633 1.00 11.36 382 LEU A O 1
ATOM 2735 N N . SER A 1 358 ? 14.631 24.081 1.125 1.00 10.08 383 SER A N 1
ATOM 2736 C CA . SER A 1 358 ? 14.041 24.537 -0.129 1.00 9.98 383 SER A CA 1
ATOM 2737 C C . SER A 1 358 ? 12.961 23.564 -0.572 1.00 11.62 383 SER A C 1
ATOM 2738 O O . SER A 1 358 ? 12.690 22.545 0.082 1.00 10.57 383 SER A O 1
ATOM 2741 N N . GLY A 1 359 ? 12.354 23.870 -1.720 1.00 12.69 384 GLY A N 1
ATOM 2742 C CA . GLY A 1 359 ? 11.339 23.014 -2.317 1.00 12.31 384 GLY A CA 1
ATOM 2743 C C . GLY A 1 359 ? 9.960 23.179 -1.724 1.00 13.31 384 GLY A C 1
ATOM 2744 O O . GLY A 1 359 ? 9.659 24.189 -1.093 1.00 13.04 384 GLY A O 1
ATOM 2745 N N . VAL A 1 360 ? 9.095 22.187 -1.946 1.00 13.04 385 VAL A N 1
ATOM 2746 C CA . VAL A 1 360 ? 7.713 22.280 -1.467 1.00 13.28 385 VAL A CA 1
ATOM 2747 C C . VAL A 1 360 ? 7.695 22.227 0.054 1.00 14.99 385 VAL A C 1
ATOM 2748 O O . VAL A 1 360 ? 8.132 21.236 0.651 1.00 14.89 385 VAL A O 1
ATOM 2752 N N . LEU A 1 361 ? 7.171 23.281 0.681 1.00 12.56 386 LEU A N 1
ATOM 2753 C CA . LEU A 1 361 ? 7.117 23.420 2.130 1.00 12.05 386 LEU A CA 1
ATOM 2754 C C . LEU A 1 361 ? 5.774 24.052 2.520 1.00 14.96 386 LEU A C 1
ATOM 2755 O O . LEU A 1 361 ? 5.719 24.947 3.360 1.00 14.32 386 LEU A O 1
ATOM 2760 N N . ASP A 1 362 ? 4.698 23.498 1.964 1.00 14.58 387 ASP A N 1
ATOM 2761 C CA . ASP A 1 362 ? 3.345 24.036 2.130 1.00 15.13 387 ASP A CA 1
ATOM 2762 C C . ASP A 1 362 ? 2.845 24.183 3.547 1.00 18.89 387 ASP A C 1
ATOM 2763 O O . ASP A 1 362 ? 2.037 25.082 3.827 1.00 20.18 387 ASP A O 1
ATOM 2768 N N . SER A 1 363 ? 3.285 23.309 4.450 1.00 14.61 388 SER A N 1
ATOM 2769 C CA . SER A 1 363 ? 2.792 23.296 5.822 1.00 13.34 388 SER A CA 1
ATOM 2770 C C . SER A 1 363 ? 3.726 23.973 6.817 1.00 14.58 388 SER A C 1
ATOM 2771 O O . SER A 1 363 ? 3.428 24.020 8.012 1.00 14.11 388 SER A O 1
ATOM 2774 N N . LEU A 1 364 ? 4.918 24.468 6.334 1.00 12.97 389 LEU A N 1
ATOM 2775 C CA . LEU A 1 364 ? 5.915 24.975 7.245 1.00 12.66 389 LEU A CA 1
ATOM 2776 C C . LEU A 1 364 ? 5.459 26.232 7.909 1.00 14.05 389 LEU A C 1
ATOM 2777 O O . LEU A 1 364 ? 5.308 27.260 7.240 1.00 14.92 389 LEU A O 1
ATOM 2782 N N . LYS A 1 365 ? 5.276 26.163 9.216 1.00 13.31 390 LYS A N 1
ATOM 2783 C CA . LYS A 1 365 ? 4.805 27.301 9.996 1.00 12.55 390 LYS A CA 1
ATOM 2784 C C . LYS A 1 365 ? 5.923 28.012 10.706 1.00 13.06 390 LYS A C 1
ATOM 2785 O O . LYS A 1 365 ? 5.895 29.237 10.856 1.00 12.96 390 LYS A O 1
ATOM 2791 N N . GLU A 1 366 ? 6.930 27.250 11.169 1.00 12.57 391 GLU A N 1
ATOM 2792 C CA . GLU A 1 366 ? 7.921 27.856 12.040 1.00 12.47 391 GLU A CA 1
ATOM 2793 C C . GLU A 1 366 ? 9.292 27.201 11.975 1.00 12.88 391 GLU A C 1
ATOM 2794 O O . GLU A 1 366 ? 9.374 25.989 11.775 1.00 12.08 391 GLU A O 1
ATOM 2800 N N . ILE A 1 367 ? 10.336 28.013 12.148 1.00 10.94 392 ILE A N 1
ATOM 2801 C CA . ILE A 1 367 ? 11.733 27.586 12.248 1.00 10.32 392 ILE A CA 1
ATOM 2802 C C . ILE A 1 367 ? 12.273 28.177 13.540 1.00 13.27 392 ILE A C 1
ATOM 2803 O O . ILE A 1 367 ? 12.251 29.406 13.725 1.00 12.55 392 ILE A O 1
ATOM 2808 N N . HIS A 1 368 ? 12.772 27.310 14.430 1.00 12.18 393 HIS A N 1
ATOM 2809 C CA . HIS A 1 368 ? 13.351 27.731 15.701 1.00 12.53 393 HIS A CA 1
ATOM 2810 C C . HIS A 1 368 ? 14.859 27.583 15.623 1.00 13.80 393 HIS A C 1
ATOM 2811 O O . HIS A 1 368 ? 15.351 26.447 15.459 1.00 13.57 393 HIS A O 1
ATOM 2818 N N . ILE A 1 369 ? 15.603 28.682 15.733 1.00 13.02 394 ILE A N 1
ATOM 2819 C CA . ILE A 1 369 ? 17.060 28.692 15.688 1.00 12.25 394 ILE A CA 1
ATOM 2820 C C . ILE A 1 369 ? 17.528 28.821 17.120 1.00 15.28 394 ILE A C 1
ATOM 2821 O O . ILE A 1 369 ? 17.316 29.870 17.737 1.00 15.02 394 ILE A O 1
ATOM 2826 N N . LYS A 1 370 ? 18.162 27.773 17.663 1.00 13.69 395 LYS A N 1
ATOM 2827 C CA . LYS A 1 370 ? 18.545 27.797 19.083 1.00 12.76 395 LYS A CA 1
ATOM 2828 C C . LYS A 1 370 ? 19.899 28.399 19.378 1.00 15.42 395 LYS A C 1
ATOM 2829 O O . LYS A 1 370 ? 20.168 28.707 20.543 1.00 15.88 395 LYS A O 1
ATOM 2835 N N . ASN A 1 371 ? 20.748 28.587 18.377 1.00 13.44 396 ASN A N 1
ATOM 2836 C CA . ASN A 1 371 ? 22.098 29.106 18.561 1.00 14.10 396 ASN A CA 1
ATOM 2837 C C . ASN A 1 371 ? 22.126 30.539 19.097 1.00 20.25 396 ASN A C 1
ATOM 2838 O O . ASN A 1 371 ? 21.185 31.307 18.848 1.00 18.25 396 ASN A O 1
ATOM 2843 N N . LYS A 1 372 ? 23.207 30.884 19.840 1.00 18.88 397 LYS A N 1
ATOM 2844 C CA . LYS A 1 372 ? 23.387 32.215 20.471 1.00 20.39 397 LYS A CA 1
ATOM 2845 C C . LYS A 1 372 ? 24.724 32.876 20.109 1.00 26.12 397 LYS A C 1
ATOM 2846 O O . LYS A 1 372 ? 25.140 33.815 20.804 1.00 28.04 397 LYS A O 1
ATOM 2852 N N . SER A 1 373 ? 25.400 32.416 19.034 1.00 22.62 398 SER A N 1
ATOM 2853 C CA . SER A 1 373 ? 26.684 32.974 18.618 1.00 22.63 398 SER A CA 1
ATOM 2854 C C . SER A 1 373 ? 26.583 34.405 18.093 1.00 27.25 398 SER A C 1
ATOM 2855 O O . SER A 1 373 ? 25.661 34.744 17.343 1.00 25.58 398 SER A O 1
ATOM 2858 N N . THR A 1 374 ? 27.586 35.233 18.444 1.00 25.22 399 THR A N 1
ATOM 2859 C CA . THR A 1 374 ? 27.674 36.603 17.934 1.00 25.39 399 THR A CA 1
ATOM 2860 C C . THR A 1 374 ? 28.151 36.569 16.465 1.00 29.08 399 THR A C 1
ATOM 2861 O O . THR A 1 374 ? 28.030 37.570 15.756 1.00 29.53 399 THR A O 1
ATOM 2865 N N . GLU A 1 375 ? 28.665 35.397 16.011 1.00 25.27 400 GLU A N 1
ATOM 2866 C CA . GLU A 1 375 ? 29.198 35.162 14.663 1.00 24.00 400 GLU A CA 1
ATOM 2867 C C . GLU A 1 375 ? 28.248 34.346 13.764 1.00 24.75 400 GLU A C 1
ATOM 2868 O O . GLU A 1 375 ? 28.667 33.904 12.686 1.00 24.62 400 GLU A O 1
ATOM 2874 N N . PHE A 1 376 ? 26.978 34.148 14.188 1.00 19.77 401 PHE A N 1
ATOM 2875 C CA . PHE A 1 376 ? 25.978 33.351 13.449 1.00 17.30 401 PHE A CA 1
ATOM 2876 C C . PHE A 1 376 ? 25.934 33.762 11.987 1.00 18.84 401 PHE A C 1
ATOM 2877 O O . PHE A 1 376 ? 25.809 34.948 11.702 1.00 18.95 401 PHE A O 1
ATOM 2885 N N . SER A 1 377 ? 25.983 32.791 11.059 1.00 15.47 402 SER A N 1
ATOM 2886 C CA . SER A 1 377 ? 25.960 33.127 9.651 1.00 15.92 402 SER A CA 1
ATOM 2887 C C . SER A 1 377 ? 24.942 32.339 8.827 1.00 16.73 402 SER A C 1
ATOM 2888 O O . SER A 1 377 ? 24.677 31.151 9.073 1.00 15.60 402 SER A O 1
ATOM 2891 N N . VAL A 1 378 ? 24.412 33.019 7.806 1.00 14.88 403 VAL A N 1
ATOM 2892 C CA . VAL A 1 378 ? 23.398 32.536 6.863 1.00 14.24 403 VAL A CA 1
ATOM 2893 C C . VAL A 1 378 ? 23.851 33.059 5.499 1.00 16.72 403 VAL A C 1
ATOM 2894 O O . VAL A 1 378 ? 24.356 34.192 5.414 1.00 17.79 403 VAL A O 1
ATOM 2898 N N . LYS A 1 379 ? 23.628 32.283 4.436 1.00 13.32 404 LYS A N 1
ATOM 2899 C CA . LYS A 1 379 ? 23.908 32.760 3.081 1.00 13.10 404 LYS A CA 1
ATOM 2900 C C . LYS A 1 379 ? 22.606 33.197 2.454 1.00 13.82 404 LYS A C 1
ATOM 2901 O O . LYS A 1 379 ? 21.516 32.796 2.911 1.00 12.40 404 LYS A O 1
ATOM 2907 N N . LYS A 1 380 ? 22.686 33.975 1.362 1.00 12.23 405 LYS A N 1
ATOM 2908 C CA . LYS A 1 380 ? 21.462 34.418 0.719 1.00 11.80 405 LYS A CA 1
ATOM 2909 C C . LYS A 1 380 ? 20.659 33.278 0.091 1.00 12.94 405 LYS A C 1
ATOM 2910 O O . LYS A 1 380 ? 19.456 33.422 -0.125 1.00 13.30 405 LYS A O 1
ATOM 2916 N N . ASP A 1 381 ? 21.315 32.129 -0.163 1.00 11.09 406 ASP A N 1
ATOM 2917 C CA . ASP A 1 381 ? 20.622 30.960 -0.696 1.00 11.57 406 ASP A CA 1
ATOM 2918 C C . ASP A 1 381 ? 20.490 29.838 0.322 1.00 12.54 406 ASP A C 1
ATOM 2919 O O . ASP A 1 381 ? 20.199 28.702 -0.061 1.00 12.72 406 ASP A O 1
ATOM 2924 N N . THR A 1 382 ? 20.684 30.124 1.625 1.00 10.44 407 THR A N 1
ATOM 2925 C CA . THR A 1 382 ? 20.455 29.100 2.651 1.00 10.02 407 THR A CA 1
ATOM 2926 C C . THR A 1 382 ? 18.982 28.659 2.604 1.00 11.27 407 THR A C 1
ATOM 2927 O O . THR A 1 382 ? 18.686 27.454 2.605 1.00 10.23 407 THR A O 1
ATOM 2931 N N . PHE A 1 383 ? 18.073 29.637 2.597 1.00 10.65 408 PHE A N 1
ATOM 2932 C CA . PHE A 1 383 ? 16.636 29.386 2.596 1.00 10.24 408 PHE A CA 1
ATOM 2933 C C . PHE A 1 383 ? 15.991 29.804 1.298 1.00 12.37 408 PHE A C 1
ATOM 2934 O O . PHE A 1 383 ? 16.274 30.895 0.770 1.00 11.50 408 PHE A O 1
ATOM 2942 N N . ALA A 1 384 ? 15.082 28.979 0.802 1.00 10.92 409 ALA A N 1
ATOM 2943 C CA . ALA A 1 384 ? 14.195 29.311 -0.297 1.00 10.65 409 ALA A CA 1
ATOM 2944 C C . ALA A 1 384 ? 12.858 28.783 0.184 1.00 13.12 409 ALA A C 1
ATOM 2945 O O . ALA A 1 384 ? 12.477 27.621 -0.064 1.00 12.83 409 ALA A O 1
ATOM 2947 N N . ILE A 1 385 ? 12.196 29.606 1.007 1.00 10.55 410 ILE A N 1
ATOM 2948 C CA . ILE A 1 385 ? 11.007 29.182 1.731 1.00 10.96 410 ILE A CA 1
ATOM 2949 C C . ILE A 1 385 ? 9.847 30.167 1.584 1.00 11.97 410 ILE A C 1
ATOM 2950 O O . ILE A 1 385 ? 10.065 31.335 1.228 1.00 11.66 410 ILE A O 1
ATOM 2955 N N . PRO A 1 386 ? 8.609 29.748 1.925 1.00 11.82 411 PRO A N 1
ATOM 2956 C CA . PRO A 1 386 ? 7.483 30.694 1.867 1.00 12.14 411 PRO A CA 1
ATOM 2957 C C . PRO A 1 386 ? 7.688 31.859 2.840 1.00 13.00 411 PRO A C 1
ATOM 2958 O O . PRO A 1 386 ? 8.238 31.699 3.952 1.00 11.34 411 PRO A O 1
ATOM 2962 N N . GLU A 1 387 ? 7.228 33.062 2.438 1.00 11.53 412 GLU A N 1
ATOM 2963 C CA . GLU A 1 387 ? 7.347 34.238 3.293 1.00 10.96 412 GLU A CA 1
ATOM 2964 C C . GLU A 1 387 ? 6.530 34.109 4.581 1.00 13.12 412 GLU A C 1
ATOM 2965 O O . GLU A 1 387 ? 6.783 34.830 5.550 1.00 14.30 412 GLU A O 1
ATOM 2971 N N . THR A 1 388 ? 5.542 33.186 4.588 1.00 12.06 413 THR A N 1
ATOM 2972 C CA . THR A 1 388 ? 4.690 32.989 5.771 1.00 12.30 413 THR A CA 1
ATOM 2973 C C . THR A 1 388 ? 5.379 32.233 6.908 1.00 14.34 413 THR A C 1
ATOM 2974 O O . THR A 1 388 ? 4.862 32.201 8.027 1.00 15.44 413 THR A O 1
ATOM 2978 N N . VAL A 1 389 ? 6.525 31.595 6.641 1.00 12.56 414 VAL A N 1
ATOM 2979 C CA . VAL A 1 389 ? 7.212 30.873 7.704 1.00 11.68 414 VAL A CA 1
ATOM 2980 C C . VAL A 1 389 ? 7.686 31.885 8.751 1.00 13.18 414 VAL A C 1
ATOM 2981 O O . VAL A 1 389 ? 8.249 32.922 8.396 1.00 13.28 414 VAL A O 1
ATOM 2985 N N . LYS A 1 390 ? 7.483 31.567 10.033 1.00 11.61 415 LYS A N 1
ATOM 2986 C CA . LYS A 1 390 ? 7.919 32.407 11.129 1.00 12.17 415 LYS A CA 1
ATOM 2987 C C . LYS A 1 390 ? 9.235 31.905 11.679 1.00 12.99 415 LYS A C 1
ATOM 2988 O O . LYS A 1 390 ? 9.400 30.681 11.855 1.00 12.78 415 LYS A O 1
ATOM 2994 N N . PHE A 1 391 ? 10.142 32.818 12.000 1.00 12.03 416 PHE A N 1
ATOM 2995 C CA . PHE A 1 391 ? 11.380 32.439 12.665 1.00 11.72 416 PHE A CA 1
ATOM 2996 C C . PHE A 1 391 ? 11.339 32.827 14.113 1.00 14.43 416 PHE A C 1
ATOM 2997 O O . PHE A 1 391 ? 10.864 33.932 14.449 1.00 14.43 416 PHE A O 1
ATOM 3005 N N . TYR A 1 392 ? 11.950 31.999 14.970 1.00 13.20 417 TYR A N 1
ATOM 3006 C CA . TYR A 1 392 ? 12.091 32.244 16.408 1.00 13.22 417 TYR A CA 1
ATOM 3007 C C . TYR A 1 392 ? 13.597 32.205 16.652 1.00 15.07 417 TYR A C 1
ATOM 3008 O O . TYR A 1 392 ? 14.255 31.176 16.373 1.00 15.36 417 TYR A O 1
ATOM 3017 N N . VAL A 1 393 ? 14.175 33.318 17.115 1.00 13.28 418 VAL A N 1
ATOM 3018 C CA . VAL A 1 393 ? 15.627 33.437 17.286 1.00 12.70 418 VAL A CA 1
ATOM 3019 C C . VAL A 1 393 ? 15.969 33.932 18.700 1.00 16.59 418 VAL A C 1
ATOM 3020 O O . VAL A 1 393 ? 15.076 34.390 19.416 1.00 15.26 418 VAL A O 1
ATOM 3024 N N . THR A 1 394 ? 17.253 33.858 19.083 1.00 14.77 419 THR A N 1
ATOM 3025 C CA . THR A 1 394 ? 17.655 34.195 20.450 1.00 14.63 419 THR A CA 1
ATOM 3026 C C . THR A 1 394 ? 18.114 35.620 20.617 1.00 18.98 419 THR A C 1
ATOM 3027 O O . THR A 1 394 ? 18.220 36.068 21.759 1.00 18.67 419 THR A O 1
ATOM 3031 N N . SER A 1 395 ? 18.450 36.337 19.527 1.00 15.88 420 SER A N 1
ATOM 3032 C CA . SER A 1 395 ? 18.946 37.709 19.679 1.00 16.28 420 SER A CA 1
ATOM 3033 C C . SER A 1 395 ? 18.558 38.610 18.535 1.00 18.56 420 SER A C 1
ATOM 3034 O O . SER A 1 395 ? 18.282 38.136 17.430 1.00 16.40 420 SER A O 1
ATOM 3037 N N . GLU A 1 396 ? 18.645 39.924 18.764 1.00 18.09 421 GLU A N 1
ATOM 3038 C CA . GLU A 1 396 ? 18.426 40.917 17.723 1.00 17.92 421 GLU A CA 1
ATOM 3039 C C . GLU A 1 396 ? 19.501 40.780 16.635 1.00 19.34 421 GLU A C 1
ATOM 3040 O O . GLU A 1 396 ? 19.170 40.973 15.469 1.00 16.52 421 GLU A O 1
ATOM 3046 N N . HIS A 1 397 ? 20.768 40.404 16.981 1.00 16.52 422 HIS A N 1
ATOM 3047 C CA . HIS A 1 397 ? 21.822 40.227 15.973 1.00 16.96 422 HIS A CA 1
ATOM 3048 C C . HIS A 1 397 ? 21.446 39.093 15.014 1.00 17.25 422 HIS A C 1
ATOM 3049 O O . HIS A 1 397 ? 21.554 39.266 13.799 1.00 17.45 422 HIS A O 1
ATOM 3056 N N . ILE A 1 398 ? 20.974 37.954 15.543 1.00 15.07 423 ILE A N 1
ATOM 3057 C CA . ILE A 1 398 ? 20.584 36.860 14.640 1.00 14.44 423 ILE A CA 1
ATOM 3058 C C . ILE A 1 398 ? 19.393 37.282 13.745 1.00 15.91 423 ILE A C 1
ATOM 3059 O O . ILE A 1 398 ? 19.395 36.980 12.552 1.00 14.31 423 ILE A O 1
ATOM 3064 N N . LYS A 1 399 ? 18.438 38.082 14.278 1.00 13.58 424 LYS A N 1
ATOM 3065 C CA . LYS A 1 399 ? 17.355 38.627 13.467 1.00 12.95 424 LYS A CA 1
ATOM 3066 C C . LYS A 1 399 ? 17.960 39.507 12.357 1.00 15.69 424 LYS A C 1
ATOM 3067 O O . LYS A 1 399 ? 17.511 39.431 11.212 1.00 14.90 424 LYS A O 1
ATOM 3073 N N . ASP A 1 400 ? 18.971 40.340 12.687 1.00 13.59 425 ASP A N 1
ATOM 3074 C CA . ASP A 1 400 ? 19.609 41.205 11.681 1.00 13.41 425 ASP A CA 1
ATOM 3075 C C . ASP A 1 400 ? 20.262 40.379 10.588 1.00 13.96 425 ASP A C 1
ATOM 3076 O O . ASP A 1 400 ? 20.188 40.718 9.404 1.00 13.32 425 ASP A O 1
ATOM 3081 N N . VAL A 1 401 ? 20.933 39.290 10.985 1.00 13.71 426 VAL A N 1
ATOM 3082 C CA . VAL A 1 401 ? 21.568 38.407 9.998 1.00 13.11 426 VAL A CA 1
ATOM 3083 C C . VAL A 1 401 ? 20.490 37.794 9.079 1.00 14.83 426 VAL A C 1
ATOM 3084 O O . VAL A 1 401 ? 20.628 37.807 7.834 1.00 14.27 426 VAL A O 1
ATOM 3088 N N . LEU A 1 402 ? 19.402 37.297 9.654 1.00 13.76 427 LEU A N 1
ATOM 3089 C CA . LEU A 1 402 ? 18.317 36.760 8.812 1.00 13.54 427 LEU A CA 1
ATOM 3090 C C . LEU A 1 402 ? 17.716 37.808 7.890 1.00 16.55 427 LEU A C 1
ATOM 3091 O O . LEU A 1 402 ? 17.585 37.553 6.693 1.00 15.03 427 LEU A O 1
ATOM 3096 N N . LYS A 1 403 ? 17.371 39.004 8.411 1.00 15.59 428 LYS A N 1
ATOM 3097 C CA . LYS A 1 403 ? 16.791 40.045 7.574 1.00 15.76 428 LYS A CA 1
ATOM 3098 C C . LYS A 1 403 ? 17.688 40.423 6.407 1.00 17.25 428 LYS A C 1
ATOM 3099 O O . LYS A 1 403 ? 17.192 40.784 5.337 1.00 18.05 428 LYS A O 1
ATOM 3105 N N . SER A 1 404 ? 19.010 40.392 6.632 1.00 13.21 429 SER A N 1
ATOM 3106 C CA . SER A 1 404 ? 19.950 40.791 5.610 1.00 12.67 429 SER A CA 1
ATOM 3107 C C . SER A 1 404 ? 20.126 39.727 4.513 1.00 15.67 429 SER A C 1
ATOM 3108 O O . SER A 1 404 ? 20.509 40.062 3.391 1.00 15.94 429 SER A O 1
ATOM 3111 N N . ASN A 1 405 ? 19.840 38.449 4.817 1.00 12.29 430 ASN A N 1
ATOM 3112 C CA . ASN A 1 405 ? 20.101 37.341 3.892 1.00 12.28 430 ASN A CA 1
ATOM 3113 C C . ASN A 1 405 ? 18.875 36.664 3.332 1.00 13.85 430 ASN A C 1
ATOM 3114 O O . ASN A 1 405 ? 18.979 36.048 2.261 1.00 13.57 430 ASN A O 1
ATOM 3119 N N . LEU A 1 406 ? 17.733 36.779 3.995 1.00 12.43 431 LEU A N 1
ATOM 3120 C CA . LEU A 1 406 ? 16.510 36.134 3.516 1.00 11.87 431 LEU A CA 1
ATOM 3121 C C . LEU A 1 406 ? 15.966 36.774 2.263 1.00 13.85 431 LEU A C 1
ATOM 3122 O O . LEU A 1 406 ? 15.835 38.006 2.205 1.00 13.84 431 LEU A O 1
ATOM 3127 N N . SER A 1 407 ? 15.552 35.947 1.287 1.00 12.26 432 SER A N 1
ATOM 3128 C CA . SER A 1 407 ? 14.961 36.466 0.060 1.00 12.16 432 SER A CA 1
ATOM 3129 C C . SER A 1 407 ? 13.510 36.875 0.278 1.00 16.55 432 SER A C 1
ATOM 3130 O O . SER A 1 407 ? 12.895 37.472 -0.625 1.00 18.34 432 SER A O 1
ATOM 3133 N N . THR A 1 408 ? 12.956 36.508 1.441 1.00 12.73 433 THR A N 1
ATOM 3134 C CA . THR A 1 408 ? 11.571 36.801 1.815 1.00 11.40 433 THR A CA 1
ATOM 3135 C C . THR A 1 408 ? 11.570 37.622 3.112 1.00 13.86 433 THR A C 1
ATOM 3136 O O . THR A 1 408 ? 12.525 37.569 3.896 1.00 14.29 433 THR A O 1
ATOM 3140 N N . SER A 1 409 ? 10.461 38.341 3.354 1.00 12.28 434 SER A N 1
ATOM 3141 C CA . SER A 1 409 ? 10.300 39.223 4.525 1.00 12.69 434 SER A CA 1
ATOM 3142 C C . SER A 1 409 ? 9.539 38.512 5.652 1.00 16.85 434 SER A C 1
ATOM 3143 O O . SER A 1 409 ? 8.481 38.970 6.096 1.00 16.37 434 SER A O 1
ATOM 3146 N N . ASN A 1 410 ? 10.078 37.381 6.110 1.00 13.62 435 ASN A N 1
ATOM 3147 C CA . ASN A 1 410 ? 9.427 36.563 7.132 1.00 12.48 435 ASN A CA 1
ATOM 3148 C C . ASN A 1 410 ? 9.304 37.282 8.471 1.00 14.40 435 ASN A C 1
ATOM 3149 O O . ASN A 1 410 ? 10.206 38.038 8.845 1.00 14.46 435 ASN A O 1
ATOM 3154 N N . ASP A 1 411 ? 8.246 36.951 9.227 1.00 13.07 436 ASP A N 1
ATOM 3155 C CA . ASP A 1 411 ? 8.114 37.427 10.600 1.00 12.70 436 ASP A CA 1
ATOM 3156 C C . ASP A 1 411 ? 9.236 36.729 11.429 1.00 15.76 436 ASP A C 1
ATOM 3157 O O . ASP A 1 411 ? 9.376 35.496 11.358 1.00 14.32 436 ASP A O 1
ATOM 3162 N N . ILE A 1 412 ? 10.049 37.512 12.152 1.00 13.21 437 ILE A N 1
ATOM 3163 C CA . ILE A 1 412 ? 11.131 37.028 13.004 1.00 12.47 437 ILE A CA 1
ATOM 3164 C C . ILE A 1 412 ? 10.865 37.524 14.419 1.00 17.44 437 ILE A C 1
ATOM 3165 O O . ILE A 1 412 ? 10.780 38.748 14.657 1.00 16.41 437 ILE A O 1
ATOM 3170 N N . ILE A 1 413 ? 10.731 36.567 15.341 1.00 14.01 438 ILE A N 1
ATOM 3171 C CA . ILE A 1 413 ? 10.465 36.824 16.765 1.00 14.50 438 ILE A CA 1
ATOM 3172 C C . ILE A 1 413 ? 11.723 36.567 17.578 1.00 16.78 438 ILE A C 1
ATOM 3173 O O . ILE A 1 413 ? 12.298 35.463 17.516 1.00 17.68 438 ILE A O 1
ATOM 3178 N N . VAL A 1 414 ? 12.176 37.567 18.337 1.00 15.56 439 VAL A N 1
ATOM 3179 C CA . VAL A 1 414 ? 13.340 37.434 19.214 1.00 15.82 439 VAL A CA 1
ATOM 3180 C C . VAL A 1 414 ? 12.800 37.008 20.590 1.00 22.14 439 VAL A C 1
ATOM 3181 O O . VAL A 1 414 ? 12.023 37.742 21.211 1.00 20.82 439 VAL A O 1
ATOM 3185 N N . GLU A 1 415 ? 13.204 35.835 21.065 1.00 19.99 440 GLU A N 1
ATOM 3186 C CA . GLU A 1 415 ? 12.749 35.329 22.366 1.00 21.64 440 GLU A CA 1
ATOM 3187 C C . GLU A 1 415 ? 13.263 36.222 23.517 1.00 26.95 440 GLU A C 1
ATOM 3188 O O . GLU A 1 415 ? 14.334 36.820 23.412 1.00 26.95 440 GLU A O 1
ATOM 3194 N N . LYS A 1 416 ? 12.492 36.306 24.604 1.00 24.19 441 LYS A N 1
ATOM 3195 C CA . LYS A 1 416 ? 12.886 37.023 25.819 1.00 24.92 441 LYS A CA 1
ATOM 3196 C C . LYS A 1 416 ? 14.109 36.297 26.422 1.00 31.52 441 LYS A C 1
ATOM 3197 O O . LYS A 1 416 ? 14.188 35.066 26.326 1.00 32.15 441 LYS A O 1
ATOM 3203 N N . VAL A 1 417 ? 15.067 37.051 27.002 1.00 28.21 442 VAL A N 1
ATOM 3204 C CA . VAL A 1 417 ? 16.296 36.486 27.592 1.00 56.62 442 VAL A CA 1
ATOM 3205 C C . VAL A 1 417 ? 16.002 35.572 28.808 1.00 82.62 442 VAL A C 1
ATOM 3206 O O . VAL A 1 417 ? 15.070 35.807 29.575 1.00 42.14 442 VAL A O 1
#

Radius of gyration: 26.85 Å; Cα contacts (8 Å, |Δi|>4): 1288; chains: 1; bounding box: 46×69×68 Å

Solvent-accessible surface area: 18725 Å² total; per-residue (Å²): 78,157,96,32,26,83,20,98,64,126,113,16,86,5,72,2,52,76,46,153,57,74,136,3,33,0,13,0,2,33,25,113,74,50,17,145,9,103,62,51,53,50,51,114,109,25,80,1,42,65,129,9,70,57,80,118,54,58,0,51,0,28,32,0,0,12,35,0,0,5,50,83,105,56,178,94,64,129,120,38,61,7,2,36,11,0,22,0,7,39,11,0,103,63,0,32,130,67,0,0,26,8,1,65,1,80,43,5,82,33,59,202,57,20,92,0,49,80,0,45,54,84,0,1,2,98,5,64,2,62,73,6,99,0,14,31,27,1,63,59,0,0,41,2,0,0,4,75,0,84,125,0,127,111,4,48,32,31,100,103,19,121,0,69,48,0,16,68,26,0,0,0,15,1,48,66,0,89,131,3,65,0,7,112,41,2,137,58,26,22,60,26,7,6,67,58,0,58,9,0,101,66,0,55,27,86,162,32,2,149,32,16,21,39,58,117,8,0,0,0,11,110,90,49,26,75,0,31,6,0,0,0,37,23,110,60,108,68,35,149,9,26,168,69,0,105,52,1,23,26,16,0,1,2,57,0,26,79,3,63,86,1,62,14,18,101,35,0,68,76,0,3,34,28,0,1,2,43,3,77,77,2,42,90,18,55,20,6,89,36,0,63,24,0,48,114,15,0,0,82,13,0,83,51,0,92,76,1,97,1,9,37,64,8,155,75,29,22,116,46,1,0,30,11,0,31,98,0,105,10,0,20,0,1,63,93,5,69,63,2,43,38,70,0,0,13,42,85,3,123,45,8,112,32,0,53,4,94,10,166,29,110,141,5,47,10,126,149,61,0,6,59,13,52,93,113,0,72,0,63,1,30,37,108,83,0,51,81,23,0,137,79,30,22,89,36,99,12,85,10,74,42,122,195,195

Foldseek 3Di:
DAAQDWDADPQWIWGWHADDPQETETATHNQPEERADDPVQAAAEEEDDQWDHDVSHIYGHAEQHAHHQEDDADPVRPDGGAYQEYEYEQNHQEYEANSHAQHAHQEYHYDPNHNHAEYEHCVHANYCHAEYEAEQNHAEYYALPNANNANHAYYHYDPNHQHAEYEHQVQENYHHHAEEEAELNHAYYYACNHHNYAHYQAYHYDPNNQFWHGDLRFIAGPQLQERRADHQNNADQEDERDQNHQEYGACRNALRDHHAYYEYHPNHAEYYACPCANNARHAYYHDDQNHAEQEHPVAHQNARHAEEEAEAHHNYYYALSHENHQNHAEYEYHANQQEQDANQYYYHHNNHAEYEYNYDDLNRADALRSDDDDQNHEYEYADPSVVVRCCVRYPHNHHYHHDDD

Nearest PDB structures (foldseek):
  4cp6-assembly1_A  TM=1.002E+00  e=3.977E-67  Streptococcus pneumoniae
  4gt6-assembly1_A  TM=7.524E-01  e=8.356E-17  Faecalibacterium duncaniae
  4h09-assembly2_B  TM=5.868E-01  e=7.712E-13  Eubacterium ventriosum ATCC 27560
  4fs7-assembly1_A  TM=5.640E-01  e=5.076E-10  Bacteroides ovatus ATCC 8483
  6mlx-assembly3_C  TM=5.334E-01  e=2.145E-05  Treponema pallidum

B-factor: mean 19.57, std 10.8, range [7.95, 84.95]

CATH classification: 3.80.10.10